Protein AF-0000000068096348 (afdb_homodimer)

Secondary structure (DSSP, 8-state):
---EEEESS---HHHHHHHHTTTPEEEE-S-SSHHHHHHH-TT-SEEEESS--B-HHHHHH-TT--EEEESSS--TTB-HHHHHHTT-EEE--TTTTHHHHHHHHHHHHHHHHTTHHHHHHHTTT-HHHHHHTS----STTPEEEEE--SHHHHHHHHHHHHHH--EEEEE-TT--GGGS-TTEEE-S-HHHHHHH-SEEEE-----TTTTT-BSHHHHHHS-TT-EEEE-S-GGGB-HHHHHHHHHTTSSSEEEES--SSSS--TT-GGGG-SSEEE-SS-TT-SHHHHHHHHHHHHHHHHHHHTTPPPSSBPTT-/---EEEESS---HHHHHHHHTTTPEEEE-S-SSHHHHHHH-TT-SEEEESS--B-HHHHHH-TT--EEEESSS--TTB-HHHHHHTT-EEE--TTTTHHHHHHHHHHHHHHHHTTHHHHHHHTTT-HHHHHHTS----STTPEEEEE--SHHHHHHHHHHHHHH--EEEEE-TT--GGGS-TT-EE-S-HHHHHHH-SEEEE-----TTTTT-BSHHHHHHS-TT-EEEE-S-GGGB-HHHHHHHHHTTSSSEEEES--SSSS--TT-GGGG-SSEEE-SS-TT-SHHHHHHHHHHHHHHHHHHHTTPPPSSBPTT-

Nearest PDB structures (foldseek):
  2gcg-assembly1_B  TM=8.534E-01  e=5.316E-27  Homo sapiens
  4e5k-assembly2_C-2  TM=8.573E-01  e=1.757E-26  Stutzerimonas stutzeri
  5mh6-assembly1_A  TM=8.475E-01  e=2.166E-23  Haloferax mediterranei ATCC 33500
  6jx1-assembly1_B  TM=7.717E-01  e=5.087E-23  Pseudomonas sp. 101
  4s1v-assembly1_B  TM=7.270E-01  e=2.505E-22  Vibrio cholerae O395

Solvent-accessible surface area (backbone atoms only — not comparable to full-atom values): 31480 Å² total; per-residue (Å²): 134,71,50,27,33,36,25,42,53,87,70,37,66,62,12,50,50,56,36,47,75,71,53,39,40,77,39,80,40,86,31,56,47,53,68,33,43,39,70,62,33,44,80,16,35,29,34,48,37,74,80,41,54,39,41,57,71,37,57,71,41,22,75,50,36,40,36,39,19,22,53,27,61,65,64,87,49,45,41,62,70,48,32,56,76,65,62,32,43,45,32,28,12,74,64,30,29,25,67,39,33,22,54,45,49,54,35,32,52,43,42,51,30,50,34,39,61,44,27,62,72,29,30,67,82,37,37,63,51,27,29,69,67,46,72,25,46,64,58,61,71,34,31,38,12,31,38,22,55,50,76,35,28,37,49,35,48,46,26,38,38,57,31,35,50,27,45,39,38,33,34,39,99,87,57,54,70,86,71,41,59,91,79,55,42,67,47,91,52,68,63,54,38,35,49,67,19,44,30,35,37,45,40,50,75,80,43,89,80,32,48,42,62,40,28,56,68,50,50,68,45,28,38,49,80,13,34,44,35,36,73,51,57,24,54,31,41,31,59,69,38,49,47,49,31,50,78,66,50,40,26,50,27,31,23,29,24,46,54,72,60,77,70,63,62,74,78,46,69,69,76,76,45,58,48,51,49,72,48,70,58,41,41,49,45,24,56,59,21,45,39,38,9,24,30,41,23,34,50,35,51,50,24,49,78,70,71,41,82,52,87,44,47,38,92,95,90,133,72,50,27,33,36,24,43,52,88,71,36,67,63,14,51,51,58,36,47,76,70,54,39,42,78,39,79,42,87,31,56,47,53,70,34,43,39,70,62,32,44,79,16,33,28,34,46,37,74,81,40,52,39,42,56,70,37,58,69,41,22,76,50,36,42,36,40,20,21,55,26,60,64,62,85,48,46,41,61,69,48,31,55,75,66,63,31,43,43,32,28,12,75,63,31,29,26,66,38,32,23,54,47,49,53,37,33,51,45,43,52,31,50,35,39,60,42,28,61,73,29,31,67,80,36,38,63,51,28,27,71,67,46,71,23,46,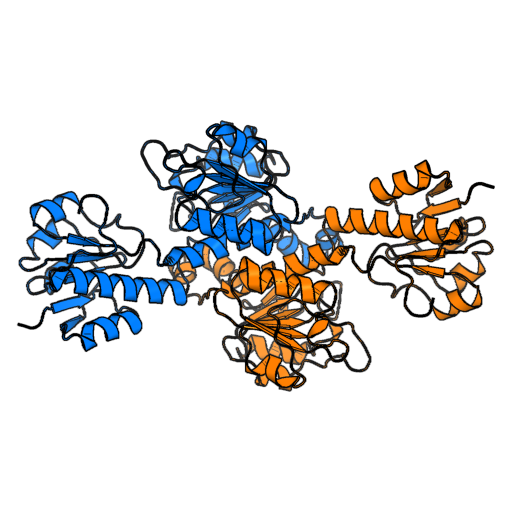61,59,60,72,34,32,39,14,31,37,22,56,49,76,34,28,35,50,35,49,45,27,38,37,55,32,37,51,28,44,40,37,34,33,39,98,87,58,54,71,86,71,41,60,89,80,54,42,66,47,92,52,68,64,54,38,35,48,69,20,43,30,34,38,44,39,51,76,79,44,89,79,33,48,41,63,42,27,57,70,50,49,67,45,28,38,49,80,14,34,42,36,35,71,51,57,24,54,31,40,31,59,67,38,50,46,49,31,49,79,67,50,40,26,52,29,33,22,28,26,47,52,71,59,78,70,62,60,74,79,46,70,70,76,74,46,56,49,53,50,71,46,68,58,42,43,49,45,22,56,61,22,45,38,37,9,25,31,42,23,35,50,34,52,49,24,48,78,70,72,42,81,52,87,45,50,38,92,95,90

Organism: Citrobacter rodentium (strain ICC168) (NCBI:txid637910)

Radius of gyration: 28.02 Å; Cα contacts (8 Å, |Δi|>4): 1470; chains: 2; bounding box: 56×93×60 Å

Sequence (634 aa):
MTYKILLPQEIMAEGREYLESRGYELITGSGMEEDDIIRDIADCDGIIVRLSKMSDRVFQAAKKLKVVARHGAGYDTVDLESAKRHGVVILNAPIANSMSVAELTIFYMLHCSRNFKLVEEKMLEDYYWAKLRTPKVELDGKTLGLIGVGNIGSRVALKAMNGFNMQVIAYDPYKTQQQVPQGVQMTDDFERIFKESDFVSLHCPTTAETTDFVGEKQFSLMKPTAYFINTARGKLVDEKALYHALSHNVIAGAGLDVLKKEPFDANDPIFSLSNVVIGPHIGAATIEATDRASLHSAIGIDEVLSGKKPSWPVPGFMTYKILLPQEIMAEGREYLESRGYELITGSGMEEDDIIRDIADCDGIIVRLSKMSDRVFQAAKKLKVVARHGAGYDTVDLESAKRHGVVILNAPIANSMSVAELTIFYMLHCSRNFKLVEEKMLEDYYWAKLRTPKVELDGKTLGLIGVGNIGSRVALKAMNGFNMQVIAYDPYKTQQQVPQGVQMTDDFERIFKESDFVSLHCPTTAETTDFVGEKQFSLMKPTAYFINTARGKLVDEKALYHALSHNVIAGAGLDVLKKEPFDANDPIFSLSNVVIGPHIGAATIEATDRASLHSAIGIDEVLSGKKPSWPVPGF

Structure (mmCIF, N/CA/C/O backbone):
data_AF-0000000068096348-model_v1
#
loop_
_entity.id
_entity.type
_entity.pdbx_description
1 polymer 'Hydroxyacid dehydrogenase'
#
loop_
_atom_site.group_PDB
_atom_site.id
_atom_site.type_symbol
_atom_site.label_atom_id
_atom_site.label_alt_id
_atom_site.label_comp_id
_atom_site.label_asym_id
_atom_site.label_entity_id
_atom_site.label_seq_id
_atom_site.pdbx_PDB_ins_code
_atom_site.Cartn_x
_atom_site.Cartn_y
_atom_site.Cartn_z
_atom_site.occupancy
_atom_site.B_iso_or_equiv
_atom_site.auth_seq_id
_atom_site.auth_comp_id
_atom_site.auth_asym_id
_atom_site.auth_atom_id
_atom_site.pdbx_PDB_model_num
ATOM 1 N N . MET A 1 1 ? -13.312 -41 -27.188 1 64.81 1 MET A N 1
ATOM 2 C CA . MET A 1 1 ? -12.82 -41.375 -25.859 1 64.81 1 MET A CA 1
ATOM 3 C C . MET A 1 1 ? -12.602 -40.125 -24.984 1 64.81 1 MET A C 1
ATOM 5 O O . MET A 1 1 ? -12.148 -39.094 -25.469 1 64.81 1 MET A O 1
ATOM 9 N N . THR A 1 2 ? -13.188 -40.094 -23.766 1 90.56 2 THR A N 1
ATOM 10 C CA . THR A 1 2 ? -13.125 -38.938 -22.859 1 90.56 2 THR A CA 1
ATOM 11 C C . THR A 1 2 ? -11.734 -38.812 -22.234 1 90.56 2 THR A C 1
ATOM 13 O O . THR A 1 2 ? -11.195 -39.812 -21.719 1 90.56 2 THR A O 1
ATOM 16 N N . TYR A 1 3 ? -11.07 -37.719 -22.562 1 97.44 3 TYR A N 1
ATOM 17 C CA . TYR A 1 3 ? -9.75 -37.5 -21.984 1 97.44 3 TYR A CA 1
ATOM 18 C C . TYR A 1 3 ? -9.828 -37.406 -20.469 1 97.44 3 TYR A C 1
ATOM 20 O O . TYR A 1 3 ? -10.781 -36.812 -19.922 1 97.44 3 TYR A O 1
ATOM 28 N N . LYS A 1 4 ? -8.828 -38 -19.844 1 98.38 4 LYS A N 1
ATOM 29 C CA . LYS A 1 4 ? -8.734 -38 -18.375 1 98.38 4 LYS A CA 1
ATOM 30 C C . LYS A 1 4 ? -7.672 -37.031 -17.891 1 98.38 4 LYS A C 1
ATOM 32 O O . LYS A 1 4 ? -6.539 -37.062 -18.375 1 98.38 4 LYS A O 1
ATOM 37 N N . ILE A 1 5 ? -8.078 -36.188 -16.969 1 98.62 5 ILE A N 1
ATOM 38 C CA . ILE A 1 5 ? -7.168 -35.219 -16.391 1 98.62 5 ILE A CA 1
ATOM 39 C C . ILE A 1 5 ? -6.969 -35.531 -14.906 1 98.62 5 ILE A C 1
ATOM 41 O O . ILE A 1 5 ? -7.926 -35.5 -14.125 1 98.62 5 ILE A O 1
ATOM 45 N N . LEU A 1 6 ? -5.754 -35.75 -14.484 1 98.62 6 LEU A N 1
ATOM 46 C CA . LEU A 1 6 ? -5.438 -36.031 -13.094 1 98.62 6 LEU A CA 1
ATOM 47 C C . LEU A 1 6 ? -5.273 -34.75 -12.305 1 98.62 6 LEU A C 1
ATOM 49 O O . LEU A 1 6 ? -4.574 -33.812 -12.742 1 98.62 6 LEU A O 1
ATOM 53 N N . LEU A 1 7 ? -5.953 -34.656 -11.172 1 97.94 7 LEU A N 1
ATOM 54 C CA . LEU A 1 7 ? -5.824 -33.562 -10.219 1 97.94 7 LEU A CA 1
ATOM 55 C C . LEU A 1 7 ? -5.309 -34.062 -8.875 1 97.94 7 LEU A C 1
ATOM 57 O O . LEU A 1 7 ? -6.098 -34.438 -8 1 97.94 7 LEU A O 1
ATOM 61 N N . PRO A 1 8 ? -3.947 -34.062 -8.766 1 96.44 8 PRO A N 1
ATOM 62 C CA . PRO A 1 8 ? -3.434 -34.469 -7.453 1 96.44 8 PRO A CA 1
ATOM 63 C C . PRO A 1 8 ? -4 -33.625 -6.312 1 96.44 8 PRO A C 1
ATOM 65 O O . PRO A 1 8 ? -4.152 -34.125 -5.191 1 96.44 8 PRO A O 1
ATOM 68 N N . GLN A 1 9 ? -4.234 -32.344 -6.602 1 93.44 9 GLN A N 1
ATOM 69 C CA . GLN A 1 9 ? -4.938 -31.406 -5.727 1 93.44 9 GLN A CA 1
ATOM 70 C C . GLN A 1 9 ? -6.105 -30.75 -6.457 1 93.44 9 GLN A C 1
ATOM 72 O O . GLN A 1 9 ? -6.031 -30.484 -7.66 1 93.44 9 GLN A O 1
ATOM 77 N N . GLU A 1 10 ? -7.086 -30.547 -5.617 1 92.06 10 GLU A N 1
ATOM 78 C CA . GLU A 1 10 ? -8.242 -29.891 -6.219 1 92.06 10 GLU A CA 1
ATOM 79 C C . GLU A 1 10 ? -7.871 -28.5 -6.75 1 92.06 10 GLU A C 1
ATOM 81 O O . GLU A 1 10 ? -6.984 -27.844 -6.207 1 92.06 10 GLU A O 1
ATOM 86 N N . ILE A 1 11 ? -8.469 -28.125 -7.887 1 94.94 11 ILE A N 1
ATOM 87 C CA . ILE A 1 11 ? -8.297 -26.781 -8.453 1 94.94 11 ILE A CA 1
ATOM 88 C C . ILE A 1 11 ? -9.562 -25.953 -8.211 1 94.94 11 ILE A C 1
ATOM 90 O O . ILE A 1 11 ? -10.531 -26.453 -7.633 1 94.94 11 ILE A O 1
ATOM 94 N N . MET A 1 12 ? -9.523 -24.75 -8.602 1 95.25 12 MET A N 1
ATOM 95 C CA . MET A 1 12 ? -10.656 -23.859 -8.352 1 95.25 12 MET A CA 1
ATOM 96 C C . MET A 1 12 ? -11.797 -24.141 -9.32 1 95.25 12 MET A C 1
ATOM 98 O O . MET A 1 12 ? -11.594 -24.766 -10.359 1 95.25 12 MET A O 1
ATOM 102 N N . ALA A 1 13 ? -12.977 -23.719 -8.953 1 95.88 13 ALA A N 1
ATOM 103 C CA . ALA A 1 13 ? -14.211 -24.031 -9.672 1 95.88 13 ALA A CA 1
ATOM 104 C C . ALA A 1 13 ? -14.125 -23.578 -11.133 1 95.88 13 ALA A C 1
ATOM 106 O O . ALA A 1 13 ? -14.625 -24.281 -12.023 1 95.88 13 ALA A O 1
ATOM 107 N N . GLU A 1 14 ? -13.477 -22.5 -11.328 1 94.69 14 GLU A N 1
ATOM 108 C CA . GLU A 1 14 ? -13.406 -21.969 -12.688 1 94.69 14 GLU A CA 1
ATOM 109 C C . GLU A 1 14 ? -12.672 -22.922 -13.625 1 94.69 14 GLU A C 1
ATOM 111 O O . GLU A 1 14 ? -13.094 -23.125 -14.758 1 94.69 14 GLU A O 1
ATOM 116 N N . GLY A 1 15 ? -11.641 -23.5 -13.117 1 97.5 15 GLY A N 1
ATOM 117 C CA . GLY A 1 15 ? -10.883 -24.453 -13.914 1 97.5 15 GLY A CA 1
ATOM 118 C C . GLY A 1 15 ? -11.586 -25.781 -14.062 1 97.5 15 GLY A C 1
ATOM 119 O O . GLY A 1 15 ? -11.625 -26.359 -15.148 1 97.5 15 GLY A O 1
ATOM 120 N N . ARG A 1 16 ? -12.133 -26.234 -12.969 1 97.44 16 ARG A N 1
ATOM 121 C CA . ARG A 1 16 ? -12.852 -27.516 -12.984 1 97.44 16 ARG A CA 1
ATOM 122 C C . ARG A 1 16 ? -14.031 -27.469 -13.945 1 97.44 16 ARG A C 1
ATOM 124 O O . ARG A 1 16 ? -14.195 -28.359 -14.781 1 97.44 16 ARG A O 1
ATOM 131 N N . GLU A 1 17 ? -14.812 -26.422 -13.82 1 97.81 17 GLU A N 1
ATOM 132 C CA . GLU A 1 17 ? -16 -26.266 -14.656 1 97.81 17 GLU A CA 1
ATOM 133 C C . GLU A 1 17 ? -15.625 -26.141 -16.141 1 97.81 17 GLU A C 1
ATOM 135 O O . GLU A 1 17 ? -16.328 -26.672 -17 1 97.81 17 GLU A O 1
ATOM 140 N N . TYR A 1 18 ? -14.539 -25.469 -16.375 1 98 18 TYR A N 1
ATOM 141 C CA . TYR A 1 18 ? -14.062 -25.312 -17.75 1 98 18 TYR A CA 1
ATOM 142 C C . TYR A 1 18 ? -13.789 -26.656 -18.391 1 98 18 TYR A C 1
ATOM 144 O O . TYR A 1 18 ? -14.203 -26.922 -19.516 1 98 18 TYR A O 1
ATOM 152 N N . LEU A 1 19 ? -13.188 -27.578 -17.672 1 98.12 19 LEU A N 1
ATOM 153 C CA . LEU A 1 19 ? -12.812 -28.891 -18.188 1 98.12 19 LEU A CA 1
ATOM 154 C C . LEU A 1 19 ? -14.016 -29.812 -18.25 1 98.12 19 LEU A C 1
ATOM 156 O O . LEU A 1 19 ? -14.242 -30.484 -19.266 1 98.12 19 LEU A O 1
ATOM 160 N N . GLU A 1 20 ? -14.797 -29.781 -17.234 1 97.75 20 GLU A N 1
ATOM 161 C CA . GLU A 1 20 ? -15.953 -30.672 -17.156 1 97.75 20 GLU A CA 1
ATOM 162 C C . GLU A 1 20 ? -16.984 -30.328 -18.234 1 97.75 20 GLU A C 1
ATOM 164 O O . GLU A 1 20 ? -17.547 -31.219 -18.859 1 97.75 20 GLU A O 1
ATOM 169 N N . SER A 1 21 ? -17.141 -29.094 -18.406 1 97.62 21 SER A N 1
ATOM 170 C CA . SER A 1 21 ? -18.125 -28.641 -19.375 1 97.62 21 SER A CA 1
ATOM 171 C C . SER A 1 21 ? -17.703 -29.016 -20.797 1 97.62 21 SER A C 1
ATOM 173 O O . SER A 1 21 ? -18.531 -29 -21.719 1 97.62 21 SER A O 1
ATOM 175 N N . ARG A 1 22 ? -16.516 -29.406 -20.984 1 97 22 ARG A N 1
ATOM 176 C CA . ARG A 1 22 ? -16 -29.734 -22.312 1 97 22 ARG A CA 1
ATOM 177 C C . ARG A 1 22 ? -15.789 -31.234 -22.469 1 97 22 ARG A C 1
ATOM 179 O O . ARG A 1 22 ? -15.227 -31.688 -23.469 1 97 22 ARG A O 1
ATOM 186 N N . GLY A 1 23 ? -16.172 -31.906 -21.391 1 96.88 23 GLY A N 1
ATOM 187 C CA . GLY A 1 23 ? -16.281 -33.344 -21.516 1 96.88 23 GLY A CA 1
ATOM 188 C C . GLY A 1 23 ? -15.078 -34.094 -20.969 1 96.88 23 GLY A C 1
ATOM 189 O O . GLY A 1 23 ? -14.953 -35.312 -21.141 1 96.88 23 GLY A O 1
ATOM 190 N N . TYR A 1 24 ? -14.195 -33.406 -20.297 1 98.12 24 TYR A N 1
ATOM 191 C CA . TYR A 1 24 ? -13.039 -34.062 -19.703 1 98.12 24 TYR A CA 1
ATOM 192 C C . TYR A 1 24 ? -13.43 -34.812 -18.422 1 98.12 24 TYR A C 1
ATOM 194 O O . TYR A 1 24 ? -14.312 -34.344 -17.688 1 98.12 24 TYR A O 1
ATOM 202 N N . GLU A 1 25 ? -12.875 -35.938 -18.219 1 98.19 25 GLU A N 1
ATOM 203 C CA . GLU A 1 25 ? -13.023 -36.625 -16.953 1 98.19 25 GLU A CA 1
ATOM 204 C C . GLU A 1 25 ? -11.922 -36.219 -15.969 1 98.19 25 GLU A C 1
ATOM 206 O O . GLU A 1 25 ? -10.734 -36.375 -16.266 1 98.19 25 GLU A O 1
ATOM 211 N N . LEU A 1 26 ? -12.344 -35.688 -14.852 1 98.12 26 LEU A N 1
ATOM 212 C CA . LEU A 1 26 ? -11.383 -35.281 -13.828 1 98.12 26 LEU A CA 1
ATOM 213 C C . LEU A 1 26 ? -11.18 -36.406 -12.797 1 98.12 26 LEU A C 1
ATOM 215 O O . LEU A 1 26 ? -12.148 -36.906 -12.227 1 98.12 26 LEU A O 1
ATOM 219 N N . ILE A 1 27 ? -9.922 -36.75 -12.641 1 97.62 27 ILE A N 1
ATOM 220 C CA . ILE A 1 27 ? -9.562 -37.812 -11.711 1 97.62 27 ILE A CA 1
ATOM 221 C C . ILE A 1 27 ? -8.93 -37.219 -10.461 1 97.62 27 ILE A C 1
ATOM 223 O O . ILE A 1 27 ? -7.91 -36.531 -10.539 1 97.62 27 ILE A O 1
ATOM 227 N N . THR A 1 28 ? -9.547 -37.5 -9.312 1 96.81 28 THR A N 1
ATOM 228 C CA . THR A 1 28 ? -8.977 -37.031 -8.047 1 96.81 28 THR A CA 1
ATOM 229 C C . THR A 1 28 ? -7.797 -37.906 -7.637 1 96.81 28 THR A C 1
ATOM 231 O O . THR A 1 28 ? -7.945 -39.125 -7.496 1 96.81 28 THR A O 1
ATOM 234 N N . GLY A 1 29 ? -6.684 -37.312 -7.43 1 96 29 GLY A N 1
ATOM 235 C CA . GLY A 1 29 ? -5.488 -38.062 -7.051 1 96 29 GLY A CA 1
ATOM 236 C C . GLY A 1 29 ? -5.512 -38.531 -5.613 1 96 29 GLY A C 1
ATOM 237 O O . GLY A 1 29 ? -6.293 -38.031 -4.797 1 96 29 GLY A O 1
ATOM 238 N N . SER A 1 30 ? -4.66 -39.5 -5.316 1 95.75 30 SER A N 1
ATOM 239 C CA . SER A 1 30 ? -4.566 -40.094 -3.986 1 95.75 30 SER A CA 1
ATOM 240 C C . SER A 1 30 ? -3.611 -39.281 -3.098 1 95.75 30 SER A C 1
ATOM 242 O O . SER A 1 30 ? -3.553 -39.531 -1.888 1 95.75 30 SER A O 1
ATOM 244 N N . GLY A 1 31 ? -2.896 -38.344 -3.678 1 93.19 31 GLY A N 1
ATOM 245 C CA . GLY A 1 31 ? -1.926 -37.531 -2.963 1 93.19 31 GLY A CA 1
ATOM 246 C C . GLY A 1 31 ? -1.046 -36.719 -3.885 1 93.19 31 GLY A C 1
ATOM 247 O O . GLY A 1 31 ? -1.231 -36.719 -5.102 1 93.19 31 GLY A O 1
ATOM 248 N N . MET A 1 32 ? -0.131 -36.031 -3.242 1 92.56 32 MET A N 1
ATOM 249 C CA . MET A 1 32 ? 0.667 -35.094 -4.008 1 92.56 32 MET A CA 1
ATOM 250 C C . MET A 1 32 ? 2.105 -35.594 -4.152 1 92.56 32 MET A C 1
ATOM 252 O O . MET A 1 32 ? 2.875 -35.031 -4.941 1 92.56 32 MET A O 1
ATOM 256 N N . GLU A 1 33 ? 2.383 -36.625 -3.465 1 94.06 33 GLU A N 1
ATOM 257 C CA . GLU A 1 33 ? 3.746 -37.125 -3.52 1 94.06 33 GLU A CA 1
ATOM 258 C C . GLU A 1 33 ? 4.004 -37.875 -4.828 1 94.06 33 GLU A C 1
ATOM 260 O O . GLU A 1 33 ? 3.064 -38.344 -5.477 1 94.06 33 GLU A O 1
ATOM 265 N N . GLU A 1 34 ? 5.242 -37.969 -5.117 1 95.94 34 GLU A N 1
ATOM 266 C CA . GLU A 1 34 ? 5.641 -38.594 -6.379 1 95.94 34 GLU A CA 1
ATOM 267 C C . GLU A 1 34 ? 5.012 -40 -6.539 1 95.94 34 GLU A C 1
ATOM 269 O O . GLU A 1 34 ? 4.477 -40.312 -7.598 1 95.94 34 GLU A O 1
ATOM 274 N N . ASP A 1 35 ? 5.039 -40.75 -5.488 1 96.75 35 ASP A N 1
ATOM 275 C CA . ASP A 1 35 ? 4.516 -42.125 -5.543 1 96.75 35 ASP A CA 1
ATOM 276 C C . ASP A 1 35 ? 3.004 -42.094 -5.758 1 96.75 35 ASP A C 1
ATOM 278 O O . ASP A 1 35 ? 2.461 -43 -6.41 1 96.75 35 ASP A O 1
ATOM 282 N N . ASP A 1 36 ? 2.316 -41.188 -5.211 1 97.62 36 ASP A N 1
ATOM 283 C CA . ASP A 1 36 ? 0.881 -41.031 -5.434 1 97.62 36 ASP A CA 1
ATOM 284 C C . ASP A 1 36 ? 0.577 -40.781 -6.902 1 97.62 36 ASP A C 1
ATOM 286 O O . ASP A 1 36 ? -0.335 -41.375 -7.477 1 97.62 36 ASP A O 1
ATOM 290 N N . ILE A 1 37 ? 1.344 -39.875 -7.477 1 97.81 37 ILE A N 1
ATOM 291 C CA . ILE A 1 37 ? 1.141 -39.5 -8.867 1 97.81 37 ILE A CA 1
ATOM 292 C C . ILE A 1 37 ? 1.399 -40.688 -9.781 1 97.81 37 ILE A C 1
ATOM 294 O O . ILE A 1 37 ? 0.632 -40.938 -10.711 1 97.81 37 ILE A O 1
ATOM 298 N N . ILE A 1 38 ? 2.436 -41.438 -9.477 1 97.69 38 ILE A N 1
ATOM 299 C CA . ILE A 1 38 ? 2.803 -42.594 -10.281 1 97.69 38 ILE A CA 1
ATOM 300 C C . ILE A 1 38 ? 1.67 -43.625 -10.25 1 97.69 38 ILE A C 1
ATOM 302 O O . ILE A 1 38 ? 1.33 -44.219 -11.273 1 97.69 38 ILE A O 1
ATOM 306 N N . ARG A 1 39 ? 1.081 -43.75 -9.133 1 96.94 39 ARG A N 1
ATOM 307 C CA . ARG A 1 39 ? -0.012 -44.688 -8.953 1 96.94 39 ARG A CA 1
ATOM 308 C C . ARG A 1 39 ? -1.23 -44.281 -9.773 1 96.94 39 ARG A C 1
ATOM 310 O O . ARG A 1 39 ? -1.922 -45.156 -10.328 1 96.94 39 ARG A O 1
ATOM 317 N N . ASP A 1 40 ? -1.452 -43.031 -9.93 1 97.69 40 ASP A N 1
ATOM 318 C CA . ASP A 1 40 ? -2.734 -42.531 -10.438 1 97.69 40 ASP A CA 1
ATOM 319 C C . ASP A 1 40 ? -2.637 -42.156 -11.914 1 97.69 40 ASP A C 1
ATOM 321 O O . ASP A 1 40 ? -3.656 -42.062 -12.594 1 97.69 40 ASP A O 1
ATOM 325 N N . ILE A 1 41 ? -1.491 -42 -12.547 1 98 41 ILE A N 1
ATOM 326 C CA . ILE A 1 41 ? -1.301 -41.188 -13.742 1 98 41 ILE A CA 1
ATOM 327 C C . ILE A 1 41 ? -1.375 -42.094 -14.984 1 98 41 ILE A C 1
ATOM 329 O O . ILE A 1 41 ? -1.484 -41.594 -16.109 1 98 41 ILE A O 1
ATOM 333 N N . ALA A 1 42 ? -1.372 -43.438 -14.898 1 96.19 42 ALA A N 1
ATOM 334 C CA . ALA A 1 42 ? -1.133 -44.406 -15.984 1 96.19 42 ALA A CA 1
ATOM 335 C C . ALA A 1 42 ? -2.125 -44.188 -17.125 1 96.19 42 ALA A C 1
ATOM 337 O O . ALA A 1 42 ? -1.755 -44.25 -18.297 1 96.19 42 ALA A O 1
ATOM 338 N N . ASP A 1 43 ? -3.344 -43.875 -16.812 1 96.31 43 ASP A N 1
ATOM 339 C CA . ASP A 1 43 ? -4.387 -43.812 -17.828 1 96.31 43 ASP A CA 1
ATOM 340 C C . ASP A 1 43 ? -4.812 -42.375 -18.062 1 96.31 43 ASP A C 1
ATOM 342 O O . ASP A 1 43 ? -5.867 -42.094 -18.656 1 96.31 43 ASP A O 1
ATOM 346 N N . CYS A 1 44 ? -4.016 -41.438 -17.594 1 98.25 44 CYS A N 1
ATOM 347 C CA . CYS A 1 44 ? -4.387 -40.031 -17.688 1 98.25 44 CYS A CA 1
ATOM 348 C C . CYS A 1 44 ? -3.732 -39.375 -18.906 1 98.25 44 CYS A C 1
ATOM 350 O O . CYS A 1 44 ? -2.58 -39.656 -19.234 1 98.25 44 CYS A O 1
ATOM 352 N N . ASP A 1 45 ? -4.477 -38.469 -19.531 1 98.62 45 ASP A N 1
ATOM 353 C CA . ASP A 1 45 ? -4.008 -37.75 -20.719 1 98.62 45 ASP A CA 1
ATOM 354 C C . ASP A 1 45 ? -3.381 -36.406 -20.344 1 98.62 45 ASP A C 1
ATOM 356 O O . ASP A 1 45 ? -2.605 -35.844 -21.125 1 98.62 45 ASP A O 1
ATOM 360 N N . GLY A 1 46 ? -3.803 -35.844 -19.25 1 98.69 46 GLY A N 1
ATOM 361 C CA . GLY A 1 46 ? -3.279 -34.594 -18.719 1 98.69 46 GLY A CA 1
ATOM 362 C C . GLY A 1 46 ? -3.211 -34.594 -17.203 1 98.69 46 GLY A C 1
ATOM 363 O O . GLY A 1 46 ? -3.812 -35.438 -16.531 1 98.69 46 GLY A O 1
ATOM 364 N N . ILE A 1 47 ? -2.469 -33.656 -16.688 1 98.69 47 ILE A N 1
ATOM 365 C CA . ILE A 1 47 ? -2.371 -33.469 -15.25 1 98.69 47 ILE A CA 1
ATOM 366 C C . ILE A 1 47 ? -2.137 -32 -14.922 1 98.69 47 ILE A C 1
ATOM 368 O O . ILE A 1 47 ? -1.429 -31.297 -15.648 1 98.69 47 ILE A O 1
ATOM 372 N N . ILE A 1 48 ? -2.799 -31.484 -13.914 1 98.19 48 ILE A N 1
ATOM 373 C CA . ILE A 1 48 ? -2.531 -30.172 -13.352 1 98.19 48 ILE A CA 1
ATOM 374 C C . ILE A 1 48 ? -1.835 -30.312 -12 1 98.19 48 ILE A C 1
ATOM 376 O O . ILE A 1 48 ? -2.359 -30.969 -11.086 1 98.19 48 ILE A O 1
ATOM 380 N N . VAL A 1 49 ? -0.631 -29.734 -11.938 1 96.25 49 VAL A N 1
ATOM 381 C CA . VAL A 1 49 ? 0.137 -29.906 -10.711 1 96.25 49 VAL A CA 1
ATOM 382 C C . VAL A 1 49 ? 0.462 -28.531 -10.109 1 96.25 49 VAL A C 1
ATOM 384 O O . VAL A 1 49 ? 0.531 -27.531 -10.836 1 96.25 49 VAL A O 1
ATOM 387 N N . ARG A 1 50 ? 0.663 -28.438 -8.789 1 90.56 50 ARG A N 1
ATOM 388 C CA . ARG A 1 50 ? 1.144 -27.266 -8.062 1 90.56 50 ARG A CA 1
ATOM 389 C C . ARG A 1 50 ? 2.574 -27.469 -7.578 1 90.56 50 ARG A C 1
ATOM 391 O O . ARG A 1 50 ? 3.527 -27.047 -8.234 1 90.56 50 ARG A O 1
ATOM 398 N N . LEU A 1 51 ? 2.701 -28.297 -6.539 1 83.25 51 LEU A N 1
ATOM 399 C CA . LEU A 1 51 ? 4.023 -28.5 -5.961 1 83.25 51 LEU A CA 1
ATOM 400 C C . LEU A 1 51 ? 4.52 -29.922 -6.234 1 83.25 51 LEU A C 1
ATOM 402 O O . LEU A 1 51 ? 5.676 -30.234 -5.949 1 83.25 51 LEU A O 1
ATOM 406 N N . SER A 1 52 ? 3.736 -30.734 -6.816 1 90.88 52 SER A N 1
ATOM 407 C CA . SER A 1 52 ? 4.113 -32.125 -7.074 1 90.88 52 SER A CA 1
ATOM 408 C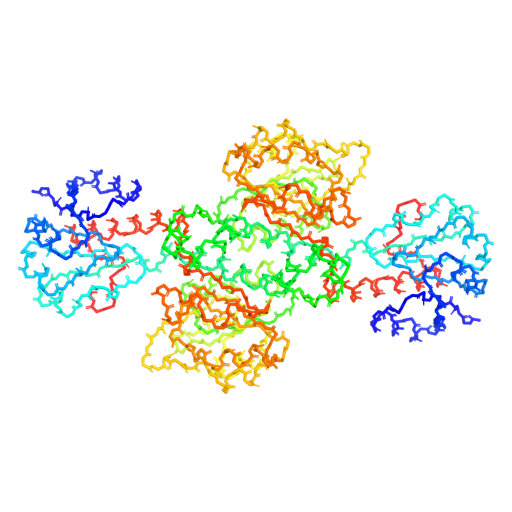 C . SER A 1 52 ? 5.301 -32.188 -8.031 1 90.88 52 SER A C 1
ATOM 410 O O . SER A 1 52 ? 5.363 -31.453 -9.016 1 90.88 52 SER A O 1
ATOM 412 N N . LYS A 1 53 ? 6.145 -33.094 -7.723 1 93.75 53 LYS A N 1
ATOM 413 C CA . LYS A 1 53 ? 7.32 -33.312 -8.562 1 93.75 53 LYS A CA 1
ATOM 414 C C . LYS A 1 53 ? 6.977 -34.156 -9.781 1 93.75 53 LYS A C 1
ATOM 416 O O . LYS A 1 53 ? 6.418 -35.25 -9.641 1 93.75 53 LYS A O 1
ATOM 421 N N . MET A 1 54 ? 7.293 -33.719 -10.906 1 97.56 54 MET A N 1
ATOM 422 C CA . MET A 1 54 ? 7.152 -34.438 -12.156 1 97.56 54 MET A CA 1
ATOM 423 C C . MET A 1 54 ? 8.508 -34.906 -12.672 1 97.56 54 MET A C 1
ATOM 425 O O . MET A 1 54 ? 9.078 -34.312 -13.586 1 97.56 54 MET A O 1
ATOM 429 N N . SER A 1 55 ? 8.953 -36 -12.047 1 97.69 55 SER A N 1
ATOM 430 C CA . SER A 1 55 ? 10.266 -36.562 -12.336 1 97.69 55 SER A CA 1
ATOM 431 C C . SER A 1 55 ? 10.203 -37.531 -13.516 1 97.69 55 SER A C 1
ATOM 433 O O . SER A 1 55 ? 9.125 -37.812 -14.031 1 97.69 55 SER A O 1
ATOM 435 N N . ASP A 1 56 ? 11.383 -37.969 -13.883 1 97.88 56 ASP A N 1
ATOM 436 C CA . ASP A 1 56 ? 11.453 -39 -14.93 1 97.88 56 ASP A CA 1
ATOM 437 C C . ASP A 1 56 ? 10.656 -40.219 -14.539 1 97.88 56 ASP A C 1
ATOM 439 O O . ASP A 1 56 ? 10.039 -40.875 -15.398 1 97.88 56 ASP A O 1
ATOM 443 N N . ARG A 1 57 ? 10.672 -40.531 -13.266 1 98.19 57 ARG A N 1
ATOM 444 C CA . ARG A 1 57 ? 9.906 -41.688 -12.781 1 98.19 57 ARG A CA 1
ATOM 445 C C . ARG A 1 57 ? 8.422 -41.5 -13.07 1 98.19 57 ARG A C 1
ATOM 447 O O . ARG A 1 57 ? 7.746 -42.469 -13.469 1 98.19 57 ARG A O 1
ATOM 454 N N . VAL A 1 58 ? 7.922 -40.312 -12.891 1 98.38 58 VAL A N 1
ATOM 455 C CA . VAL A 1 58 ? 6.512 -40.031 -13.133 1 98.38 58 VAL A CA 1
ATOM 456 C C . VAL A 1 58 ? 6.207 -40.156 -14.625 1 98.38 58 VAL A C 1
ATOM 458 O O . VAL A 1 58 ? 5.223 -40.781 -15.016 1 98.38 58 VAL A O 1
ATOM 461 N N . PHE A 1 59 ? 7.031 -39.594 -15.469 1 98.31 59 PHE A N 1
ATOM 462 C CA . PHE A 1 59 ? 6.801 -39.594 -16.906 1 98.31 59 PHE A CA 1
ATOM 463 C C . PHE A 1 59 ? 6.867 -41.031 -17.453 1 98.31 59 PHE A C 1
ATOM 465 O O . PHE A 1 59 ? 6.141 -41.375 -18.391 1 98.31 59 PHE A O 1
ATOM 472 N N . GLN A 1 60 ? 7.762 -41.844 -16.875 1 97.75 60 GLN A N 1
ATOM 473 C CA . GLN A 1 60 ? 7.871 -43.25 -17.266 1 97.75 60 GLN A CA 1
ATOM 474 C C . GLN A 1 60 ? 6.566 -44 -17 1 97.75 60 GLN A C 1
ATOM 476 O O . GLN A 1 60 ? 6.188 -44.906 -17.75 1 97.75 60 GLN A O 1
ATOM 481 N N . ALA A 1 61 ? 5.973 -43.625 -15.945 1 97.81 61 ALA A N 1
ATOM 482 C CA . ALA A 1 61 ? 4.734 -44.281 -15.547 1 97.81 61 ALA A CA 1
ATOM 483 C C . ALA A 1 61 ? 3.543 -43.719 -16.328 1 97.81 61 ALA A C 1
ATOM 485 O O . ALA A 1 61 ? 2.467 -44.312 -16.344 1 97.81 61 ALA A O 1
ATOM 486 N N . ALA A 1 62 ? 3.633 -42.562 -16.953 1 97.31 62 ALA A N 1
ATOM 487 C CA . ALA A 1 62 ? 2.543 -41.812 -17.578 1 97.31 62 ALA A CA 1
ATOM 488 C C . ALA A 1 62 ? 2.453 -42.125 -19.062 1 97.31 62 ALA A C 1
ATOM 490 O O . ALA A 1 62 ? 2.615 -41.25 -19.906 1 97.31 62 ALA A O 1
ATOM 491 N N . LYS A 1 63 ? 1.989 -43.25 -19.375 1 94.94 63 LYS A N 1
ATOM 492 C CA . LYS A 1 63 ? 2.088 -43.781 -20.734 1 94.94 63 LYS A CA 1
ATOM 493 C C . LYS A 1 63 ? 1.175 -43.031 -21.703 1 94.94 63 LYS A C 1
ATOM 495 O O . LYS A 1 63 ? 1.475 -42.906 -22.891 1 94.94 63 LYS A O 1
ATOM 500 N N . LYS A 1 64 ? 0.182 -42.469 -21.234 1 97.62 64 LYS A N 1
ATOM 501 C CA . LYS A 1 64 ? -0.789 -41.812 -22.094 1 97.62 64 LYS A CA 1
ATOM 502 C C . LYS A 1 64 ? -0.687 -40.281 -21.984 1 97.62 64 LYS A C 1
ATOM 504 O O . LYS A 1 64 ? -1.372 -39.562 -22.703 1 97.62 64 LYS A O 1
ATOM 509 N N . LEU A 1 65 ? 0.087 -39.812 -21.094 1 98.56 65 LEU A N 1
ATOM 510 C CA . LEU A 1 65 ? 0.124 -38.406 -20.75 1 98.56 65 LEU A CA 1
ATOM 511 C C . LEU A 1 65 ? 0.568 -37.562 -21.953 1 98.56 65 LEU A C 1
ATOM 513 O O . LEU A 1 65 ? 1.561 -37.875 -22.609 1 98.56 65 LEU A O 1
ATOM 517 N N . LYS A 1 66 ? -0.101 -36.5 -22.188 1 98.44 66 LYS A N 1
ATOM 518 C CA . LYS A 1 66 ? 0.202 -35.625 -23.312 1 98.44 66 LYS A CA 1
ATOM 519 C C . LYS A 1 66 ? 0.574 -34.219 -22.828 1 98.44 66 LYS A C 1
ATOM 521 O O . LYS A 1 66 ? 1.286 -33.5 -23.531 1 98.44 66 LYS A O 1
ATOM 526 N N . VAL A 1 67 ? 0.051 -33.875 -21.625 1 98.69 67 VAL A N 1
ATOM 527 C CA . VAL A 1 67 ? 0.233 -32.469 -21.219 1 98.69 67 VAL A CA 1
ATOM 528 C C . VAL A 1 67 ? 0.279 -32.375 -19.703 1 98.69 67 VAL A C 1
ATOM 530 O O . VAL A 1 67 ? -0.479 -33.062 -19 1 98.69 67 VAL A O 1
ATOM 533 N N . VAL A 1 68 ? 1.197 -31.625 -19.188 1 98.69 68 VAL A N 1
ATOM 534 C CA . VAL A 1 68 ? 1.29 -31.203 -17.797 1 98.69 68 VAL A CA 1
ATOM 535 C C . VAL A 1 68 ? 1.077 -29.688 -17.703 1 98.69 68 VAL A C 1
ATOM 537 O O . VAL A 1 68 ? 1.736 -28.922 -18.406 1 98.69 68 VAL A O 1
ATOM 540 N N . ALA A 1 69 ? 0.132 -29.25 -16.922 1 98.38 69 ALA A N 1
ATOM 541 C CA . ALA A 1 69 ? -0.046 -27.828 -16.641 1 98.38 69 ALA A CA 1
ATOM 542 C C . ALA A 1 69 ? 0.349 -27.5 -15.195 1 98.38 69 ALA A C 1
ATOM 544 O O . ALA A 1 69 ? -0.217 -28.062 -14.25 1 98.38 69 ALA A O 1
ATOM 545 N N . ARG A 1 70 ? 1.333 -26.703 -15.094 1 96.75 70 ARG A N 1
ATOM 546 C CA . ARG A 1 70 ? 1.676 -26.172 -13.781 1 96.75 70 ARG A CA 1
ATOM 547 C C . ARG A 1 70 ? 0.696 -25.078 -13.359 1 96.75 70 ARG A C 1
ATOM 549 O O . ARG A 1 70 ? 0.527 -24.078 -14.07 1 96.75 70 ARG A O 1
ATOM 556 N N . HIS A 1 71 ? 0.083 -25.328 -12.203 1 95.06 71 HIS A N 1
ATOM 557 C CA . HIS A 1 71 ? -0.824 -24.344 -11.602 1 95.06 71 HIS A CA 1
ATOM 558 C C . HIS A 1 71 ? -0.061 -23.141 -11.062 1 95.06 71 HIS A C 1
ATOM 560 O O . HIS A 1 71 ? 0.122 -23.016 -9.852 1 95.06 71 HIS A O 1
ATOM 566 N N . GLY A 1 72 ? 0.398 -22.203 -11.891 1 93.12 72 GLY A N 1
ATOM 567 C CA . GLY A 1 72 ? 1.186 -21.031 -11.539 1 93.12 72 GLY A CA 1
ATOM 568 C C . GLY A 1 72 ? 2.279 -20.734 -12.547 1 93.12 72 GLY A C 1
ATOM 569 O O . GLY A 1 72 ? 2.369 -21.391 -13.594 1 93.12 72 GLY A O 1
ATOM 570 N N . ALA A 1 73 ? 3.076 -19.781 -12.289 1 88.56 73 ALA A N 1
ATOM 571 C CA . ALA A 1 73 ? 4.074 -19.297 -13.25 1 88.56 73 ALA A CA 1
ATOM 572 C C . ALA A 1 73 ? 5.336 -20.172 -13.195 1 88.56 73 ALA A C 1
ATOM 574 O O . ALA A 1 73 ? 6.047 -20.297 -14.188 1 88.56 73 ALA A O 1
ATOM 575 N N . GLY A 1 74 ? 5.625 -20.719 -12.07 1 85.75 74 GLY A N 1
ATOM 576 C CA . GLY A 1 74 ? 6.832 -21.516 -11.906 1 85.75 74 GLY A CA 1
ATOM 577 C C . GLY A 1 74 ? 6.684 -22.938 -12.383 1 85.75 74 GLY A C 1
ATOM 578 O O . GLY A 1 74 ? 5.59 -23.516 -12.32 1 85.75 74 GLY A O 1
ATOM 579 N N . TYR A 1 75 ? 7.785 -23.547 -12.82 1 90.81 75 TYR A N 1
ATOM 580 C CA . TYR A 1 75 ? 7.754 -24.938 -13.273 1 90.81 75 TYR A CA 1
ATOM 581 C C . TYR A 1 75 ? 9.031 -25.672 -12.875 1 90.81 75 TYR A C 1
ATOM 583 O O . TYR A 1 75 ? 9.492 -26.562 -13.594 1 90.81 75 TYR A O 1
ATOM 591 N N . ASP A 1 76 ? 9.531 -25.266 -11.711 1 83.88 76 ASP A N 1
ATOM 592 C CA . ASP A 1 76 ? 10.805 -25.781 -11.219 1 83.88 76 ASP A CA 1
ATOM 593 C C . ASP A 1 76 ? 10.695 -27.266 -10.844 1 83.88 76 ASP A C 1
ATOM 595 O O . ASP A 1 76 ? 11.695 -27.984 -10.844 1 83.88 76 ASP A O 1
ATOM 599 N N . THR A 1 77 ? 9.555 -27.766 -10.594 1 90.88 77 THR A N 1
ATOM 600 C CA . THR A 1 77 ? 9.352 -29.125 -10.109 1 90.88 77 THR A CA 1
ATOM 601 C C . THR A 1 77 ? 9.195 -30.094 -11.281 1 90.88 77 THR A C 1
ATOM 603 O O . THR A 1 77 ? 9.055 -31.297 -11.07 1 90.88 77 THR A O 1
ATOM 606 N N . VAL A 1 78 ? 9.273 -29.641 -12.477 1 96.5 78 VAL A N 1
ATOM 607 C CA . VAL A 1 78 ? 9.047 -30.469 -13.656 1 96.5 78 VAL A CA 1
ATOM 608 C C . VAL A 1 78 ? 10.375 -30.766 -14.352 1 96.5 78 VAL A C 1
ATOM 610 O O . VAL A 1 78 ? 11.141 -29.844 -14.656 1 96.5 78 VAL A O 1
ATOM 613 N N . ASP A 1 79 ? 10.656 -32 -14.523 1 97.19 79 ASP A N 1
ATOM 614 C CA . ASP A 1 79 ? 11.812 -32.406 -15.32 1 97.19 79 ASP A CA 1
ATOM 615 C C . ASP A 1 79 ? 11.555 -32.188 -16.812 1 97.19 79 ASP A C 1
ATOM 617 O O . ASP A 1 79 ? 11.039 -33.062 -17.5 1 97.19 79 ASP A O 1
ATOM 621 N N . LEU A 1 80 ? 11.984 -31.109 -17.344 1 97.06 80 LEU A N 1
ATOM 622 C CA . LEU A 1 80 ? 11.664 -30.688 -18.703 1 97.06 80 LEU A CA 1
ATOM 623 C C . LEU A 1 80 ? 12.312 -31.609 -19.719 1 97.06 80 LEU A C 1
ATOM 625 O O . LEU A 1 80 ? 11.734 -31.891 -20.766 1 97.06 80 LEU A O 1
ATOM 629 N N . 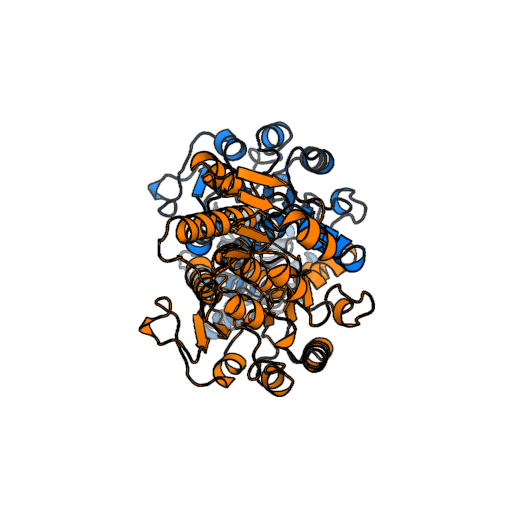GLU A 1 81 ? 13.516 -32.031 -19.438 1 97 81 GLU A N 1
ATOM 630 C CA . GLU A 1 81 ? 14.203 -32.938 -20.359 1 97 81 GLU A CA 1
ATOM 631 C C . GLU A 1 81 ? 13.453 -34.281 -20.484 1 97 81 GLU A C 1
ATOM 633 O O . GLU A 1 81 ? 13.289 -34.781 -21.594 1 97 81 GLU A O 1
ATOM 638 N N . SER A 1 82 ? 13.055 -34.781 -19.406 1 97.88 82 SER A N 1
ATOM 639 C CA . SER A 1 8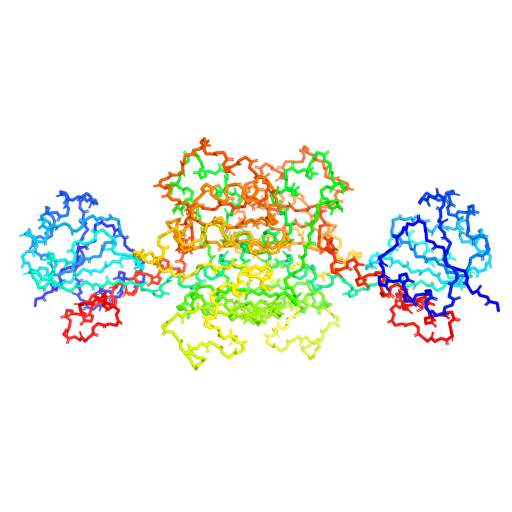2 ? 12.281 -36.031 -19.422 1 97.88 82 SER A CA 1
ATOM 640 C C . SER A 1 82 ? 10.953 -35.844 -20.141 1 97.88 82 SER A C 1
ATOM 642 O O . SER A 1 82 ? 10.531 -36.719 -20.906 1 97.88 82 SER A O 1
ATOM 644 N N . ALA A 1 83 ? 10.266 -34.75 -19.875 1 98.31 83 ALA A N 1
ATOM 645 C CA . ALA A 1 83 ? 9.008 -34.438 -20.547 1 98.31 83 ALA A CA 1
ATOM 646 C C . ALA A 1 83 ? 9.172 -34.469 -22.062 1 98.31 83 ALA A C 1
ATOM 648 O O . ALA A 1 83 ? 8.352 -35.062 -22.766 1 98.31 83 ALA A O 1
ATOM 649 N N . LYS A 1 84 ? 10.242 -33.875 -22.547 1 97.31 84 LYS A N 1
ATOM 650 C CA . LYS A 1 84 ? 10.531 -33.844 -23.969 1 97.31 84 LYS A CA 1
ATOM 651 C C . LYS A 1 84 ? 10.742 -35.281 -24.516 1 97.31 84 LYS A C 1
ATOM 653 O O . LYS A 1 84 ? 10.227 -35.625 -25.578 1 97.31 84 LYS A O 1
ATOM 658 N N . ARG A 1 85 ? 11.508 -36.062 -23.797 1 97.31 85 ARG A N 1
ATOM 659 C CA . ARG A 1 85 ? 11.812 -37.438 -24.219 1 97.31 85 ARG A CA 1
ATOM 660 C C . ARG A 1 85 ? 10.531 -38.25 -24.344 1 97.31 85 ARG A C 1
ATOM 662 O O . ARG A 1 85 ? 10.453 -39.156 -25.188 1 97.31 85 ARG A O 1
ATOM 669 N N . HIS A 1 86 ? 9.594 -37.938 -23.562 1 97.69 86 HIS A N 1
ATOM 670 C CA . HIS A 1 86 ? 8.367 -38.719 -23.562 1 97.69 86 HIS A CA 1
ATOM 671 C C . HIS A 1 86 ? 7.285 -38.062 -24.406 1 97.69 86 HIS A C 1
ATOM 673 O O . HIS A 1 86 ? 6.156 -38.562 -24.469 1 97.69 86 HIS A O 1
ATOM 679 N N . GLY A 1 87 ? 7.625 -36.906 -24.984 1 97.38 87 GLY A N 1
ATOM 680 C CA . GLY A 1 87 ? 6.711 -36.25 -25.891 1 97.38 87 GLY A CA 1
ATOM 681 C C . GLY A 1 87 ? 5.559 -35.562 -25.172 1 97.38 87 GLY A C 1
ATOM 682 O O . GLY A 1 87 ? 4.453 -35.469 -25.703 1 97.38 87 GLY A O 1
ATOM 683 N N . VAL A 1 88 ? 5.754 -35.125 -23.953 1 98.5 88 VAL A N 1
ATOM 684 C CA . VAL A 1 88 ? 4.719 -34.469 -23.156 1 98.5 88 VAL A CA 1
ATOM 685 C C . VAL A 1 88 ? 4.883 -32.969 -23.203 1 98.5 88 VAL A C 1
ATOM 687 O O . VAL A 1 88 ? 5.98 -32.438 -23 1 98.5 88 VAL A O 1
ATOM 690 N N . VAL A 1 89 ? 3.771 -32.25 -23.469 1 98.5 89 VAL A N 1
ATOM 691 C CA . VAL A 1 89 ? 3.781 -30.781 -23.516 1 98.5 89 VAL A CA 1
ATOM 692 C C . VAL A 1 89 ? 3.703 -30.219 -22.094 1 98.5 89 VAL A C 1
ATOM 694 O O . VAL A 1 89 ? 2.936 -30.719 -21.266 1 98.5 89 VAL A O 1
ATOM 697 N N . ILE A 1 90 ? 4.523 -29.25 -21.766 1 98.5 90 ILE A N 1
ATOM 698 C CA . ILE A 1 90 ? 4.516 -28.625 -20.453 1 98.5 90 ILE A CA 1
ATOM 699 C C . ILE A 1 90 ? 3.982 -27.188 -20.578 1 98.5 90 ILE A C 1
ATOM 701 O O . ILE A 1 90 ? 4.473 -26.406 -21.391 1 98.5 90 ILE A O 1
ATOM 705 N N . LEU A 1 91 ? 2.963 -26.906 -19.797 1 98.25 91 LEU A N 1
ATOM 706 C CA . LEU A 1 91 ? 2.326 -25.594 -19.75 1 98.25 91 LEU A CA 1
ATOM 707 C C . LEU A 1 91 ? 2.461 -24.984 -18.359 1 98.25 91 LEU A C 1
ATOM 709 O O . LEU A 1 91 ? 2.723 -25.688 -17.391 1 98.25 91 LEU A O 1
ATOM 713 N N . ASN A 1 92 ? 2.385 -23.703 -18.281 1 96.5 92 ASN A N 1
ATOM 714 C CA . ASN A 1 92 ? 2.234 -22.984 -17.016 1 96.5 92 ASN A CA 1
ATOM 715 C C . ASN A 1 92 ? 1.243 -21.828 -17.141 1 96.5 92 ASN A C 1
ATOM 717 O O . ASN A 1 92 ? 0.467 -21.781 -18.094 1 96.5 92 ASN A O 1
ATOM 721 N N . ALA A 1 93 ? 1.058 -21.078 -16.109 1 95.69 93 ALA A N 1
ATOM 722 C CA . ALA A 1 93 ? 0.165 -19.922 -16.094 1 95.69 93 ALA A CA 1
ATOM 723 C C . ALA A 1 93 ? 0.935 -18.641 -15.805 1 95.69 93 ALA A C 1
ATOM 725 O O . ALA A 1 93 ? 0.764 -18.031 -14.75 1 95.69 93 ALA A O 1
ATOM 726 N N . PRO A 1 94 ? 1.671 -18.141 -16.812 1 93.38 94 PRO A N 1
ATOM 727 C CA . PRO A 1 94 ? 2.666 -17.094 -16.547 1 93.38 94 PRO A CA 1
ATOM 728 C C . PRO A 1 94 ? 2.031 -15.742 -16.234 1 93.38 94 PRO A C 1
ATOM 730 O O . PRO A 1 94 ? 2.699 -14.859 -15.688 1 93.38 94 PRO A O 1
ATOM 733 N N . ILE A 1 95 ? 0.792 -15.508 -16.5 1 95.38 95 ILE A N 1
ATOM 734 C CA . ILE A 1 95 ? 0.217 -14.188 -16.297 1 95.38 95 ILE A CA 1
ATOM 735 C C . ILE A 1 95 ? -0.808 -14.242 -15.164 1 95.38 95 ILE A C 1
ATOM 737 O O . ILE A 1 95 ? -1.367 -13.219 -14.773 1 95.38 95 ILE A O 1
ATOM 741 N N . ALA A 1 96 ? -1.033 -15.406 -14.656 1 96.62 96 ALA A N 1
ATOM 742 C CA . ALA A 1 96 ? -2.127 -15.625 -13.711 1 96.62 96 ALA A CA 1
ATOM 743 C C . ALA A 1 96 ? -1.935 -14.789 -12.445 1 96.62 96 ALA A C 1
ATOM 745 O O . ALA A 1 96 ? -2.908 -14.336 -11.836 1 96.62 96 ALA A O 1
ATOM 746 N N . ASN A 1 97 ? -0.699 -14.555 -12.086 1 97.19 97 ASN A N 1
ATOM 747 C CA . ASN A 1 97 ? -0.443 -13.898 -10.812 1 97.19 97 ASN A CA 1
ATOM 748 C C . ASN A 1 97 ? 0.114 -12.492 -11.008 1 97.19 97 ASN A C 1
ATOM 750 O O . ASN A 1 97 ? 0.459 -11.82 -10.031 1 97.19 97 ASN A O 1
ATOM 754 N N . SER A 1 98 ? 0.176 -11.992 -12.25 1 97.88 98 SER A N 1
ATOM 755 C CA . SER A 1 98 ? 0.886 -10.758 -12.562 1 97.88 98 SER A CA 1
ATOM 756 C C . SER A 1 98 ? 0.261 -9.562 -11.844 1 97.88 98 SER A C 1
ATOM 758 O O . SER A 1 98 ? 0.971 -8.75 -11.25 1 97.88 98 SER A O 1
ATOM 760 N N . MET A 1 99 ? -1.069 -9.523 -11.867 1 98.38 99 MET A N 1
ATOM 761 C CA . MET A 1 99 ? -1.77 -8.43 -11.195 1 98.38 99 MET A CA 1
ATOM 762 C C . MET A 1 99 ? -1.552 -8.484 -9.688 1 98.38 99 MET A C 1
ATOM 764 O O . MET A 1 99 ? -1.238 -7.469 -9.07 1 98.38 99 MET A O 1
ATOM 768 N N . SER A 1 100 ? -1.677 -9.672 -9.172 1 98.62 100 SER A N 1
ATOM 769 C CA . SER A 1 100 ? -1.532 -9.891 -7.738 1 98.62 100 SER A CA 1
ATOM 770 C C . SER A 1 100 ? -0.149 -9.477 -7.25 1 98.62 100 SER A C 1
ATOM 772 O O . SER A 1 100 ? -0.026 -8.766 -6.246 1 98.62 100 SER A O 1
ATOM 774 N N . VAL A 1 101 ? 0.886 -9.852 -7.938 1 98.75 101 VAL A N 1
ATOM 775 C CA . VAL A 1 101 ? 2.256 -9.547 -7.535 1 98.75 101 VAL A CA 1
ATOM 776 C C . VAL A 1 101 ? 2.523 -8.047 -7.691 1 98.75 101 VAL A C 1
ATOM 778 O O . VAL A 1 101 ? 3.215 -7.449 -6.867 1 98.75 101 VAL A O 1
ATOM 781 N N . ALA A 1 102 ? 1.98 -7.43 -8.742 1 98.88 102 ALA A N 1
ATOM 782 C CA . ALA A 1 102 ? 2.176 -6 -8.969 1 98.88 102 ALA A CA 1
ATOM 783 C C . ALA A 1 102 ? 1.582 -5.18 -7.824 1 98.88 102 ALA A C 1
ATOM 785 O O . ALA A 1 102 ? 2.207 -4.23 -7.344 1 98.88 102 ALA A O 1
ATOM 786 N N . GLU A 1 103 ? 0.367 -5.566 -7.383 1 98.94 103 GLU A N 1
ATOM 787 C CA . GLU A 1 103 ? -0.258 -4.879 -6.258 1 98.94 103 GLU A CA 1
ATOM 788 C C . GLU A 1 103 ? 0.569 -5.035 -4.984 1 98.94 103 GLU A C 1
ATOM 790 O O . GLU A 1 103 ? 0.729 -4.082 -4.219 1 98.94 103 GLU A O 1
ATOM 795 N N . LEU A 1 104 ? 1.126 -6.199 -4.789 1 98.94 104 LEU A N 1
ATOM 796 C CA . LEU A 1 104 ? 1.943 -6.453 -3.609 1 98.94 104 LEU A CA 1
ATOM 797 C C . LEU A 1 104 ? 3.213 -5.605 -3.635 1 98.94 104 LEU A C 1
ATOM 799 O O . LEU A 1 104 ? 3.67 -5.133 -2.592 1 98.94 104 LEU A O 1
ATOM 803 N N . THR A 1 105 ? 3.762 -5.426 -4.816 1 98.94 105 THR A N 1
ATOM 804 C CA . THR A 1 105 ? 4.949 -4.594 -4.969 1 98.94 105 THR A CA 1
ATOM 805 C C . THR A 1 105 ? 4.676 -3.17 -4.496 1 98.94 105 THR A C 1
ATOM 807 O O . THR A 1 105 ? 5.457 -2.605 -3.727 1 98.94 105 THR A O 1
ATOM 810 N N . ILE A 1 106 ? 3.529 -2.584 -4.914 1 99 106 ILE A N 1
ATOM 811 C CA . ILE A 1 106 ? 3.154 -1.239 -4.488 1 99 106 ILE A CA 1
ATOM 812 C C . ILE A 1 106 ? 2.939 -1.219 -2.977 1 99 106 ILE A C 1
ATOM 814 O O . ILE A 1 106 ? 3.312 -0.255 -2.303 1 99 106 ILE A O 1
ATOM 818 N N . PHE A 1 107 ? 2.377 -2.33 -2.432 1 98.94 107 PHE A N 1
ATOM 819 C CA . PHE A 1 107 ? 2.199 -2.463 -0.991 1 98.94 107 PHE A CA 1
ATOM 820 C C . PHE A 1 107 ? 3.529 -2.309 -0.264 1 98.94 107 PHE A C 1
ATOM 822 O O . PHE A 1 107 ? 3.637 -1.533 0.688 1 98.94 107 PHE A O 1
ATOM 829 N N . TYR A 1 108 ? 4.559 -2.988 -0.73 1 98.94 108 TYR A N 1
ATOM 830 C CA . TYR A 1 108 ? 5.859 -2.93 -0.069 1 98.94 108 TYR A CA 1
ATOM 831 C C . TYR A 1 108 ? 6.469 -1.54 -0.188 1 98.94 108 TYR A C 1
ATOM 833 O O . TYR A 1 108 ? 7.098 -1.049 0.752 1 98.94 108 TYR A O 1
ATOM 841 N N . MET A 1 109 ? 6.305 -0.886 -1.33 1 98.94 109 MET A N 1
ATOM 842 C CA . MET A 1 109 ? 6.809 0.475 -1.494 1 98.94 109 MET A CA 1
ATOM 843 C C . MET A 1 109 ? 6.156 1.42 -0.489 1 98.94 109 MET A C 1
ATOM 845 O O . MET A 1 109 ? 6.844 2.211 0.161 1 98.94 109 MET A O 1
ATOM 849 N N . LEU A 1 110 ? 4.867 1.291 -0.339 1 98.94 110 LEU A N 1
ATOM 850 C CA . LEU A 1 110 ? 4.141 2.162 0.578 1 98.94 110 LEU A CA 1
ATOM 851 C C . LEU A 1 110 ? 4.496 1.846 2.027 1 98.94 110 LEU A C 1
ATOM 853 O O . LEU A 1 110 ? 4.629 2.754 2.852 1 98.94 110 LEU A O 1
ATOM 857 N N . HIS A 1 111 ? 4.609 0.537 2.34 1 98.94 111 HIS A N 1
ATOM 858 C CA . HIS A 1 111 ? 5.016 0.121 3.678 1 98.94 111 HIS A CA 1
ATOM 859 C C . HIS A 1 111 ? 6.359 0.732 4.066 1 98.94 111 HIS A C 1
ATOM 861 O O . HIS A 1 111 ? 6.5 1.294 5.152 1 98.94 111 HIS A O 1
ATOM 867 N N . CYS A 1 112 ? 7.297 0.711 3.131 1 98.88 112 CYS A N 1
ATOM 868 C CA . CYS A 1 112 ? 8.625 1.266 3.34 1 98.88 112 CYS A CA 1
ATOM 869 C C . CYS A 1 112 ? 8.578 2.785 3.438 1 98.88 112 CYS A C 1
ATOM 871 O O . CYS A 1 112 ? 9.188 3.375 4.336 1 98.88 112 CYS A O 1
ATOM 873 N N . SER A 1 113 ? 7.816 3.426 2.559 1 98.88 113 SER A N 1
ATOM 874 C CA . SER A 1 113 ? 7.73 4.883 2.518 1 98.88 113 SER A CA 1
ATOM 875 C C . SER A 1 113 ? 7.238 5.445 3.848 1 98.88 113 SER A C 1
ATOM 877 O O . SER A 1 113 ? 7.621 6.551 4.238 1 98.88 113 SER A O 1
ATOM 879 N N . ARG A 1 114 ? 6.461 4.625 4.543 1 98.88 114 ARG A N 1
ATOM 880 C CA . ARG A 1 114 ? 5.875 5.09 5.797 1 98.88 114 ARG A CA 1
ATOM 881 C C . ARG A 1 114 ? 6.645 4.551 6.996 1 98.88 114 ARG A C 1
ATOM 883 O O . ARG A 1 114 ? 6.266 4.789 8.148 1 98.88 114 ARG A O 1
ATOM 890 N N . ASN A 1 115 ? 7.789 3.826 6.699 1 98.75 115 ASN A N 1
ATOM 891 C CA . ASN A 1 115 ? 8.547 3.23 7.793 1 98.75 115 ASN A CA 1
ATOM 892 C C . ASN A 1 115 ? 7.629 2.561 8.812 1 98.75 115 ASN A C 1
ATOM 894 O O . ASN A 1 115 ? 7.785 2.754 10.016 1 98.75 115 ASN A O 1
ATOM 898 N N . PHE A 1 116 ? 6.73 1.795 8.297 1 98.88 116 PHE A N 1
ATOM 899 C CA . PHE A 1 116 ? 5.57 1.404 9.094 1 98.88 116 PHE A CA 1
ATOM 900 C C . PHE A 1 116 ? 5.953 0.363 10.141 1 98.88 116 PHE A C 1
ATOM 902 O O . PHE A 1 116 ? 5.383 0.334 11.234 1 98.88 116 PHE A O 1
ATOM 909 N N . LYS A 1 117 ? 6.902 -0.521 9.82 1 98.69 117 LYS A N 1
ATOM 910 C CA . LYS A 1 117 ? 7.34 -1.49 10.828 1 98.69 117 LYS A CA 1
ATOM 911 C C . LYS A 1 117 ? 7.832 -0.791 12.086 1 98.69 117 LYS A C 1
ATOM 913 O O . LYS A 1 117 ? 7.41 -1.131 13.195 1 98.69 117 LYS A O 1
ATOM 918 N N . LEU A 1 118 ? 8.711 0.176 11.914 1 98.69 118 LEU A N 1
ATOM 919 C CA . LEU A 1 118 ? 9.227 0.933 13.047 1 98.69 118 LEU A CA 1
ATOM 920 C C . LEU A 1 118 ? 8.102 1.673 13.766 1 98.69 118 LEU A C 1
ATOM 922 O O . LEU A 1 118 ? 8.07 1.719 15 1 98.69 118 LEU A O 1
ATOM 926 N N . VAL A 1 119 ? 7.184 2.262 13.008 1 98.81 119 VAL A N 1
ATOM 927 C CA . VAL A 1 119 ? 6.031 2.961 13.562 1 98.81 119 VAL A CA 1
ATOM 928 C C . VAL A 1 119 ? 5.238 2.014 14.461 1 98.81 119 VAL A C 1
ATOM 930 O O . VAL A 1 119 ? 4.941 2.342 15.617 1 98.81 119 VAL A O 1
ATOM 933 N N . GLU A 1 120 ? 4.922 0.869 13.922 1 98.19 120 GLU A N 1
ATOM 934 C CA . GLU A 1 120 ? 4.125 -0.112 14.656 1 98.19 120 GLU A CA 1
ATOM 935 C C . GLU A 1 120 ? 4.852 -0.587 15.906 1 98.19 120 GLU A C 1
ATOM 937 O O . GLU A 1 120 ? 4.227 -0.8 16.953 1 98.19 120 GLU A O 1
ATOM 942 N N . GLU A 1 121 ? 6.141 -0.738 15.82 1 97.75 121 GLU A N 1
ATOM 943 C CA . GLU A 1 121 ? 6.949 -1.204 16.938 1 97.75 121 GLU A CA 1
ATOM 944 C C . GLU A 1 121 ? 6.93 -0.202 18.094 1 97.75 121 GLU A C 1
ATOM 946 O O . GLU A 1 121 ? 7.039 -0.585 19.25 1 97.75 121 GLU A O 1
ATOM 951 N N . LYS A 1 122 ? 6.723 1.099 17.75 1 98.38 122 LYS A N 1
ATOM 952 C CA . LYS A 1 122 ? 7.004 2.127 18.75 1 98.38 122 LYS A CA 1
ATOM 953 C C . LYS A 1 122 ? 5.723 2.826 19.203 1 98.38 122 LYS A C 1
ATOM 955 O O . LYS A 1 122 ? 5.691 3.467 20.25 1 98.38 122 LYS A O 1
ATOM 960 N N . MET A 1 123 ? 4.621 2.711 18.469 1 98.25 123 MET A N 1
ATOM 961 C CA . MET A 1 123 ? 3.475 3.604 18.609 1 98.25 123 MET A CA 1
ATOM 962 C C . MET A 1 123 ? 2.791 3.408 19.969 1 98.25 123 MET A C 1
ATOM 964 O O . MET A 1 123 ? 2.193 4.344 20.5 1 98.25 123 MET A O 1
ATOM 968 N N . LEU A 1 124 ? 2.854 2.207 20.547 1 98.19 124 LEU A N 1
ATOM 969 C CA . LEU A 1 124 ? 2.207 1.979 21.844 1 98.19 124 LEU A CA 1
ATOM 970 C C . LEU A 1 124 ? 3.135 2.365 22.984 1 98.19 124 LEU A C 1
ATOM 972 O O . LEU A 1 124 ? 2.674 2.639 24.094 1 98.19 124 LEU A O 1
ATOM 976 N N . GLU A 1 125 ? 4.469 2.377 22.719 1 97.62 125 GLU A N 1
ATOM 977 C CA . GLU A 1 125 ? 5.465 2.787 23.703 1 97.62 125 GLU A CA 1
ATOM 978 C C . GLU A 1 125 ? 5.625 4.305 23.734 1 97.62 125 GLU A C 1
ATOM 980 O O . GLU A 1 125 ? 5.68 4.91 24.812 1 97.62 125 GLU A O 1
ATOM 985 N N . ASP A 1 126 ? 5.727 4.895 22.641 1 97.88 126 ASP A N 1
ATOM 986 C CA . ASP A 1 126 ? 5.914 6.332 22.453 1 97.88 126 ASP A CA 1
ATOM 987 C C . ASP A 1 126 ? 5.168 6.832 21.219 1 97.88 126 ASP A C 1
ATOM 989 O O . ASP A 1 126 ? 5.738 6.906 20.141 1 97.88 126 ASP A O 1
ATOM 993 N N . TYR A 1 127 ? 3.93 7.227 21.453 1 97.25 127 TYR A N 1
ATOM 994 C CA . TYR A 1 127 ? 2.994 7.617 20.406 1 97.25 127 TYR A CA 1
ATOM 995 C C . TYR A 1 127 ? 3.551 8.766 19.578 1 97.25 127 TYR A C 1
ATOM 997 O O . TYR A 1 127 ? 3.604 8.688 18.359 1 97.25 127 TYR A O 1
ATOM 1005 N N . TYR A 1 128 ? 4.074 9.758 20.156 1 95.12 128 TYR A N 1
ATOM 1006 C CA . TYR A 1 128 ? 4.504 10.969 19.469 1 95.12 128 TYR A CA 1
ATOM 1007 C C . TYR A 1 128 ? 5.816 10.734 18.734 1 95.12 128 TYR A C 1
ATOM 1009 O O . TYR A 1 128 ? 6.031 11.289 17.641 1 95.12 128 TYR A O 1
ATOM 1017 N N . TRP A 1 129 ? 6.699 9.969 19.328 1 96.44 129 TRP A N 1
ATOM 1018 C CA . TRP A 1 129 ? 7.934 9.641 18.625 1 96.44 129 TRP A CA 1
ATOM 1019 C C . TRP A 1 129 ? 7.637 8.883 17.344 1 96.44 129 TRP A C 1
ATOM 1021 O O . TRP A 1 129 ? 8.148 9.227 16.281 1 96.44 129 TRP A O 1
ATOM 1031 N N . ALA A 1 130 ? 6.77 7.84 17.469 1 98.06 130 ALA A N 1
ATOM 1032 C CA . ALA A 1 130 ? 6.395 7.047 16.297 1 98.06 130 ALA A CA 1
ATOM 1033 C C . ALA A 1 130 ? 5.762 7.922 15.219 1 98.06 130 ALA A C 1
ATOM 1035 O O . ALA A 1 130 ? 6.078 7.785 14.031 1 98.06 130 ALA A O 1
ATOM 1036 N N . LYS A 1 131 ? 4.996 8.805 15.594 1 96.56 131 LYS A N 1
ATOM 1037 C CA . LYS A 1 131 ? 4.238 9.664 14.688 1 96.56 131 LYS A CA 1
ATOM 1038 C C . LYS A 1 131 ? 5.141 10.703 14.039 1 96.56 131 LYS A C 1
ATOM 1040 O O . LYS A 1 131 ? 5.102 10.891 12.82 1 96.56 131 LYS A O 1
ATOM 1045 N N . LEU A 1 132 ? 5.98 11.312 14.844 1 92.81 132 LEU A N 1
ATOM 1046 C CA . LEU A 1 132 ? 6.594 12.555 14.398 1 92.81 132 LEU A CA 1
ATOM 1047 C C . LEU A 1 132 ? 8.078 12.359 14.102 1 92.81 132 LEU A C 1
ATOM 1049 O O . LEU A 1 132 ? 8.68 13.133 13.352 1 92.81 132 LEU A O 1
ATOM 1053 N N . ARG A 1 133 ? 8.695 11.367 14.719 1 95.12 133 ARG A N 1
ATOM 1054 C CA . ARG A 1 133 ? 10.148 11.289 14.648 1 95.12 133 ARG A CA 1
ATOM 1055 C C . ARG A 1 133 ? 10.602 10.172 13.719 1 95.12 133 ARG A C 1
ATOM 1057 O O . ARG A 1 133 ? 11.773 10.094 13.352 1 95.12 133 ARG A O 1
ATOM 1064 N N . THR A 1 134 ? 9.75 9.258 13.328 1 97.31 134 THR A N 1
ATOM 1065 C CA . THR A 1 134 ? 10.062 8.242 12.328 1 97.31 134 THR A CA 1
ATOM 1066 C C . THR A 1 134 ? 9.992 8.836 10.922 1 97.31 134 THR A C 1
ATOM 1068 O O . THR A 1 134 ? 8.984 9.43 10.531 1 97.31 134 THR A O 1
ATOM 1071 N N . PRO A 1 135 ? 11.055 8.766 10.148 1 97.06 135 PRO A N 1
ATOM 1072 C CA . PRO A 1 135 ? 11.047 9.367 8.812 1 97.06 135 PRO A CA 1
ATOM 1073 C C . PRO A 1 135 ? 10.039 8.695 7.875 1 97.06 135 PRO A C 1
ATOM 1075 O O . PRO A 1 135 ? 9.93 7.469 7.855 1 97.06 135 PRO A O 1
ATOM 1078 N N . LYS A 1 136 ? 9.289 9.477 7.203 1 98.62 136 LYS A N 1
ATOM 1079 C CA . LYS A 1 136 ? 8.32 9.016 6.211 1 98.62 136 LYS A CA 1
ATOM 1080 C C . LYS A 1 136 ? 8.352 9.898 4.969 1 98.62 136 LYS A C 1
ATOM 1082 O O . LYS A 1 136 ? 8.633 11.094 5.059 1 98.62 136 LYS A O 1
ATOM 1087 N N . VAL A 1 137 ? 8.016 9.312 3.799 1 98.75 137 VAL A N 1
ATOM 1088 C CA . VAL A 1 137 ? 8.031 10.062 2.551 1 98.75 137 VAL A CA 1
ATOM 1089 C C . VAL A 1 137 ? 6.832 9.68 1.692 1 98.75 137 VAL A C 1
ATOM 1091 O O . VAL A 1 137 ? 6.188 8.656 1.94 1 98.75 137 VAL A O 1
ATOM 1094 N N . GLU A 1 138 ? 6.477 10.5 0.753 1 98.88 138 GLU A N 1
ATOM 1095 C CA . GLU A 1 138 ? 5.488 10.188 -0.274 1 98.88 138 GLU A CA 1
ATOM 1096 C C . GLU A 1 138 ? 6.125 9.461 -1.452 1 98.88 138 GLU A C 1
ATOM 1098 O O . GLU A 1 138 ? 7.344 9.516 -1.639 1 98.88 138 GLU A O 1
ATOM 1103 N N . LEU A 1 139 ? 5.309 8.727 -2.26 1 98.94 139 LEU A N 1
ATOM 1104 C CA . LEU A 1 139 ? 5.738 8.18 -3.541 1 98.94 139 LEU A CA 1
ATOM 1105 C C . LEU A 1 139 ? 5.688 9.25 -4.629 1 98.94 139 LEU A C 1
ATOM 1107 O O . LEU A 1 139 ? 6.477 9.211 -5.578 1 98.94 139 LEU A O 1
ATOM 1111 N N . ASP A 1 140 ? 4.766 10.141 -4.441 1 98.75 140 ASP A N 1
ATOM 1112 C CA . ASP A 1 140 ? 4.527 11.188 -5.43 1 98.75 140 ASP A CA 1
ATOM 1113 C C . ASP A 1 140 ? 5.824 11.914 -5.785 1 98.75 140 ASP A C 1
ATOM 1115 O O . ASP A 1 140 ? 6.531 12.398 -4.902 1 98.75 140 ASP A O 1
ATOM 1119 N N . GLY A 1 141 ? 6.109 11.898 -7.055 1 98.5 141 GLY A N 1
ATOM 1120 C CA . GLY A 1 141 ? 7.262 12.633 -7.555 1 98.5 141 GLY A CA 1
ATOM 1121 C C . GLY A 1 141 ? 8.555 11.852 -7.453 1 98.5 141 GLY A C 1
ATOM 1122 O O . GLY A 1 141 ? 9.594 12.289 -7.965 1 98.5 141 GLY A O 1
ATOM 1123 N N . LYS A 1 142 ? 8.586 10.711 -6.824 1 98.88 142 LYS A N 1
ATOM 1124 C CA . LYS A 1 142 ? 9.797 9.914 -6.645 1 98.88 142 LYS A CA 1
ATOM 1125 C C . LYS A 1 142 ? 10.094 9.078 -7.887 1 98.88 142 LYS A C 1
ATOM 1127 O O . LYS A 1 142 ? 9.227 8.898 -8.742 1 98.88 142 LYS A O 1
ATOM 1132 N N . THR A 1 143 ? 11.273 8.586 -7.973 1 98.94 143 THR A N 1
ATOM 1133 C CA . THR A 1 143 ? 11.711 7.773 -9.102 1 98.94 143 THR A CA 1
ATOM 1134 C C . THR A 1 143 ? 11.719 6.293 -8.727 1 98.94 143 THR A C 1
ATOM 1136 O O . THR A 1 143 ? 12.312 5.906 -7.715 1 98.94 143 THR A O 1
ATOM 1139 N N . LEU A 1 144 ? 11.039 5.508 -9.531 1 98.94 144 LEU A N 1
ATOM 1140 C CA . LEU A 1 144 ? 11.078 4.051 -9.422 1 98.94 144 LEU A CA 1
ATOM 1141 C C . LEU A 1 144 ? 11.977 3.451 -10.5 1 98.94 144 LEU A C 1
ATOM 1143 O O . LEU A 1 144 ? 11.773 3.705 -11.688 1 98.94 144 LEU A O 1
ATOM 1147 N N . GLY A 1 145 ? 13 2.738 -10.055 1 98.94 145 GLY A N 1
ATOM 1148 C CA . GLY A 1 145 ? 13.812 1.95 -10.961 1 98.94 145 GLY A CA 1
ATOM 1149 C C . GLY A 1 145 ? 13.406 0.489 -11.008 1 98.94 145 GLY A C 1
ATOM 1150 O O . GLY A 1 145 ? 13.344 -0.178 -9.977 1 98.94 145 GLY A O 1
ATOM 1151 N N . LEU A 1 146 ? 13.156 -0.027 -12.203 1 98.94 146 LEU A N 1
ATOM 1152 C CA . LEU A 1 146 ? 12.742 -1.413 -12.398 1 98.94 146 LEU A CA 1
ATOM 1153 C C . LEU A 1 146 ? 13.836 -2.219 -13.086 1 98.94 146 LEU A C 1
ATOM 1155 O O . LEU A 1 146 ? 14.43 -1.759 -14.062 1 98.94 146 LEU A O 1
ATOM 1159 N N . ILE A 1 147 ? 14.133 -3.35 -12.539 1 98.81 147 ILE A N 1
ATOM 1160 C CA . ILE A 1 147 ? 14.898 -4.363 -13.266 1 98.81 147 IL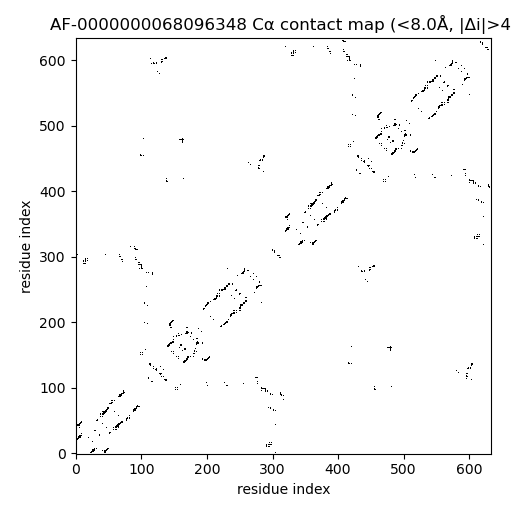E A CA 1
ATOM 1161 C C . ILE A 1 147 ? 13.953 -5.465 -13.75 1 98.81 147 ILE A C 1
ATOM 1163 O O . ILE A 1 147 ? 13.516 -6.309 -12.961 1 98.81 147 ILE A O 1
ATOM 1167 N N . GLY A 1 148 ? 13.727 -5.461 -15.023 1 98.19 148 GLY A N 1
ATOM 1168 C CA . GLY A 1 148 ? 12.711 -6.32 -15.609 1 98.19 148 GLY A CA 1
ATOM 1169 C C . GLY A 1 148 ? 11.383 -5.617 -15.805 1 98.19 148 GLY A C 1
ATOM 1170 O O . GLY A 1 148 ? 10.781 -5.125 -14.844 1 98.19 148 GLY A O 1
ATOM 1171 N N . VAL A 1 149 ? 10.938 -5.574 -17.094 1 98 149 VAL A N 1
ATOM 1172 C CA . VAL A 1 149 ? 9.656 -4.945 -17.406 1 98 149 VAL A CA 1
ATOM 1173 C C . VAL A 1 149 ? 8.805 -5.898 -18.234 1 98 149 VAL A C 1
ATOM 1175 O O . VAL A 1 149 ? 8.32 -5.527 -19.312 1 98 149 VAL A O 1
ATOM 1178 N N . GLY A 1 150 ? 8.766 -7.16 -17.734 1 96.38 150 GLY A N 1
ATOM 1179 C CA . GLY A 1 150 ? 7.844 -8.133 -18.297 1 96.38 150 GLY A CA 1
ATOM 1180 C C . GLY A 1 150 ? 6.414 -7.957 -17.812 1 96.38 150 GLY A C 1
ATOM 1181 O O . GLY A 1 150 ? 5.953 -6.828 -17.625 1 96.38 150 GLY A O 1
ATOM 1182 N N . ASN A 1 151 ? 5.668 -9.055 -17.625 1 95 151 ASN A N 1
ATOM 1183 C CA . ASN A 1 151 ? 4.258 -9.016 -17.25 1 95 151 ASN A CA 1
ATOM 1184 C C . ASN A 1 151 ? 4.051 -8.273 -15.93 1 95 151 ASN A C 1
ATOM 1186 O O . ASN A 1 151 ? 3.182 -7.406 -15.836 1 95 151 ASN A O 1
ATOM 1190 N N . ILE A 1 152 ? 4.875 -8.578 -14.961 1 97.81 152 ILE A N 1
ATOM 1191 C CA . ILE A 1 152 ? 4.703 -8 -13.633 1 97.81 152 ILE A CA 1
ATOM 1192 C C . ILE A 1 152 ? 5.309 -6.598 -13.602 1 97.81 152 ILE A C 1
ATOM 1194 O O . ILE A 1 152 ? 4.648 -5.641 -13.195 1 97.81 152 ILE A O 1
ATOM 1198 N N . GLY A 1 153 ? 6.555 -6.418 -14.102 1 98.56 153 GLY A N 1
ATOM 1199 C CA . GLY A 1 153 ? 7.227 -5.125 -14.102 1 98.56 153 GLY A CA 1
ATOM 1200 C C . GLY A 1 153 ? 6.441 -4.043 -14.812 1 98.56 153 GLY A C 1
ATOM 1201 O O . GLY A 1 153 ? 6.406 -2.896 -14.367 1 98.56 153 GLY A O 1
ATOM 1202 N N . SER A 1 154 ? 5.812 -4.406 -15.906 1 98.69 154 SER A N 1
ATOM 1203 C CA . SER A 1 154 ? 5.008 -3.451 -16.656 1 98.69 154 SER A CA 1
ATOM 1204 C C . SER A 1 154 ? 3.803 -2.98 -15.852 1 98.69 154 SER A C 1
ATOM 1206 O O . SER A 1 154 ? 3.455 -1.798 -15.875 1 98.69 154 SER A O 1
ATOM 1208 N N . ARG A 1 155 ? 3.166 -3.918 -15.188 1 98.75 155 ARG A N 1
ATOM 1209 C CA . ARG A 1 155 ? 2.012 -3.561 -14.367 1 98.75 155 ARG A CA 1
ATOM 1210 C C . ARG A 1 155 ? 2.428 -2.686 -13.188 1 98.75 155 ARG A C 1
ATOM 1212 O O . ARG A 1 155 ? 1.711 -1.755 -12.82 1 98.75 155 ARG A O 1
ATOM 1219 N N . VAL A 1 156 ? 3.615 -2.973 -12.594 1 98.94 156 VAL A N 1
ATOM 1220 C CA . VAL A 1 156 ? 4.141 -2.135 -11.516 1 98.94 156 VAL A CA 1
ATOM 1221 C C . VAL A 1 156 ? 4.395 -0.723 -12.039 1 98.94 156 VAL A C 1
ATOM 1223 O O . VAL A 1 156 ? 4.043 0.26 -11.383 1 98.94 156 VAL A O 1
ATOM 1226 N N . ALA A 1 157 ? 4.965 -0.632 -13.242 1 98.94 157 ALA A N 1
ATOM 1227 C CA . ALA A 1 157 ? 5.238 0.664 -13.852 1 98.94 157 ALA A CA 1
ATOM 1228 C C . ALA A 1 157 ? 3.955 1.474 -14.023 1 98.94 157 ALA A C 1
ATOM 1230 O O . ALA A 1 157 ? 3.904 2.65 -13.656 1 98.94 157 ALA A O 1
ATOM 1231 N N . LEU A 1 158 ? 2.959 0.852 -14.531 1 98.88 158 LEU A N 1
ATOM 1232 C CA . LEU A 1 158 ? 1.692 1.528 -14.789 1 98.88 158 LEU A CA 1
ATOM 1233 C C . LEU A 1 158 ? 1.055 2.008 -13.492 1 98.88 158 LEU A C 1
ATOM 1235 O O . LEU A 1 158 ? 0.576 3.141 -13.406 1 98.88 158 LEU A O 1
ATOM 1239 N N . LYS A 1 159 ? 1.073 1.149 -12.508 1 98.94 159 LYS A N 1
ATOM 1240 C CA . LYS A 1 159 ? 0.51 1.53 -11.211 1 98.94 159 LYS A CA 1
ATOM 1241 C C . LYS A 1 159 ? 1.28 2.695 -10.602 1 98.94 159 LYS A C 1
ATOM 1243 O O . LYS A 1 159 ? 0.684 3.6 -10.008 1 98.94 159 LYS A O 1
ATOM 1248 N N . ALA A 1 160 ? 2.613 2.664 -10.695 1 98.94 160 ALA A N 1
ATOM 1249 C CA . ALA A 1 160 ? 3.471 3.705 -10.133 1 98.94 160 ALA A CA 1
ATOM 1250 C C . ALA A 1 160 ? 3.234 5.043 -10.828 1 98.94 160 ALA A C 1
ATOM 1252 O O . ALA A 1 160 ? 3.115 6.078 -10.172 1 98.94 160 ALA A O 1
ATOM 1253 N N . MET A 1 161 ? 3.139 5.043 -12.133 1 98.88 161 MET A N 1
ATOM 1254 C CA . MET A 1 161 ? 2.988 6.27 -12.906 1 98.88 161 MET A CA 1
ATOM 1255 C C . MET A 1 161 ? 1.574 6.824 -12.781 1 98.88 161 MET A C 1
ATOM 1257 O O . MET A 1 161 ? 1.389 7.988 -12.43 1 98.88 161 MET A O 1
ATOM 1261 N N . ASN A 1 162 ? 0.572 5.945 -12.938 1 98.69 162 ASN A N 1
ATOM 1262 C CA . ASN A 1 162 ? -0.807 6.41 -13.047 1 98.69 162 ASN A CA 1
ATOM 1263 C C . ASN A 1 162 ? -1.451 6.586 -11.68 1 98.69 162 ASN A C 1
ATOM 1265 O O . ASN A 1 162 ? -2.33 7.434 -11.508 1 98.69 162 ASN A O 1
ATOM 1269 N N . GLY A 1 163 ? -1.054 5.844 -10.75 1 98.69 163 GLY A N 1
ATOM 1270 C CA . GLY A 1 163 ? -1.647 5.902 -9.422 1 98.69 163 GLY A CA 1
ATOM 1271 C C . GLY A 1 163 ? -0.901 6.82 -8.477 1 98.69 163 GLY A C 1
ATOM 1272 O O . GLY A 1 163 ? -1.504 7.422 -7.582 1 98.69 163 GLY A O 1
ATOM 1273 N N . PHE A 1 164 ? 0.439 6.949 -8.719 1 98.88 164 PHE A N 1
ATOM 1274 C CA . PHE A 1 164 ? 1.216 7.59 -7.66 1 98.88 164 PHE A CA 1
ATOM 1275 C C . PHE A 1 164 ? 2.113 8.68 -8.234 1 98.88 164 PHE A C 1
ATOM 1277 O O . PHE A 1 164 ? 2.922 9.266 -7.516 1 98.88 164 PHE A O 1
ATOM 1284 N N . ASN A 1 165 ? 1.999 8.953 -9.508 1 98.69 165 ASN A N 1
ATOM 1285 C CA . ASN A 1 165 ? 2.721 10.039 -10.18 1 98.69 165 ASN A CA 1
ATOM 1286 C C . ASN A 1 165 ? 4.23 9.867 -10.039 1 98.69 165 ASN A C 1
ATOM 1288 O O . ASN A 1 165 ? 4.949 10.844 -9.828 1 98.69 165 ASN A O 1
ATOM 1292 N N . MET A 1 166 ? 4.742 8.664 -10.07 1 98.88 166 MET A N 1
ATOM 1293 C CA . MET A 1 166 ? 6.176 8.398 -10.016 1 98.88 166 MET A CA 1
ATOM 1294 C C . MET A 1 166 ? 6.797 8.492 -11.406 1 98.88 166 MET A C 1
ATOM 1296 O O . MET A 1 166 ? 6.109 8.312 -12.406 1 98.88 166 MET A O 1
ATOM 1300 N N . GLN A 1 167 ? 8.047 8.836 -11.398 1 98.88 167 GLN A N 1
ATOM 1301 C CA . GLN A 1 167 ? 8.867 8.617 -12.586 1 98.88 167 GLN A CA 1
ATOM 1302 C C . GLN A 1 167 ? 9.414 7.195 -12.617 1 98.88 167 GLN A C 1
ATOM 1304 O O . GLN A 1 167 ? 9.797 6.652 -11.586 1 98.88 167 GLN A O 1
ATOM 1309 N N . VAL A 1 168 ? 9.445 6.59 -13.828 1 98.94 168 VAL A N 1
ATOM 1310 C CA . VAL A 1 168 ? 9.883 5.199 -13.891 1 98.94 168 VAL A CA 1
ATOM 1311 C C . VAL A 1 168 ? 11.023 5.062 -14.891 1 98.94 168 VAL A C 1
ATOM 1313 O O . VAL A 1 168 ? 10.891 5.453 -16.047 1 98.94 168 VAL A O 1
ATOM 1316 N N . ILE A 1 169 ? 12.141 4.586 -14.484 1 98.94 169 ILE A N 1
ATOM 1317 C CA . ILE A 1 169 ? 13.234 4.152 -15.336 1 98.94 169 ILE A CA 1
ATOM 1318 C C . ILE A 1 169 ? 13.398 2.637 -15.234 1 98.94 169 ILE A C 1
ATOM 1320 O O . ILE A 1 169 ? 13.141 2.047 -14.188 1 98.94 169 ILE A O 1
ATOM 1324 N N . ALA A 1 170 ? 13.789 2.012 -16.328 1 98.88 170 ALA A N 1
ATOM 1325 C CA . ALA A 1 170 ? 13.797 0.552 -16.312 1 98.88 170 ALA A CA 1
ATOM 1326 C C . ALA A 1 170 ? 14.953 -0.005 -17.141 1 98.88 170 ALA A C 1
ATOM 1328 O O . ALA A 1 170 ? 15.383 0.612 -18.109 1 98.88 170 ALA A O 1
ATOM 1329 N N . TYR A 1 171 ? 15.453 -1.094 -16.656 1 98.75 171 TYR A N 1
ATOM 1330 C CA . TYR A 1 171 ? 16.438 -1.902 -17.375 1 98.75 171 TYR A CA 1
ATOM 1331 C C . TYR A 1 171 ? 15.891 -3.291 -17.672 1 98.75 171 TYR A C 1
ATOM 1333 O O . TYR A 1 171 ? 15.484 -4.016 -16.766 1 98.75 171 TYR A O 1
ATOM 1341 N N . ASP A 1 172 ? 15.828 -3.691 -18.828 1 97.88 172 ASP A N 1
ATOM 1342 C CA . ASP A 1 172 ? 15.469 -5.008 -19.344 1 97.88 172 ASP A CA 1
ATOM 1343 C C . ASP A 1 172 ? 16.172 -5.277 -20.672 1 97.88 172 ASP A C 1
ATOM 1345 O O . ASP A 1 172 ? 15.812 -4.711 -21.703 1 97.88 172 ASP A O 1
ATOM 1349 N N . PRO A 1 173 ? 17.172 -6.117 -20.641 1 96.06 173 PRO A N 1
ATOM 1350 C CA . PRO A 1 173 ? 17.984 -6.312 -21.844 1 96.06 173 PRO A CA 1
ATOM 1351 C C . PRO A 1 173 ? 17.203 -6.953 -22.984 1 96.06 173 PRO A C 1
ATOM 1353 O O . PRO A 1 173 ? 17.672 -6.984 -24.125 1 96.06 173 PRO A O 1
ATOM 1356 N N . TYR A 1 174 ? 16.031 -7.367 -22.781 1 95.06 174 TYR A N 1
ATOM 1357 C CA . TYR A 1 174 ? 15.281 -8.094 -23.797 1 95.06 174 TYR A CA 1
ATOM 1358 C C . TYR A 1 174 ? 14.109 -7.262 -24.312 1 95.06 174 TYR A C 1
ATOM 1360 O O . TYR A 1 174 ? 13.289 -7.75 -25.094 1 95.06 174 TYR A O 1
ATOM 1368 N N . LYS A 1 175 ? 13.938 -6.098 -23.812 1 96.75 175 LYS A N 1
ATOM 1369 C CA . LYS A 1 175 ? 12.844 -5.223 -24.219 1 96.75 175 LYS A CA 1
ATOM 1370 C C . LYS A 1 175 ? 13.359 -3.945 -24.875 1 96.75 175 LYS A C 1
ATOM 1372 O O . LYS A 1 175 ? 14.406 -3.42 -24.469 1 96.75 175 LYS A O 1
ATOM 1377 N N . THR A 1 176 ? 12.609 -3.48 -25.844 1 97.12 176 THR A N 1
ATOM 1378 C CA . THR A 1 176 ? 12.836 -2.162 -26.422 1 97.12 176 THR A CA 1
ATOM 1379 C C . THR A 1 176 ? 11.883 -1.134 -25.812 1 97.12 176 THR A C 1
ATOM 1381 O O . THR A 1 176 ? 10.922 -1.496 -25.125 1 97.12 176 THR A O 1
ATOM 1384 N N . GLN A 1 177 ? 12.188 0.173 -26.062 1 97.69 177 GLN A N 1
ATOM 1385 C CA . GLN A 1 177 ? 11.367 1.264 -25.547 1 97.69 177 GLN A CA 1
ATOM 1386 C C . GLN A 1 177 ? 9.914 1.112 -26 1 97.69 177 GLN A C 1
ATOM 1388 O O . GLN A 1 177 ? 8.992 1.446 -25.25 1 97.69 177 GLN A O 1
ATOM 1393 N N . GLN A 1 178 ? 9.719 0.52 -27.188 1 97.38 178 GLN A N 1
ATOM 1394 C CA . GLN A 1 178 ? 8.383 0.4 -27.766 1 97.38 178 GLN A CA 1
ATOM 1395 C C . GLN A 1 178 ? 7.613 -0.752 -27.125 1 97.38 178 GLN A C 1
ATOM 1397 O O . GLN A 1 178 ? 6.391 -0.836 -27.266 1 97.38 178 GLN A O 1
ATOM 1402 N N . GLN A 1 179 ? 8.32 -1.605 -26.391 1 97.44 179 GLN A N 1
ATOM 1403 C CA . GLN A 1 179 ? 7.711 -2.818 -25.859 1 97.44 179 GLN A CA 1
ATOM 1404 C C . GLN A 1 179 ? 7.324 -2.643 -24.391 1 97.44 179 GLN A C 1
ATOM 1406 O O . GLN A 1 179 ? 6.848 -3.582 -23.75 1 97.44 179 GLN A O 1
ATOM 1411 N N . VAL A 1 180 ? 7.551 -1.416 -23.906 1 97.94 180 VAL A N 1
ATOM 1412 C CA . VAL A 1 180 ? 7.23 -1.161 -22.516 1 97.94 180 VAL A CA 1
ATOM 1413 C C . VAL A 1 180 ? 6.148 -0.09 -22.406 1 97.94 180 VAL A C 1
ATOM 1415 O O . VAL A 1 180 ? 5.883 0.623 -23.391 1 97.94 180 VAL A O 1
ATOM 1418 N N . PRO A 1 181 ? 5.434 -0.01 -21.297 1 98.25 181 PRO A N 1
ATOM 1419 C CA . PRO A 1 181 ? 4.375 0.992 -21.172 1 98.25 181 PRO A CA 1
ATOM 1420 C C . PRO A 1 181 ? 4.859 2.406 -21.484 1 98.25 181 PRO A C 1
ATOM 1422 O O . PRO A 1 181 ? 5.98 2.771 -21.109 1 98.25 181 PRO A O 1
ATOM 1425 N N . GLN A 1 182 ? 3.949 3.188 -22.078 1 98.25 182 GLN A N 1
ATOM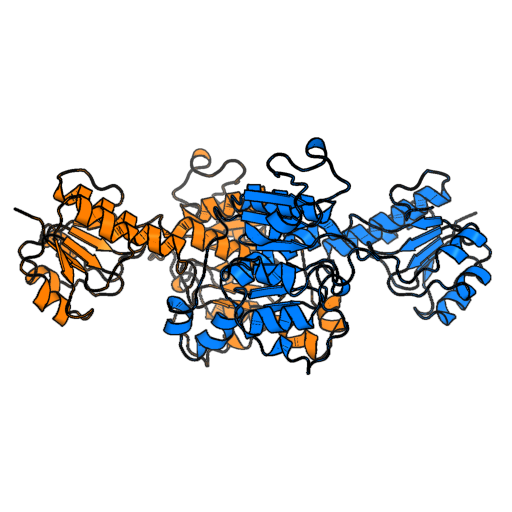 1426 C CA . GLN A 1 182 ? 4.262 4.586 -22.359 1 98.25 182 GLN A CA 1
ATOM 1427 C C . GLN A 1 182 ? 4.609 5.332 -21.062 1 98.25 182 GLN A C 1
ATOM 1429 O O . GLN A 1 182 ? 3.941 5.16 -20.047 1 98.25 182 GLN A O 1
ATOM 1434 N N . GLY A 1 183 ? 5.68 6.074 -21.062 1 98.5 183 GLY A N 1
ATOM 1435 C CA . GLY A 1 183 ? 6.094 6.852 -19.906 1 98.5 183 GLY A CA 1
ATOM 1436 C C . GLY A 1 183 ? 7.289 6.258 -19.188 1 98.5 183 GLY A C 1
ATOM 1437 O O . GLY A 1 183 ? 7.98 6.953 -18.438 1 98.5 183 GLY A O 1
ATOM 1438 N N . VAL A 1 184 ? 7.496 4.91 -19.391 1 98.81 184 VAL A N 1
ATOM 1439 C CA . VAL A 1 184 ? 8.68 4.273 -18.812 1 98.81 184 VAL A CA 1
ATOM 1440 C C . VAL A 1 184 ? 9.914 4.66 -19.625 1 98.81 184 VAL A C 1
ATOM 1442 O O . VAL A 1 184 ? 9.906 4.602 -20.844 1 98.81 184 VAL A O 1
ATOM 1445 N N . GLN A 1 185 ? 10.922 5.117 -18.969 1 98.81 185 GLN A N 1
ATOM 1446 C CA . GLN A 1 185 ? 12.18 5.438 -19.625 1 98.81 185 GLN A CA 1
ATOM 1447 C C . GLN A 1 185 ? 13.156 4.262 -19.547 1 98.81 185 GLN A C 1
ATOM 1449 O O . GLN A 1 185 ? 13.719 3.988 -18.484 1 98.81 185 GLN A O 1
ATOM 1454 N N . MET A 1 186 ? 13.422 3.635 -20.656 1 98.62 186 MET A N 1
ATOM 1455 C CA . MET A 1 186 ? 14.367 2.523 -20.688 1 98.62 186 MET A CA 1
ATOM 1456 C C . MET A 1 186 ? 15.805 3.033 -20.672 1 98.62 186 MET A C 1
ATOM 1458 O O . MET A 1 186 ? 16.094 4.125 -21.156 1 98.62 186 MET A O 1
ATOM 1462 N N . THR A 1 187 ? 16.656 2.311 -20.047 1 98.44 187 THR A N 1
ATOM 1463 C CA . THR A 1 187 ? 18.094 2.588 -20.062 1 98.44 187 THR A CA 1
ATOM 1464 C C . THR A 1 187 ? 18.891 1.306 -20.281 1 98.44 187 THR A C 1
ATOM 1466 O O . THR A 1 187 ? 18.469 0.226 -19.859 1 98.44 187 THR A O 1
ATOM 1469 N N . ASP A 1 188 ? 20.031 1.406 -20.906 1 97.5 188 ASP A N 1
ATOM 1470 C CA . ASP A 1 188 ? 20.953 0.289 -21.062 1 97.5 188 ASP A CA 1
ATOM 1471 C C . ASP A 1 188 ? 22.016 0.307 -19.969 1 97.5 188 ASP A C 1
ATOM 1473 O O . ASP A 1 188 ? 22.859 -0.601 -19.891 1 97.5 188 ASP A O 1
ATOM 1477 N N . ASP A 1 189 ? 21.938 1.312 -19.172 1 97.88 189 ASP A N 1
ATOM 1478 C CA . ASP A 1 189 ? 22.875 1.438 -18.062 1 97.88 189 ASP A CA 1
ATOM 1479 C C . ASP A 1 189 ? 22.297 0.816 -16.781 1 97.88 189 ASP A C 1
ATOM 1481 O O . ASP A 1 189 ? 21.531 1.465 -16.062 1 97.88 189 ASP A O 1
ATOM 1485 N N . PHE A 1 190 ? 22.734 -0.298 -16.5 1 97.56 190 PHE A N 1
ATOM 1486 C CA . PHE A 1 190 ? 22.266 -1.084 -15.375 1 97.56 190 PHE A CA 1
ATOM 1487 C C . PHE A 1 190 ? 22.469 -0.324 -14.07 1 97.56 190 PHE A C 1
ATOM 1489 O O . PHE A 1 190 ? 21.562 -0.288 -13.219 1 97.56 190 PHE A O 1
ATOM 1496 N N . GLU A 1 191 ? 23.516 0.324 -13.867 1 98.12 191 GLU A N 1
ATOM 1497 C CA . GLU A 1 191 ? 23.859 0.989 -12.617 1 98.12 191 GLU A CA 1
ATOM 1498 C C . GLU A 1 191 ? 23 2.234 -12.398 1 98.12 191 GLU A C 1
ATOM 1500 O O . GLU A 1 191 ? 22.781 2.65 -11.266 1 98.12 191 GLU A O 1
ATOM 1505 N N . ARG A 1 192 ? 22.531 2.844 -13.508 1 98.44 192 ARG A N 1
ATOM 1506 C CA . ARG A 1 192 ? 21.656 4.016 -13.43 1 98.44 192 ARG A CA 1
ATOM 1507 C C . ARG A 1 192 ? 20.422 3.732 -12.578 1 98.44 192 ARG A C 1
ATOM 1509 O O . ARG A 1 192 ? 19.953 4.605 -11.844 1 98.44 192 ARG A O 1
ATOM 1516 N N . ILE A 1 193 ? 19.969 2.523 -12.656 1 98.88 193 ILE A N 1
ATOM 1517 C CA . ILE A 1 193 ? 18.781 2.119 -11.922 1 98.88 193 ILE A CA 1
ATOM 1518 C C . ILE A 1 193 ? 19 2.301 -10.422 1 98.88 193 ILE A C 1
ATOM 1520 O O . ILE A 1 193 ? 18.156 2.842 -9.719 1 98.88 193 ILE A O 1
ATOM 1524 N N . PHE A 1 194 ? 20.141 1.905 -9.977 1 98.88 194 PHE A N 1
ATOM 1525 C CA . PHE A 1 194 ? 20.453 1.957 -8.555 1 98.88 194 PHE A CA 1
ATOM 1526 C C . PHE A 1 194 ? 20.828 3.373 -8.133 1 98.88 194 PHE A C 1
ATOM 1528 O O . PHE A 1 194 ? 20.438 3.834 -7.062 1 98.88 194 PHE A O 1
ATOM 1535 N N . LYS A 1 195 ? 21.484 4.156 -8.938 1 98.75 195 LYS A N 1
ATOM 1536 C CA . LYS A 1 195 ? 22.031 5.469 -8.617 1 98.75 195 LYS A CA 1
ATOM 1537 C C . LYS A 1 195 ? 20.938 6.52 -8.539 1 98.75 195 LYS A C 1
ATOM 1539 O O . LYS A 1 195 ? 20.969 7.402 -7.676 1 98.75 195 LYS A O 1
ATOM 1544 N N . GLU A 1 196 ? 19.969 6.406 -9.375 1 98.75 196 GLU A N 1
ATOM 1545 C CA . GLU A 1 196 ? 19.062 7.527 -9.562 1 98.75 196 GLU A CA 1
ATOM 1546 C C . GLU A 1 196 ? 17.719 7.273 -8.875 1 98.75 196 GLU A C 1
ATOM 1548 O O . GLU A 1 196 ? 16.938 8.203 -8.672 1 98.75 196 GLU A O 1
ATOM 1553 N N . SER A 1 197 ? 17.469 6.09 -8.516 1 98.94 197 SER A N 1
ATOM 1554 C CA . SER A 1 197 ? 16.125 5.723 -8.07 1 98.94 197 SER A CA 1
ATOM 1555 C C . SER A 1 197 ? 15.953 5.988 -6.578 1 98.94 197 SER A C 1
ATOM 1557 O O . SER A 1 197 ? 16.922 5.895 -5.809 1 98.94 197 SER A O 1
ATOM 1559 N N . ASP A 1 198 ? 14.727 6.359 -6.203 1 98.94 198 ASP A N 1
ATOM 1560 C CA . ASP A 1 198 ? 14.312 6.402 -4.805 1 98.94 198 ASP A CA 1
ATOM 1561 C C . ASP A 1 198 ? 13.812 5.039 -4.34 1 98.94 198 ASP A C 1
ATOM 1563 O O . ASP A 1 198 ? 13.875 4.719 -3.15 1 98.94 198 ASP A O 1
ATOM 1567 N N . PHE A 1 199 ? 13.273 4.25 -5.25 1 98.94 199 PHE A N 1
ATOM 1568 C CA . PHE A 1 199 ? 12.875 2.855 -5.09 1 98.94 199 PHE A CA 1
ATOM 1569 C C . PHE A 1 199 ? 13.453 1.997 -6.211 1 98.94 199 PHE A C 1
ATOM 1571 O O . PHE A 1 199 ? 13.391 2.373 -7.383 1 98.94 199 PHE A O 1
ATOM 1578 N N . VAL A 1 200 ? 14.047 0.898 -5.871 1 99 200 VAL A N 1
ATOM 1579 C CA . VAL A 1 200 ? 14.492 -0.101 -6.84 1 99 200 VAL A CA 1
ATOM 1580 C C . VAL A 1 200 ? 13.695 -1.393 -6.648 1 99 200 VAL A C 1
ATOM 1582 O O . VAL A 1 200 ? 13.57 -1.893 -5.527 1 99 200 VAL A O 1
ATOM 1585 N N . SER A 1 201 ? 13.156 -1.93 -7.715 1 98.94 201 SER A N 1
ATOM 1586 C CA . SER A 1 201 ? 12.336 -3.135 -7.613 1 98.94 201 SER A CA 1
ATOM 1587 C C . SER A 1 201 ? 12.75 -4.172 -8.656 1 98.94 201 SER A C 1
ATOM 1589 O O . SER A 1 201 ? 12.992 -3.834 -9.812 1 98.94 201 SER A O 1
ATOM 1591 N N . LEU A 1 202 ? 12.859 -5.414 -8.25 1 98.88 202 LEU A N 1
ATOM 1592 C CA . LEU A 1 202 ? 13.297 -6.504 -9.109 1 98.88 202 LEU A CA 1
ATOM 1593 C C . LEU A 1 202 ? 12.102 -7.289 -9.641 1 98.88 202 LEU A C 1
ATOM 1595 O O . LEU A 1 202 ? 11.211 -7.664 -8.883 1 98.88 202 LEU A O 1
ATOM 1599 N N . HIS A 1 203 ? 12.102 -7.594 -10.938 1 98.12 203 HIS A N 1
ATOM 1600 C CA . HIS A 1 203 ? 11.047 -8.344 -11.609 1 98.12 203 HIS A CA 1
ATOM 1601 C C . HIS A 1 203 ? 11.609 -9.227 -12.711 1 98.12 203 HIS A C 1
ATOM 1603 O O . HIS A 1 203 ? 11 -9.375 -13.773 1 98.12 203 HIS A O 1
ATOM 1609 N N . CYS A 1 204 ? 12.781 -9.781 -12.508 1 95.81 204 CYS A N 1
ATOM 1610 C CA . CYS A 1 204 ? 13.422 -10.648 -13.492 1 95.81 204 CYS A CA 1
ATOM 1611 C C . CYS A 1 204 ? 13.609 -12.055 -12.938 1 95.81 204 CYS A C 1
ATOM 1613 O O . CYS A 1 204 ? 13.562 -12.266 -11.727 1 95.81 204 CYS A O 1
ATOM 1615 N N . PRO A 1 205 ? 13.781 -13.078 -13.773 1 91.62 205 PRO A N 1
ATOM 1616 C CA . PRO A 1 205 ? 13.969 -14.461 -13.32 1 91.62 205 PRO A CA 1
ATOM 1617 C C . PRO A 1 205 ? 15.391 -14.727 -12.836 1 91.62 205 PRO A C 1
ATOM 1619 O O . PRO A 1 205 ? 16.297 -13.922 -13.07 1 91.62 205 PRO A O 1
ATOM 1622 N N . THR A 1 206 ? 15.516 -15.805 -12.117 1 92.06 206 THR A N 1
ATOM 1623 C CA . THR A 1 206 ? 16.844 -16.297 -11.766 1 92.06 206 THR A CA 1
ATOM 1624 C C . THR A 1 206 ? 17.484 -17.016 -12.945 1 92.06 206 THR A C 1
ATOM 1626 O O . THR A 1 206 ? 16.875 -17.891 -13.547 1 92.06 206 THR A O 1
ATOM 1629 N N . THR A 1 207 ? 18.594 -16.625 -13.344 1 91 207 THR A N 1
ATOM 1630 C CA . THR A 1 207 ? 19.453 -17.25 -14.336 1 91 207 THR A CA 1
ATOM 1631 C C . THR A 1 207 ? 20.906 -17.297 -13.844 1 91 207 THR A C 1
ATOM 1633 O O . THR A 1 207 ? 21.203 -16.859 -12.734 1 91 207 THR A O 1
ATOM 1636 N N . ALA A 1 208 ? 21.734 -17.844 -14.633 1 93.31 208 ALA A N 1
ATOM 1637 C CA . ALA A 1 208 ? 23.141 -17.844 -14.281 1 93.31 208 ALA A CA 1
ATOM 1638 C C . ALA A 1 208 ? 23.672 -16.422 -14.156 1 93.31 208 ALA A C 1
ATOM 1640 O O . ALA A 1 208 ? 24.531 -16.141 -13.305 1 93.31 208 ALA A O 1
ATOM 1641 N N . GLU A 1 209 ? 23.078 -15.578 -14.906 1 94 209 GLU A N 1
ATOM 1642 C CA . GLU A 1 209 ? 23.547 -14.195 -14.953 1 94 209 GLU A CA 1
ATOM 1643 C C . GLU A 1 209 ? 22.922 -13.367 -13.836 1 94 209 GLU A C 1
ATOM 1645 O O . GLU A 1 209 ? 23.484 -12.344 -13.43 1 94 209 GLU A O 1
ATOM 1650 N N . THR A 1 210 ? 21.781 -13.781 -13.305 1 96.38 210 THR A N 1
ATOM 1651 C CA . THR A 1 210 ? 21.062 -12.914 -12.383 1 96.38 210 THR A CA 1
ATOM 1652 C C . THR A 1 210 ? 21.188 -13.43 -10.945 1 96.38 210 THR A C 1
ATOM 1654 O O . THR A 1 210 ? 20.688 -12.805 -10.016 1 96.38 210 THR A O 1
ATOM 1657 N N . THR A 1 211 ? 21.828 -14.562 -10.773 1 97.56 211 THR A N 1
ATOM 1658 C CA . THR A 1 211 ? 22.047 -15.055 -9.422 1 97.56 211 THR A CA 1
ATOM 1659 C C . THR A 1 211 ? 23 -14.141 -8.656 1 97.56 211 THR A C 1
ATOM 1661 O O . THR A 1 211 ? 24.125 -13.914 -9.086 1 97.56 211 THR A O 1
ATOM 1664 N N . ASP A 1 212 ? 22.547 -13.555 -7.582 1 98.19 212 ASP A N 1
ATOM 1665 C CA . ASP A 1 212 ? 23.312 -12.703 -6.676 1 98.19 212 ASP A CA 1
ATOM 1666 C C . ASP A 1 212 ? 23.844 -11.461 -7.398 1 98.19 212 ASP A C 1
ATOM 1668 O O . ASP A 1 212 ? 24.891 -10.93 -7.035 1 98.19 212 ASP A O 1
ATOM 1672 N N . PHE A 1 213 ? 23.125 -11.023 -8.469 1 98 213 PHE A N 1
ATOM 1673 C CA . PHE A 1 213 ? 23.625 -9.891 -9.242 1 98 213 PHE A CA 1
ATOM 1674 C C . PHE A 1 213 ? 23.422 -8.586 -8.484 1 98 213 PHE A C 1
ATOM 1676 O O . PHE A 1 213 ? 24.016 -7.562 -8.82 1 98 213 PHE A O 1
ATOM 1683 N N . VAL A 1 214 ? 22.562 -8.531 -7.5 1 98.75 214 VAL A N 1
ATOM 1684 C CA . VAL A 1 214 ? 22.438 -7.387 -6.605 1 98.75 214 VAL A CA 1
ATOM 1685 C C . VAL A 1 214 ? 23.188 -7.66 -5.309 1 98.75 214 VAL A C 1
ATOM 1687 O O . VAL A 1 214 ? 22.781 -8.5 -4.508 1 98.75 214 VAL A O 1
ATOM 1690 N N . GLY A 1 215 ? 24.234 -7.035 -5.121 1 98.62 215 GLY A N 1
ATOM 1691 C CA . GLY A 1 215 ? 25.094 -7.219 -3.967 1 98.62 215 GLY A CA 1
ATOM 1692 C C . GLY A 1 215 ? 25.656 -5.918 -3.424 1 98.62 215 GLY A C 1
ATOM 1693 O O . GLY A 1 215 ? 24.969 -4.891 -3.447 1 98.62 215 GLY A O 1
ATOM 1694 N N . GLU A 1 216 ? 26.781 -5.977 -2.871 1 98.56 216 GLU A N 1
ATOM 1695 C CA . GLU A 1 216 ? 27.406 -4.848 -2.191 1 98.56 216 GLU A CA 1
ATOM 1696 C C . GLU A 1 216 ? 27.547 -3.65 -3.125 1 98.56 216 GLU A C 1
ATOM 1698 O O . GLU A 1 216 ? 27.25 -2.518 -2.738 1 98.56 216 GLU A O 1
ATOM 1703 N N . LYS A 1 217 ? 28 -3.924 -4.289 1 98.69 217 LYS A N 1
ATOM 1704 C CA . LYS A 1 217 ? 28.203 -2.842 -5.246 1 98.69 217 LYS A CA 1
ATOM 1705 C C . LYS A 1 217 ? 26.906 -2.094 -5.523 1 98.69 217 LYS A C 1
ATOM 1707 O O . LYS A 1 217 ? 26.859 -0.864 -5.441 1 98.69 217 LYS A O 1
ATOM 1712 N N . GLN A 1 218 ? 25.875 -2.795 -5.891 1 98.88 218 GLN A N 1
ATOM 1713 C CA . GLN A 1 218 ? 24.594 -2.186 -6.223 1 98.88 218 GLN A CA 1
ATOM 1714 C C . GLN A 1 218 ? 24.031 -1.406 -5.039 1 98.88 218 GLN A C 1
ATOM 1716 O O . GLN A 1 218 ? 23.562 -0.276 -5.195 1 98.88 218 GLN A O 1
ATOM 1721 N N . PHE A 1 219 ? 24.109 -1.967 -3.838 1 98.88 219 PHE A N 1
ATOM 1722 C CA . PHE A 1 219 ? 23.594 -1.296 -2.65 1 98.88 219 PHE A CA 1
ATOM 1723 C C . PHE A 1 219 ? 24.391 -0.028 -2.357 1 98.88 219 PHE A C 1
ATOM 1725 O O . PHE A 1 219 ? 23.828 0.972 -1.906 1 98.88 219 PHE A O 1
ATOM 1732 N N . SER A 1 220 ? 25.688 -0.056 -2.641 1 98.69 220 SER A N 1
ATOM 1733 C CA . SER A 1 220 ? 26.516 1.112 -2.387 1 98.69 220 SER A CA 1
ATOM 1734 C C . SER A 1 220 ? 26.188 2.244 -3.357 1 98.69 220 SER A C 1
ATOM 1736 O O . SER A 1 220 ? 26.484 3.41 -3.076 1 98.69 220 SER A O 1
ATOM 1738 N N . LEU A 1 221 ? 25.641 1.912 -4.504 1 98.81 221 LEU A N 1
ATOM 1739 C CA . LEU A 1 221 ? 25.281 2.908 -5.508 1 98.81 221 LEU A CA 1
ATOM 1740 C C . LEU A 1 221 ? 23.969 3.594 -5.156 1 98.81 221 LEU A C 1
ATOM 1742 O O . LEU A 1 221 ? 23.688 4.695 -5.633 1 98.81 221 LEU A O 1
ATOM 1746 N N . MET A 1 222 ? 23.141 2.99 -4.363 1 98.88 222 MET A N 1
ATOM 1747 C CA . MET A 1 222 ? 21.828 3.533 -4.027 1 98.88 222 MET A CA 1
ATOM 1748 C C . MET A 1 222 ? 21.953 4.73 -3.094 1 98.88 222 MET A C 1
ATOM 1750 O O . MET A 1 222 ? 22.906 4.816 -2.311 1 98.88 222 MET A O 1
ATOM 1754 N N . LYS A 1 223 ? 20.969 5.676 -3.158 1 98.5 223 LYS A N 1
ATOM 1755 C CA . LYS A 1 223 ? 20.859 6.754 -2.182 1 98.5 223 LYS A CA 1
ATOM 1756 C C . LYS A 1 223 ? 20.641 6.203 -0.776 1 98.5 223 LYS A C 1
ATOM 1758 O O . LYS A 1 223 ? 19.891 5.234 -0.596 1 98.5 223 LYS A O 1
ATOM 1763 N N . PRO A 1 224 ? 21.234 6.777 0.202 1 98.56 224 PRO A N 1
ATOM 1764 C CA . PRO A 1 224 ? 20.953 6.348 1.573 1 98.56 224 PRO A CA 1
ATOM 1765 C C . PRO A 1 224 ? 19.469 6.457 1.931 1 98.56 224 PRO A C 1
ATOM 1767 O O . PRO A 1 224 ? 19.016 5.812 2.879 1 98.56 224 PRO A O 1
ATOM 1770 N N . THR A 1 225 ? 18.703 7.242 1.18 1 98.69 225 THR A N 1
ATOM 1771 C CA . THR A 1 225 ? 17.281 7.445 1.418 1 98.69 225 THR A CA 1
ATOM 1772 C C . THR A 1 225 ? 16.438 6.465 0.597 1 98.69 225 THR A C 1
ATOM 1774 O O . THR A 1 225 ? 15.211 6.457 0.687 1 98.69 225 THR A O 1
ATOM 1777 N N . ALA A 1 226 ? 17.062 5.613 -0.214 1 98.88 226 ALA A N 1
ATOM 1778 C CA . ALA A 1 226 ? 16.344 4.777 -1.173 1 98.88 226 ALA A CA 1
ATOM 1779 C C . ALA A 1 226 ? 15.898 3.465 -0.533 1 98.88 226 ALA A C 1
ATOM 1781 O O . ALA A 1 226 ? 16.453 3.051 0.49 1 98.88 226 ALA A O 1
ATOM 1782 N N . TYR A 1 227 ? 14.922 2.834 -1.155 1 98.94 227 TYR A N 1
ATOM 1783 C CA . TYR A 1 227 ? 14.367 1.561 -0.708 1 98.94 227 TYR A CA 1
ATOM 1784 C C . TYR A 1 227 ? 14.539 0.487 -1.776 1 98.94 227 TYR A C 1
ATOM 1786 O O . TYR A 1 227 ? 14.5 0.781 -2.975 1 98.94 227 TYR A O 1
ATOM 1794 N N . PHE A 1 228 ? 14.758 -0.739 -1.329 1 98.94 228 PHE A N 1
ATOM 1795 C CA . PHE A 1 228 ? 14.938 -1.892 -2.205 1 98.94 228 PHE A CA 1
ATOM 1796 C C . PHE A 1 228 ? 13.758 -2.854 -2.078 1 98.94 228 PHE A C 1
ATOM 1798 O O . PHE A 1 228 ? 13.406 -3.27 -0.973 1 98.94 228 PHE A O 1
ATOM 1805 N N . ILE A 1 229 ? 13.125 -3.193 -3.232 1 99 229 ILE A N 1
ATOM 1806 C CA . ILE A 1 229 ? 11.961 -4.066 -3.262 1 99 229 ILE A CA 1
ATOM 1807 C C . ILE A 1 229 ? 12.273 -5.32 -4.07 1 99 229 ILE A C 1
ATOM 1809 O O . ILE A 1 229 ? 12.828 -5.238 -5.172 1 99 229 ILE A O 1
ATOM 1813 N N . ASN A 1 230 ? 11.938 -6.492 -3.512 1 98.88 230 ASN A N 1
ATOM 1814 C CA . ASN A 1 230 ? 12.109 -7.746 -4.242 1 98.88 230 ASN A CA 1
ATOM 1815 C C . ASN A 1 230 ? 10.891 -8.648 -4.09 1 98.88 230 ASN A C 1
ATOM 1817 O O . ASN A 1 230 ? 10.664 -9.227 -3.021 1 98.88 230 ASN A O 1
ATOM 1821 N N . THR A 1 231 ? 10.102 -8.766 -5.125 1 98.5 231 THR A N 1
ATOM 1822 C CA . THR A 1 231 ? 8.969 -9.68 -5.188 1 98.5 231 THR A CA 1
ATOM 1823 C C . THR A 1 231 ? 9.203 -10.758 -6.242 1 98.5 231 THR A C 1
ATOM 1825 O O . THR A 1 231 ? 8.25 -11.375 -6.727 1 98.5 231 THR A O 1
ATOM 1828 N N . ALA A 1 232 ? 10.422 -10.883 -6.668 1 96.75 232 ALA A N 1
ATOM 1829 C CA . ALA A 1 232 ? 10.789 -11.852 -7.695 1 96.75 232 ALA A CA 1
ATOM 1830 C C . ALA A 1 232 ? 11.352 -13.125 -7.066 1 96.75 232 ALA A C 1
ATOM 1832 O O . ALA A 1 232 ? 10.602 -13.953 -6.539 1 96.75 232 ALA A O 1
ATOM 1833 N N . ARG A 1 233 ? 12.727 -13.211 -6.949 1 95.56 233 ARG A N 1
ATOM 1834 C CA . ARG A 1 233 ? 13.383 -14.391 -6.387 1 95.56 233 ARG A CA 1
ATOM 1835 C C . ARG A 1 233 ? 14.453 -13.992 -5.379 1 95.56 233 ARG A C 1
ATOM 1837 O O . ARG A 1 233 ? 15.195 -13.031 -5.598 1 95.56 233 ARG A O 1
ATOM 1844 N N . GLY A 1 234 ? 14.508 -14.773 -4.258 1 97.56 234 GLY A N 1
ATOM 1845 C CA . GLY A 1 234 ? 15.531 -14.508 -3.254 1 97.56 234 GLY A CA 1
ATOM 1846 C C . GLY A 1 234 ? 16.938 -14.672 -3.779 1 97.56 234 GLY A C 1
ATOM 1847 O O . GLY A 1 234 ? 17.859 -13.984 -3.336 1 97.56 234 GLY A O 1
ATOM 1848 N N . LYS A 1 235 ? 17.125 -15.484 -4.816 1 96.88 235 LYS A N 1
ATOM 1849 C CA . LYS A 1 235 ? 18.438 -15.852 -5.344 1 96.88 235 LYS A CA 1
ATOM 1850 C C . LYS A 1 235 ? 19.047 -14.703 -6.145 1 96.88 235 LYS A C 1
ATOM 1852 O O . LYS A 1 235 ? 20.25 -14.727 -6.457 1 96.88 235 LYS A O 1
ATOM 1857 N N . LEU A 1 236 ? 18.312 -13.703 -6.422 1 98.31 236 LEU A N 1
ATOM 1858 C CA . LEU A 1 236 ? 18.797 -12.57 -7.195 1 98.31 236 LEU A CA 1
ATOM 1859 C C . LEU A 1 236 ? 19.719 -11.688 -6.348 1 98.31 236 LEU A C 1
ATOM 1861 O O . LEU A 1 236 ? 20.469 -10.875 -6.887 1 98.31 236 LEU A O 1
ATOM 1865 N N . VAL A 1 237 ? 19.609 -11.852 -5.008 1 98.75 237 VAL A N 1
ATOM 1866 C CA . VAL A 1 237 ? 20.203 -10.891 -4.09 1 98.75 237 VAL A CA 1
ATOM 1867 C C . VAL A 1 237 ? 21.234 -11.594 -3.207 1 98.75 237 VAL A C 1
ATOM 1869 O O . VAL A 1 237 ? 20.984 -12.68 -2.686 1 98.75 237 VAL A O 1
ATOM 1872 N N . ASP A 1 238 ? 22.422 -11.047 -3.123 1 98.75 238 ASP A N 1
ATOM 1873 C CA . ASP A 1 238 ? 23.328 -11.43 -2.045 1 98.75 238 ASP A CA 1
ATOM 1874 C C . ASP A 1 238 ? 22.781 -11 -0.687 1 98.75 238 ASP A C 1
ATOM 1876 O O . ASP A 1 238 ? 22.922 -9.844 -0.293 1 98.75 238 ASP A O 1
ATOM 1880 N N . GLU A 1 239 ? 22.25 -11.922 0.017 1 98.31 239 GLU A N 1
ATOM 1881 C CA . GLU A 1 239 ? 21.5 -11.617 1.23 1 98.31 239 GLU A CA 1
ATOM 1882 C C . GLU A 1 239 ? 22.406 -11.062 2.318 1 98.31 239 GLU A C 1
ATOM 1884 O O . GLU A 1 239 ? 21.969 -10.281 3.164 1 98.31 239 GLU A O 1
ATOM 1889 N N . LYS A 1 240 ? 23.641 -11.539 2.336 1 98.38 240 LYS A N 1
ATOM 1890 C CA . LYS A 1 240 ? 24.594 -10.969 3.291 1 98.38 240 LYS A CA 1
ATOM 1891 C C . LYS A 1 240 ? 24.812 -9.484 3.021 1 98.38 240 LYS A C 1
ATOM 1893 O O . LYS A 1 240 ? 24.859 -8.68 3.955 1 98.38 240 LYS A O 1
ATOM 1898 N N . ALA A 1 241 ? 25.016 -9.148 1.788 1 98.81 241 ALA A N 1
ATOM 1899 C CA . ALA A 1 241 ? 25.172 -7.754 1.396 1 98.81 241 ALA A CA 1
ATOM 1900 C C . ALA A 1 241 ? 23.922 -6.941 1.736 1 98.81 241 ALA A C 1
ATOM 1902 O O . ALA A 1 241 ? 24.016 -5.797 2.188 1 98.81 241 ALA A O 1
ATOM 1903 N N . LEU A 1 242 ? 22.812 -7.512 1.494 1 98.88 242 LEU A N 1
ATOM 1904 C CA . LEU A 1 242 ? 21.547 -6.844 1.822 1 98.88 242 LEU A CA 1
ATOM 1905 C C . LEU A 1 242 ? 21.453 -6.57 3.318 1 98.88 242 LEU A C 1
ATOM 1907 O O . LEU A 1 242 ? 21.109 -5.457 3.729 1 98.88 242 LEU A O 1
ATOM 1911 N N . TYR A 1 243 ? 21.719 -7.629 4.129 1 98.81 243 TYR A N 1
ATOM 1912 C CA . TYR A 1 243 ? 21.688 -7.457 5.578 1 98.81 243 TYR A CA 1
ATOM 1913 C C . TYR A 1 243 ? 22.625 -6.34 6.016 1 98.81 243 TYR A C 1
ATOM 1915 O O . TYR A 1 243 ? 22.266 -5.508 6.852 1 98.81 243 TYR A O 1
ATOM 1923 N N . HIS A 1 244 ? 23.797 -6.359 5.445 1 98.81 244 HIS A N 1
ATOM 1924 C CA . HIS A 1 244 ? 24.781 -5.32 5.773 1 98.81 244 HIS A CA 1
ATOM 1925 C C . HIS A 1 244 ? 24.25 -3.938 5.402 1 98.81 244 HIS A C 1
ATOM 1927 O O . HIS A 1 244 ? 24.359 -2.998 6.195 1 98.81 244 HIS A O 1
ATOM 1933 N N . ALA A 1 245 ? 23.719 -3.793 4.215 1 98.88 245 ALA A N 1
ATOM 1934 C CA . ALA A 1 245 ? 23.203 -2.516 3.732 1 98.88 245 ALA A CA 1
ATOM 1935 C C . ALA A 1 245 ? 22.094 -1.991 4.652 1 98.88 245 ALA A C 1
ATOM 1937 O O . ALA A 1 245 ? 22.047 -0.794 4.945 1 98.88 245 ALA A O 1
ATOM 1938 N N . LEU A 1 246 ? 21.281 -2.859 5.152 1 98.88 246 LEU A N 1
ATOM 1939 C CA . LEU A 1 246 ? 20.156 -2.475 6.004 1 98.88 246 LEU A CA 1
ATOM 1940 C C . LEU A 1 246 ? 20.625 -2.17 7.422 1 98.88 246 LEU A C 1
ATOM 1942 O O . LEU A 1 246 ? 20.266 -1.143 7.996 1 98.88 246 LEU A O 1
ATOM 1946 N N . SER A 1 247 ? 21.453 -3.059 7.969 1 98.69 247 SER A N 1
ATOM 1947 C CA . SER A 1 247 ? 21.859 -2.932 9.367 1 98.69 247 SER A CA 1
ATOM 1948 C C . SER A 1 247 ? 22.766 -1.724 9.562 1 98.69 247 SER A C 1
ATOM 1950 O O . SER A 1 247 ? 22.859 -1.177 10.664 1 98.69 247 SER A O 1
ATOM 1952 N N . HIS A 1 248 ? 23.438 -1.258 8.445 1 98.44 248 HIS A N 1
ATOM 1953 C CA . HIS A 1 248 ? 24.328 -0.108 8.539 1 98.44 248 HIS A CA 1
ATOM 1954 C C . HIS A 1 248 ? 23.719 1.118 7.867 1 98.44 248 HIS A C 1
ATOM 1956 O O . HIS A 1 248 ? 24.406 2.123 7.66 1 98.44 248 HIS A O 1
ATOM 1962 N N . ASN A 1 249 ? 22.5 1.024 7.473 1 98.44 249 ASN A N 1
ATOM 1963 C CA . ASN A 1 249 ? 21.75 2.129 6.895 1 98.44 249 ASN A CA 1
ATOM 1964 C C . ASN A 1 249 ? 22.422 2.684 5.645 1 98.44 249 ASN A C 1
ATOM 1966 O O . ASN A 1 249 ? 22.484 3.9 5.457 1 98.44 249 ASN A O 1
ATOM 1970 N N . VAL A 1 250 ? 23.031 1.711 4.93 1 98.69 250 VAL A N 1
ATOM 1971 C CA . VAL A 1 250 ? 23.531 2.094 3.607 1 98.69 250 VAL A CA 1
ATOM 1972 C C . VAL A 1 250 ? 22.344 2.504 2.721 1 98.69 250 VAL A C 1
ATOM 1974 O O . VAL A 1 250 ? 22.484 3.404 1.889 1 98.69 250 VAL A O 1
ATOM 1977 N N . ILE A 1 251 ? 21.25 1.895 2.844 1 98.88 251 ILE A N 1
ATOM 1978 C CA . ILE A 1 251 ? 19.969 2.254 2.25 1 98.88 251 ILE A CA 1
ATOM 1979 C C . ILE A 1 251 ? 18.922 2.438 3.35 1 98.88 251 ILE A C 1
ATOM 1981 O O . ILE A 1 251 ? 19.156 2.059 4.5 1 98.88 251 ILE A O 1
ATOM 1985 N N . ALA A 1 252 ? 17.781 3.008 3.01 1 98.81 252 ALA A N 1
ATOM 1986 C CA . ALA A 1 252 ? 16.797 3.385 4.008 1 98.81 252 ALA A CA 1
ATOM 1987 C C . ALA A 1 252 ? 16.016 2.164 4.492 1 98.81 252 ALA A C 1
ATOM 1989 O O . ALA A 1 252 ? 15.586 2.107 5.648 1 98.81 252 ALA A O 1
ATOM 1990 N N . GLY A 1 253 ? 15.789 1.215 3.605 1 98.88 253 GLY A N 1
ATOM 1991 C CA . GLY A 1 253 ? 15.008 0.042 3.963 1 98.88 253 GLY A CA 1
ATOM 1992 C C . GLY A 1 253 ? 14.727 -0.869 2.783 1 98.88 253 GLY A C 1
ATOM 1993 O O . GLY A 1 253 ? 15.219 -0.635 1.679 1 98.88 253 GLY A O 1
ATOM 1994 N N . ALA A 1 254 ? 13.938 -1.928 3.029 1 98.94 254 ALA A N 1
ATOM 1995 C CA . ALA A 1 254 ? 13.625 -2.881 1.968 1 98.94 254 ALA A CA 1
ATOM 1996 C C . ALA A 1 254 ? 12.273 -3.545 2.205 1 98.94 254 ALA A C 1
ATOM 1998 O O . ALA A 1 254 ? 11.82 -3.656 3.348 1 98.94 254 ALA A O 1
ATOM 1999 N N . GLY A 1 255 ? 11.562 -3.865 1.169 1 98.94 255 GLY A N 1
ATOM 2000 C CA . GLY A 1 255 ? 10.398 -4.734 1.138 1 98.94 255 GLY A CA 1
ATOM 2001 C C . GLY A 1 255 ? 10.625 -6.004 0.342 1 98.94 255 GLY A C 1
ATOM 2002 O O . GLY A 1 255 ? 10.938 -5.949 -0.849 1 98.94 255 GLY A O 1
ATOM 2003 N N . LEU A 1 256 ? 10.477 -7.164 0.979 1 98.88 256 LEU A N 1
ATOM 2004 C CA . LEU A 1 256 ? 10.852 -8.445 0.393 1 98.88 256 LEU A CA 1
ATOM 2005 C C . LEU A 1 256 ? 9.703 -9.445 0.502 1 98.88 256 LEU A C 1
ATOM 2007 O O . LEU A 1 256 ? 9.172 -9.672 1.594 1 98.88 256 LEU A O 1
ATOM 2011 N N . ASP A 1 257 ? 9.375 -10.055 -0.6 1 98.75 257 ASP A N 1
ATOM 2012 C CA . ASP A 1 257 ? 8.398 -11.133 -0.556 1 98.75 257 ASP A CA 1
ATOM 2013 C C . ASP A 1 257 ? 9.086 -12.5 -0.6 1 98.75 257 ASP A C 1
ATOM 2015 O O . ASP A 1 257 ? 8.414 -13.539 -0.627 1 98.75 257 ASP A O 1
ATOM 2019 N N . VAL A 1 258 ? 10.445 -12.492 -0.736 1 98.06 258 VAL A N 1
ATOM 2020 C CA . VAL A 1 258 ? 11.211 -13.727 -0.92 1 98.06 258 VAL A CA 1
ATOM 2021 C C . VAL A 1 258 ? 12.547 -13.617 -0.188 1 98.06 258 VAL A C 1
ATOM 2023 O O . VAL A 1 258 ? 13.102 -12.523 -0.052 1 98.06 258 VAL A O 1
ATOM 2026 N N . LEU A 1 259 ? 13 -14.641 0.321 1 98.12 259 LEU A N 1
ATOM 2027 C CA . LEU A 1 259 ? 14.375 -14.859 0.756 1 98.12 259 LEU A CA 1
ATOM 2028 C C . LEU A 1 259 ? 14.977 -16.078 0.067 1 98.12 259 LEU A C 1
ATOM 2030 O O . LEU A 1 259 ? 14.266 -16.828 -0.602 1 98.12 259 LEU A O 1
ATOM 2034 N N . LYS A 1 260 ? 16.234 -16.234 0.183 1 97.12 260 LYS A N 1
ATOM 2035 C CA . LYS A 1 260 ? 16.891 -17.359 -0.465 1 97.12 260 LYS A CA 1
ATOM 2036 C C . LYS A 1 260 ? 16.375 -18.688 0.093 1 97.12 260 LYS A C 1
ATOM 2038 O O . LYS A 1 260 ? 16.141 -19.641 -0.66 1 97.12 260 LYS A O 1
ATOM 2043 N N . LYS A 1 261 ? 16.297 -18.688 1.358 1 96.12 261 LYS A N 1
ATOM 2044 C CA . LYS A 1 261 ? 15.82 -19.891 2.025 1 96.12 261 LYS A CA 1
ATOM 2045 C C . LYS A 1 261 ? 14.352 -19.766 2.414 1 96.12 261 LYS A C 1
ATOM 2047 O O . LYS A 1 261 ? 13.984 -18.906 3.203 1 96.12 261 LYS A O 1
ATOM 2052 N N . GLU A 1 262 ? 13.516 -20.672 1.911 1 95 262 GLU A N 1
ATOM 2053 C CA . GLU A 1 262 ? 12.094 -20.781 2.229 1 95 262 GLU A CA 1
ATOM 2054 C C . GLU A 1 262 ? 11.695 -22.25 2.436 1 95 262 GLU A C 1
ATOM 2056 O O . GLU A 1 262 ? 12.055 -23.109 1.635 1 95 262 GLU A O 1
ATOM 2061 N N . PRO A 1 263 ? 11.133 -22.594 3.535 1 96.06 263 PRO A N 1
ATOM 2062 C CA . PRO A 1 263 ? 10.594 -21.734 4.59 1 96.06 263 PRO A CA 1
ATOM 2063 C C . PRO A 1 263 ? 11.672 -20.969 5.344 1 96.06 263 PRO A C 1
ATOM 2065 O O . PRO A 1 263 ? 12.828 -21.406 5.383 1 96.06 263 PRO A O 1
ATOM 2068 N N . PHE A 1 264 ? 11.211 -19.891 6.023 1 97.75 264 PHE A N 1
ATOM 2069 C CA . PHE A 1 264 ? 12.133 -18.969 6.676 1 97.75 264 PHE A CA 1
ATOM 2070 C C . PHE A 1 264 ? 12.789 -19.625 7.887 1 97.75 264 PHE A C 1
ATOM 2072 O O . PHE A 1 264 ? 12.195 -20.484 8.531 1 97.75 264 PHE A O 1
ATOM 2079 N N . ASP A 1 265 ? 14.047 -19.297 8.086 1 97.19 265 ASP A N 1
ATOM 2080 C CA . ASP A 1 265 ? 14.695 -19.547 9.367 1 97.19 265 ASP A CA 1
ATOM 2081 C C . ASP A 1 265 ? 14.367 -18.438 10.375 1 97.19 265 ASP A C 1
ATOM 2083 O O . ASP A 1 265 ? 14.828 -17.312 10.234 1 97.19 265 ASP A O 1
ATOM 2087 N N . ALA A 1 266 ? 13.586 -18.797 11.359 1 96.62 266 ALA A N 1
ATOM 2088 C CA . ALA A 1 266 ? 13.125 -17.812 12.328 1 96.62 266 ALA A CA 1
ATOM 2089 C C . ALA A 1 266 ? 14.297 -17.109 13.016 1 96.62 266 ALA A C 1
ATOM 2091 O O . ALA A 1 266 ? 14.148 -16.016 13.555 1 96.62 266 ALA A O 1
ATOM 2092 N N . ASN A 1 267 ? 15.469 -17.719 12.977 1 97.12 267 ASN A N 1
ATOM 2093 C CA . ASN A 1 267 ? 16.641 -17.172 13.656 1 97.12 267 ASN A CA 1
ATOM 2094 C C . ASN A 1 267 ? 17.453 -16.266 12.727 1 97.12 267 ASN A C 1
ATOM 2096 O O . ASN A 1 267 ? 18.469 -15.711 13.133 1 97.12 267 ASN A O 1
ATOM 2100 N N . ASP A 1 268 ? 17.047 -16.188 11.555 1 97.81 268 ASP A N 1
ATOM 2101 C CA . ASP A 1 268 ? 17.719 -15.266 10.648 1 97.81 268 ASP A CA 1
ATOM 2102 C C . ASP A 1 268 ? 17.734 -13.844 11.203 1 97.81 268 ASP A C 1
ATOM 2104 O O . ASP A 1 268 ? 16.672 -13.289 11.5 1 97.81 268 ASP A O 1
ATOM 2108 N N . PRO A 1 269 ? 18.875 -13.219 11.344 1 98.12 269 PRO A N 1
ATOM 2109 C CA . PRO A 1 269 ? 18.969 -11.898 11.977 1 98.12 269 PRO A CA 1
ATOM 2110 C C . PRO A 1 269 ? 18.234 -10.812 11.188 1 98.12 269 PRO A C 1
ATOM 2112 O O . PRO A 1 269 ? 17.984 -9.734 11.719 1 98.12 269 PRO A O 1
ATOM 2115 N N . ILE A 1 270 ? 17.891 -11.094 9.984 1 98.5 270 ILE A N 1
ATOM 2116 C CA . ILE A 1 270 ? 17.234 -10.094 9.156 1 98.5 270 ILE A CA 1
ATOM 2117 C C . ILE A 1 270 ? 15.883 -9.719 9.766 1 98.5 270 ILE A C 1
ATOM 2119 O O . ILE A 1 270 ? 15.406 -8.594 9.602 1 98.5 270 ILE A O 1
ATOM 2123 N N . PHE A 1 271 ? 15.273 -10.633 10.516 1 98.31 271 PHE A N 1
ATOM 2124 C CA . PHE A 1 271 ? 13.938 -10.422 11.078 1 98.31 271 PHE A CA 1
ATOM 2125 C C . PHE A 1 271 ? 13.992 -9.484 12.273 1 98.31 271 PHE A C 1
ATOM 2127 O O . PHE A 1 271 ? 12.961 -8.992 12.734 1 98.31 271 PHE A O 1
ATOM 2134 N N . SER A 1 272 ? 15.164 -9.156 12.773 1 97.56 272 SER A N 1
ATOM 2135 C CA . SER A 1 272 ? 15.312 -8.258 13.914 1 97.56 272 SER A CA 1
ATOM 2136 C C . SER A 1 272 ? 15.414 -6.805 13.461 1 97.56 272 SER A C 1
ATOM 2138 O O . SER A 1 272 ? 15.305 -5.883 14.273 1 97.56 272 SER A O 1
ATOM 2140 N N . LEU A 1 273 ? 15.641 -6.582 12.172 1 98.5 273 LEU A N 1
ATOM 2141 C CA . LEU A 1 273 ? 15.781 -5.227 11.656 1 98.5 273 LEU A CA 1
ATOM 2142 C C . LEU A 1 273 ? 14.43 -4.531 11.555 1 98.5 273 LEU A C 1
ATOM 2144 O O . LEU A 1 273 ? 13.43 -5.156 11.188 1 98.5 273 LEU A O 1
ATOM 2148 N N . SER A 1 274 ? 14.336 -3.23 11.812 1 98.38 274 SER A N 1
ATOM 2149 C CA . SER A 1 274 ? 13.086 -2.48 11.836 1 98.38 274 SER A CA 1
ATOM 2150 C C . SER A 1 274 ? 12.836 -1.786 10.5 1 98.38 274 SER A C 1
ATOM 2152 O O . SER A 1 274 ? 11.75 -1.253 10.266 1 98.38 274 SER A O 1
ATOM 2154 N N . ASN A 1 275 ? 13.859 -1.812 9.609 1 98.69 275 ASN A N 1
ATOM 2155 C CA . ASN A 1 275 ? 13.734 -1.09 8.344 1 98.69 275 ASN A CA 1
ATOM 2156 C C . ASN A 1 275 ? 13.555 -2.047 7.168 1 98.69 275 ASN A C 1
ATOM 2158 O O . ASN A 1 275 ? 13.891 -1.705 6.031 1 98.69 275 ASN A O 1
ATOM 2162 N N . VAL A 1 276 ? 13.07 -3.271 7.434 1 98.88 276 VAL A N 1
ATOM 2163 C CA . VAL A 1 276 ? 12.75 -4.227 6.375 1 98.88 276 VAL A CA 1
ATOM 2164 C C . VAL A 1 276 ? 11.398 -4.883 6.664 1 98.88 276 VAL A C 1
ATOM 2166 O O . VAL A 1 276 ? 11.109 -5.234 7.812 1 98.88 276 VAL A O 1
ATOM 2169 N N . VAL A 1 277 ? 10.516 -4.922 5.711 1 98.88 277 VAL A N 1
ATOM 2170 C CA . VAL A 1 277 ? 9.273 -5.684 5.777 1 98.88 277 VAL A CA 1
ATOM 2171 C C . VAL A 1 277 ? 9.383 -6.922 4.895 1 98.88 277 VAL A C 1
ATOM 2173 O O . VAL A 1 277 ? 9.867 -6.848 3.764 1 98.88 277 VAL A O 1
ATOM 2176 N N . ILE A 1 278 ? 9.039 -8.07 5.414 1 98.81 278 ILE A N 1
ATOM 2177 C CA . ILE A 1 278 ? 9.219 -9.344 4.727 1 98.81 278 ILE A CA 1
ATOM 2178 C C . ILE A 1 278 ? 7.895 -10.102 4.703 1 98.81 278 ILE A C 1
ATOM 2180 O O . ILE A 1 278 ? 7.199 -10.18 5.719 1 98.81 278 ILE A O 1
ATOM 2184 N N . GLY A 1 279 ? 7.453 -10.578 3.584 1 98.75 279 GLY A N 1
ATOM 2185 C CA . GLY A 1 279 ? 6.363 -11.523 3.447 1 98.75 279 GLY A CA 1
ATOM 2186 C C . GLY A 1 279 ? 6.812 -12.883 2.938 1 98.75 279 GLY A C 1
ATOM 2187 O O . GLY A 1 279 ? 7.871 -12.992 2.314 1 98.75 279 GLY A O 1
ATOM 2188 N N . PRO A 1 280 ? 6.039 -13.953 3.211 1 98.5 280 PRO A N 1
ATOM 2189 C CA . PRO A 1 280 ? 6.418 -15.328 2.861 1 98.5 280 PRO A CA 1
ATOM 2190 C C . PRO A 1 280 ? 5.941 -15.734 1.469 1 98.5 280 PRO A C 1
ATOM 2192 O O . PRO A 1 280 ? 5.23 -16.734 1.322 1 98.5 280 PRO A O 1
ATOM 2195 N N . HIS A 1 281 ? 6.461 -14.961 0.481 1 97.06 281 HIS A N 1
ATOM 2196 C CA . HIS A 1 281 ? 6.219 -15.297 -0.917 1 97.06 281 HIS A CA 1
ATOM 2197 C C . HIS A 1 281 ? 4.727 -15.367 -1.216 1 97.06 281 HIS A C 1
ATOM 2199 O O . HIS A 1 281 ? 4.238 -16.375 -1.743 1 97.06 281 HIS A O 1
ATOM 2205 N N . ILE A 1 282 ? 4.008 -14.312 -0.904 1 98.31 282 ILE A N 1
ATOM 2206 C CA . ILE A 1 282 ? 2.549 -14.32 -0.977 1 98.31 282 ILE A CA 1
ATOM 2207 C C . ILE A 1 282 ? 2.094 -13.578 -2.232 1 98.31 282 ILE A C 1
ATOM 2209 O O . ILE A 1 282 ? 0.9 -13.328 -2.412 1 98.31 282 ILE A O 1
ATOM 2213 N N . GLY A 1 283 ? 2.984 -13.172 -3.084 1 97.38 283 GLY A N 1
ATOM 2214 C CA . GLY A 1 283 ? 2.65 -12.391 -4.262 1 97.38 283 GLY A CA 1
ATOM 2215 C C . GLY A 1 283 ? 1.539 -13 -5.094 1 97.38 283 GLY A C 1
ATOM 2216 O O . GLY A 1 283 ? 0.64 -12.297 -5.555 1 97.38 283 GLY A O 1
ATOM 2217 N N . ALA A 1 284 ? 1.564 -14.297 -5.203 1 95.56 284 ALA A N 1
ATOM 2218 C CA . ALA A 1 284 ? 0.604 -14.992 -6.055 1 95.56 284 ALA A CA 1
ATOM 2219 C C . ALA A 1 284 ? -0.58 -15.508 -5.242 1 95.56 284 ALA A C 1
ATOM 2221 O O . ALA A 1 284 ? -1.52 -16.078 -5.797 1 95.56 284 ALA A O 1
ATOM 2222 N N . ALA A 1 285 ? -0.551 -15.359 -3.963 1 95.88 285 ALA A N 1
ATOM 2223 C CA . ALA A 1 285 ? -1.474 -16.062 -3.068 1 95.88 285 ALA A CA 1
ATOM 2224 C C . ALA A 1 285 ? -2.732 -15.227 -2.828 1 95.88 285 ALA A C 1
ATOM 2226 O O . ALA A 1 285 ? -3.062 -14.906 -1.684 1 95.88 285 ALA A O 1
ATOM 2227 N N . THR A 1 286 ? -3.469 -14.883 -3.883 1 97.81 286 THR A N 1
ATOM 2228 C CA . THR A 1 286 ? -4.793 -14.273 -3.791 1 97.81 286 THR A CA 1
ATOM 2229 C C . THR A 1 286 ? -5.848 -15.18 -4.418 1 97.81 286 THR A C 1
ATOM 2231 O O . THR A 1 286 ? -5.527 -16.031 -5.242 1 97.81 286 THR A O 1
ATOM 2234 N N . ILE A 1 287 ? -7.039 -14.961 -4.008 1 97.44 287 ILE A N 1
ATOM 2235 C CA . ILE A 1 287 ? -8.156 -15.719 -4.555 1 97.44 287 ILE A CA 1
ATOM 2236 C C . ILE A 1 287 ? -8.219 -15.539 -6.07 1 97.44 287 ILE A C 1
ATOM 2238 O O . ILE A 1 287 ? -8.328 -16.516 -6.812 1 97.44 287 ILE A O 1
ATOM 2242 N N . GLU A 1 288 ? -8.07 -14.336 -6.504 1 98.25 288 GLU A N 1
ATOM 2243 C CA . GLU A 1 288 ? -8.18 -14.016 -7.926 1 98.25 288 GLU A CA 1
ATOM 2244 C C . GLU A 1 288 ? -7.059 -14.664 -8.727 1 98.25 288 GLU A C 1
ATOM 2246 O O . GLU A 1 288 ? -7.297 -15.234 -9.797 1 98.25 288 GLU A O 1
ATOM 2251 N N . ALA A 1 289 ? -5.832 -14.57 -8.227 1 97.62 289 ALA A N 1
ATOM 2252 C CA . ALA A 1 289 ? -4.691 -15.164 -8.922 1 97.62 289 ALA A CA 1
ATOM 2253 C C . ALA A 1 289 ? -4.828 -16.688 -9.008 1 97.62 289 ALA A C 1
ATOM 2255 O O . ALA A 1 289 ? -4.516 -17.281 -10.039 1 97.62 289 ALA A O 1
ATOM 2256 N N . THR A 1 290 ? -5.262 -17.281 -7.934 1 96.5 290 THR A N 1
ATOM 2257 C CA . THR A 1 290 ? -5.441 -18.734 -7.898 1 96.5 290 THR A CA 1
ATOM 2258 C C . THR A 1 290 ? -6.531 -19.156 -8.883 1 96.5 290 THR A C 1
ATOM 2260 O O . THR A 1 290 ? -6.379 -20.156 -9.586 1 96.5 290 THR A O 1
ATOM 2263 N N . ASP A 1 291 ? -7.605 -18.406 -8.898 1 97 291 ASP A N 1
ATOM 2264 C CA . ASP A 1 291 ? -8.672 -18.672 -9.859 1 97 291 ASP A CA 1
ATOM 2265 C C . ASP A 1 291 ? -8.164 -18.594 -11.289 1 97 291 ASP A C 1
ATOM 2267 O O . ASP A 1 291 ? -8.453 -19.469 -12.109 1 97 291 ASP A O 1
ATOM 2271 N N . ARG A 1 292 ? -7.398 -17.594 -11.555 1 97.5 292 ARG A N 1
ATOM 2272 C CA . ARG A 1 292 ? -6.836 -17.438 -12.891 1 97.5 292 ARG A CA 1
ATOM 2273 C C . ARG A 1 292 ? -5.879 -18.578 -13.227 1 97.5 292 ARG A C 1
ATOM 2275 O O . ARG A 1 292 ? -5.875 -19.078 -14.352 1 97.5 292 ARG A O 1
ATOM 2282 N N . ALA A 1 293 ? -5.059 -18.938 -12.25 1 97.19 293 ALA A N 1
ATOM 2283 C CA . ALA A 1 293 ? -4.113 -20.031 -12.484 1 97.19 293 ALA A CA 1
ATOM 2284 C C . ALA A 1 293 ? -4.84 -21.328 -12.844 1 97.19 293 ALA A C 1
ATOM 2286 O O . ALA A 1 293 ? -4.438 -22.031 -13.758 1 97.19 293 ALA A O 1
ATOM 2287 N N . SER A 1 294 ? -5.922 -21.578 -12.141 1 97.5 294 SER A N 1
ATOM 2288 C CA . SER A 1 294 ? -6.738 -22.75 -12.406 1 97.5 294 SER A CA 1
ATOM 2289 C C . SER A 1 294 ? -7.336 -22.703 -13.812 1 97.5 294 SER A C 1
ATOM 2291 O O . SER A 1 294 ? -7.266 -23.688 -14.555 1 97.5 294 SER A O 1
ATOM 2293 N N . LEU A 1 295 ? -7.848 -21.609 -14.133 1 98.25 295 LEU A N 1
ATOM 2294 C CA . LEU A 1 295 ? -8.5 -21.453 -15.422 1 98.25 295 LEU A CA 1
ATOM 2295 C C . LEU A 1 295 ? -7.492 -21.516 -16.562 1 98.25 295 LEU A C 1
ATOM 2297 O O . LEU A 1 295 ? -7.738 -22.188 -17.578 1 98.25 295 LEU A O 1
ATOM 2301 N N . HIS A 1 296 ? -6.383 -20.844 -16.391 1 98.06 296 HIS A N 1
ATOM 2302 C CA . HIS A 1 296 ? -5.352 -20.859 -17.422 1 98.06 296 HIS A CA 1
ATOM 2303 C C . HIS A 1 296 ? -4.812 -22.266 -17.625 1 98.06 296 HIS A C 1
ATOM 2305 O O . HIS A 1 296 ? -4.559 -22.672 -18.766 1 98.06 296 HIS A O 1
ATOM 2311 N N . SER A 1 297 ? -4.621 -22.969 -16.531 1 98.06 297 SER A N 1
ATOM 2312 C CA . SER A 1 297 ? -4.184 -24.359 -16.641 1 98.06 297 SER A CA 1
ATOM 2313 C C . SER A 1 297 ? -5.191 -25.203 -17.406 1 98.06 297 SER A C 1
ATOM 2315 O O . SER A 1 297 ? -4.812 -25.969 -18.297 1 98.06 297 SER A O 1
ATOM 2317 N N . ALA A 1 298 ? -6.461 -25.016 -17.125 1 98.44 298 ALA A N 1
ATOM 2318 C CA . ALA A 1 298 ? -7.535 -25.75 -17.781 1 98.44 298 ALA A CA 1
ATOM 2319 C C . ALA A 1 298 ? -7.594 -25.422 -19.281 1 98.44 298 ALA A C 1
ATOM 2321 O O . ALA A 1 298 ? -7.691 -26.328 -20.109 1 98.44 298 ALA A O 1
ATOM 2322 N N . ILE A 1 299 ? -7.492 -24.172 -19.562 1 98.44 299 ILE A N 1
ATOM 2323 C CA . ILE A 1 299 ? -7.516 -23.719 -20.953 1 98.44 299 ILE A CA 1
ATOM 2324 C C . ILE A 1 299 ? -6.355 -24.344 -21.719 1 98.44 299 ILE A C 1
ATOM 2326 O O . ILE A 1 299 ? -6.539 -24.875 -22.812 1 98.44 299 ILE A O 1
ATOM 2330 N N . GLY A 1 300 ? -5.207 -24.297 -21.125 1 98.25 300 GLY A N 1
ATOM 2331 C CA . GLY A 1 300 ? -4.039 -24.891 -21.766 1 98.25 300 GLY A CA 1
ATOM 2332 C C . GLY A 1 300 ? -4.195 -26.375 -22.047 1 98.25 300 GLY A C 1
ATOM 2333 O O . GLY A 1 300 ? -3.871 -26.828 -23.141 1 98.25 300 GLY A O 1
ATOM 2334 N N . ILE A 1 301 ? -4.719 -27.125 -21.094 1 98.38 301 ILE A N 1
ATOM 2335 C CA . ILE A 1 301 ? -4.957 -28.562 -21.25 1 98.38 301 ILE A CA 1
ATOM 2336 C C . ILE A 1 301 ? -5.926 -28.797 -22.406 1 98.38 301 ILE A C 1
ATOM 2338 O O . ILE A 1 301 ? -5.672 -29.641 -23.266 1 98.38 301 ILE A O 1
ATOM 2342 N N . ASP A 1 302 ? -6.949 -28.062 -22.422 1 98.44 302 ASP A N 1
ATOM 2343 C CA . ASP A 1 302 ? -7.949 -28.172 -23.484 1 98.44 302 ASP A CA 1
ATOM 2344 C C . ASP A 1 302 ? -7.336 -27.891 -24.859 1 98.44 302 ASP A C 1
ATOM 2346 O O . ASP A 1 302 ? -7.629 -28.594 -25.828 1 98.44 302 ASP A O 1
ATOM 2350 N N . GLU A 1 303 ? -6.523 -26.844 -24.859 1 98.44 303 GLU A N 1
ATOM 2351 C CA . GLU A 1 303 ? -5.891 -26.484 -26.125 1 98.44 303 GLU A CA 1
ATOM 2352 C C . GLU A 1 303 ? -5.012 -27.625 -26.641 1 98.44 303 GLU A C 1
ATOM 2354 O O . GLU A 1 303 ? -5.137 -28.016 -27.797 1 98.44 303 GLU A O 1
ATOM 2359 N N . VAL A 1 304 ? -4.238 -28.219 -25.828 1 98.38 304 VAL A N 1
ATOM 2360 C CA . VAL A 1 304 ? -3.309 -29.266 -26.234 1 98.38 304 VAL A CA 1
ATOM 2361 C C . VAL A 1 304 ? -4.09 -30.516 -26.641 1 98.38 304 VAL A C 1
ATOM 2363 O O . VAL A 1 304 ? -3.85 -31.078 -27.719 1 98.38 304 VAL A O 1
ATOM 2366 N N . LEU A 1 305 ? -5.055 -30.922 -25.906 1 98.12 305 LEU A N 1
ATOM 2367 C CA . LEU A 1 305 ? -5.758 -32.188 -26.125 1 98.12 305 LEU A CA 1
ATOM 2368 C C . LEU A 1 305 ? -6.73 -32.062 -27.297 1 98.12 305 LEU A C 1
ATOM 2370 O O . LEU A 1 305 ? -7.148 -33.062 -27.875 1 98.12 305 LEU A O 1
ATOM 2374 N N . SER A 1 306 ? -7.023 -30.891 -27.625 1 97.19 306 SER A N 1
ATOM 2375 C CA . SER A 1 306 ? -7.898 -30.688 -28.781 1 97.19 306 SER A CA 1
ATOM 2376 C C . SER A 1 306 ? -7.094 -30.391 -30.047 1 97.19 306 SER A C 1
ATOM 2378 O O . SER A 1 306 ? -7.66 -30.031 -31.078 1 97.19 306 SER A O 1
ATOM 2380 N N . GLY A 1 307 ? -5.805 -30.422 -29.922 1 96.5 307 GLY A N 1
ATOM 2381 C CA . GLY A 1 307 ? -4.953 -30.266 -31.094 1 96.5 307 GLY A CA 1
ATOM 2382 C C . GLY A 1 307 ? -4.676 -28.828 -31.453 1 96.5 307 GLY A C 1
ATOM 2383 O O . GLY A 1 307 ? -4.234 -28.531 -32.562 1 96.5 307 GLY A O 1
ATOM 2384 N N . LYS A 1 308 ? -4.977 -27.906 -30.562 1 97.44 308 LYS A N 1
ATOM 2385 C CA . LYS A 1 308 ? -4.707 -26.5 -30.781 1 97.44 308 LYS A CA 1
ATOM 2386 C C . LYS A 1 308 ? -3.338 -26.109 -30.219 1 97.44 308 LYS A C 1
ATOM 2388 O O . LYS A 1 308 ? -2.75 -26.844 -29.438 1 97.44 308 LYS A O 1
ATOM 2393 N N . LYS A 1 309 ? -2.807 -25.047 -30.734 1 97.19 309 LYS A N 1
ATOM 2394 C CA . LYS A 1 309 ? -1.584 -24.484 -30.172 1 97.19 309 LYS A CA 1
ATOM 2395 C C . LYS A 1 309 ? -1.835 -23.906 -28.766 1 97.19 309 LYS A C 1
ATOM 2397 O O . LYS A 1 309 ? -2.746 -23.109 -28.578 1 97.19 309 LYS A O 1
ATOM 2402 N N . PRO A 1 310 ? -1.045 -24.359 -27.797 1 97.81 310 PRO A N 1
ATOM 2403 C CA . PRO A 1 310 ? -1.305 -23.844 -26.453 1 97.81 310 PRO A CA 1
ATOM 2404 C C . PRO A 1 310 ? -0.938 -22.375 -26.297 1 97.81 310 PRO A C 1
ATOM 2406 O O . PRO A 1 310 ? 0.04 -21.906 -26.891 1 97.81 310 PRO A O 1
ATOM 2409 N N . SER A 1 311 ? -1.663 -21.672 -25.5 1 97.5 311 SER A N 1
ATOM 2410 C CA . SER A 1 311 ? -1.479 -20.234 -25.25 1 97.5 311 SER A CA 1
ATOM 2411 C C . SER A 1 311 ? -0.211 -19.969 -24.438 1 97.5 311 SER A C 1
ATOM 2413 O O . SER A 1 311 ? 0.462 -18.969 -24.641 1 97.5 311 SER A O 1
ATOM 2415 N N . TRP A 1 312 ? 0.189 -20.875 -23.469 1 96.62 312 TRP A N 1
ATOM 2416 C CA . TRP A 1 312 ? 1.278 -20.594 -22.547 1 96.62 312 TRP A CA 1
ATOM 2417 C C . TRP A 1 312 ? 2.178 -21.812 -22.375 1 96.62 312 TRP A C 1
ATOM 2419 O O . TRP A 1 312 ? 2.322 -22.328 -21.266 1 96.62 312 TRP A O 1
ATOM 2429 N N . PRO A 1 313 ? 2.762 -22.281 -23.469 1 97.44 313 PRO A N 1
ATOM 2430 C CA . PRO A 1 313 ? 3.754 -23.344 -23.297 1 97.44 313 PRO A CA 1
ATOM 2431 C C . PRO A 1 313 ? 5.016 -22.875 -22.594 1 97.44 313 PRO A C 1
ATOM 2433 O O . PRO A 1 313 ? 5.457 -21.734 -22.781 1 97.44 313 PRO A O 1
ATOM 2436 N N . VAL A 1 314 ? 5.531 -23.688 -21.703 1 95.75 314 VAL A N 1
ATOM 2437 C CA . VAL A 1 314 ? 6.848 -23.391 -21.141 1 95.75 314 VAL A CA 1
ATOM 2438 C C . VAL A 1 314 ? 7.871 -23.25 -22.266 1 95.75 314 VAL A C 1
ATOM 2440 O O . VAL A 1 314 ? 7.773 -23.938 -23.297 1 95.75 314 VAL A O 1
ATOM 2443 N N . PRO A 1 315 ? 8.844 -22.359 -22.125 1 88.62 315 PRO A N 1
ATOM 2444 C CA . PRO A 1 315 ? 9.836 -22.203 -23.188 1 88.62 315 PRO A CA 1
ATOM 2445 C C . PRO A 1 315 ? 10.469 -23.531 -23.594 1 88.62 315 PRO A C 1
ATOM 2447 O O . PRO A 1 315 ? 10.898 -24.312 -22.75 1 88.62 315 PRO A O 1
ATOM 2450 N N . GLY A 1 316 ? 10.523 -23.844 -24.891 1 89.25 316 GLY A N 1
ATOM 2451 C CA . GLY A 1 316 ? 11.102 -25.062 -25.422 1 89.25 316 GLY A CA 1
ATOM 2452 C C . GLY A 1 316 ? 10.055 -26.109 -25.781 1 89.25 316 GLY A C 1
ATOM 2453 O O . GLY A 1 316 ? 10.375 -27.156 -26.344 1 89.25 316 GLY A O 1
ATOM 2454 N N . PHE A 1 317 ? 8.844 -25.844 -25.469 1 92.88 317 PHE A N 1
ATOM 2455 C CA . PHE A 1 317 ? 7.762 -26.781 -25.734 1 92.88 317 PHE A CA 1
ATOM 2456 C C . PHE A 1 317 ? 6.777 -26.188 -26.734 1 92.88 317 PHE A C 1
ATOM 2458 O O . PHE A 1 317 ? 6.574 -24.969 -26.766 1 92.88 317 PHE A O 1
ATOM 2465 N N . MET B 1 1 ? 8.188 49.344 7.605 1 64.69 1 MET B N 1
ATOM 2466 C CA . MET B 1 1 ? 8.422 48.562 8.828 1 64.69 1 MET B CA 1
ATOM 2467 C C . MET B 1 1 ? 8.375 47.062 8.555 1 64.69 1 MET B C 1
ATOM 2469 O O . MET B 1 1 ? 7.566 46.625 7.754 1 64.69 1 MET B O 1
ATOM 2473 N N . THR B 1 2 ? 9.422 46.312 8.945 1 90.62 2 THR B N 1
ATOM 2474 C CA . THR B 1 2 ? 9.555 44.875 8.672 1 90.62 2 THR B CA 1
ATOM 2475 C C . THR B 1 2 ? 8.594 44.062 9.555 1 90.62 2 THR B C 1
ATOM 2477 O O . THR B 1 2 ? 8.555 44.25 10.766 1 90.62 2 THR B O 1
ATOM 2480 N N . TYR B 1 3 ? 7.645 43.406 8.898 1 97.44 3 TYR B N 1
ATOM 2481 C CA . TYR B 1 3 ? 6.711 42.562 9.656 1 97.44 3 TYR B CA 1
ATOM 2482 C C . TYR B 1 3 ? 7.441 41.438 10.383 1 97.44 3 TYR B C 1
ATOM 2484 O O . TYR B 1 3 ? 8.391 40.875 9.852 1 97.44 3 TYR B O 1
ATOM 2492 N N . LYS B 1 4 ? 6.969 41.219 11.609 1 98.44 4 LYS B N 1
ATOM 2493 C CA . LYS B 1 4 ? 7.543 40.188 12.461 1 98.44 4 LYS B CA 1
ATOM 2494 C C . LYS B 1 4 ? 6.633 38.969 12.516 1 98.44 4 LYS B C 1
ATOM 2496 O O . LYS B 1 4 ? 5.43 39.094 12.758 1 98.44 4 LYS B O 1
ATOM 2501 N N . ILE B 1 5 ? 7.223 37.812 12.234 1 98.62 5 ILE B N 1
ATOM 2502 C CA . ILE B 1 5 ? 6.492 36.562 12.289 1 98.62 5 ILE B CA 1
ATOM 2503 C C . ILE B 1 5 ? 7.043 35.688 13.414 1 98.62 5 ILE B C 1
ATOM 2505 O O . ILE B 1 5 ? 8.227 35.312 13.406 1 98.62 5 ILE B O 1
ATOM 2509 N N . LEU B 1 6 ? 6.223 35.312 14.359 1 98.62 6 LEU B N 1
ATOM 2510 C CA . LEU B 1 6 ? 6.629 34.469 15.469 1 98.62 6 LEU B CA 1
ATOM 2511 C C . LEU B 1 6 ? 6.574 33 15.062 1 98.62 6 LEU B C 1
ATOM 2513 O O . LEU B 1 6 ? 5.578 32.531 14.492 1 98.62 6 LEU B O 1
ATOM 2517 N N . LEU B 1 7 ? 7.648 32.281 15.32 1 97.94 7 LEU B N 1
ATOM 2518 C CA . LEU B 1 7 ? 7.738 30.828 15.141 1 97.94 7 LEU B CA 1
ATOM 2519 C C . LEU B 1 7 ? 7.996 30.125 16.469 1 97.94 7 LEU B C 1
ATOM 2521 O O . LEU B 1 7 ? 9.148 29.906 16.859 1 97.94 7 LEU B O 1
ATOM 2525 N N . PRO B 1 8 ? 6.855 29.766 17.125 1 96.44 8 PRO B N 1
ATOM 2526 C CA . PRO B 1 8 ? 7.078 29.016 18.359 1 96.44 8 PRO B CA 1
ATOM 2527 C C . PRO B 1 8 ? 7.914 27.75 18.156 1 96.44 8 PRO B C 1
ATOM 2529 O O . PRO B 1 8 ? 8.648 27.344 19.047 1 96.44 8 PRO B O 1
ATOM 2532 N N . GLN B 1 9 ? 7.727 27.125 16.984 1 93.44 9 GLN B N 1
ATOM 2533 C CA . GLN B 1 9 ? 8.547 26.031 16.5 1 93.44 9 GLN B CA 1
ATOM 2534 C C . GLN B 1 9 ? 9.102 26.328 15.109 1 93.44 9 GLN B C 1
ATOM 2536 O O . GLN B 1 9 ? 8.438 26.984 14.297 1 93.44 9 GLN B O 1
ATOM 2541 N N . GLU B 1 10 ? 10.297 25.812 14.984 1 92.06 10 GLU B N 1
ATOM 2542 C CA . GLU B 1 10 ? 10.898 26.016 13.672 1 92.06 10 GLU B CA 1
ATOM 2543 C C . GLU B 1 10 ? 10.055 25.375 12.578 1 92.06 10 GLU B C 1
ATOM 2545 O O . GLU B 1 10 ? 9.375 24.375 12.812 1 92.06 10 GLU B O 1
ATOM 2550 N N . ILE B 1 11 ? 9.977 26.031 11.406 1 94.88 11 ILE B N 1
ATOM 2551 C CA . ILE B 1 11 ? 9.305 25.484 10.234 1 94.88 11 ILE B CA 1
ATOM 2552 C C . ILE B 1 11 ? 10.336 25 9.219 1 94.88 11 ILE B C 1
ATOM 2554 O O . ILE B 1 11 ? 11.539 25.125 9.445 1 94.88 11 ILE B O 1
ATOM 2558 N N . MET B 1 12 ? 9.875 24.438 8.156 1 95.31 12 MET B N 1
ATOM 2559 C CA . MET B 1 12 ? 10.789 23.891 7.164 1 95.31 12 MET B CA 1
ATOM 2560 C C . MET B 1 12 ? 11.406 24.984 6.32 1 95.31 12 MET B C 1
ATOM 2562 O O . MET B 1 12 ? 10.891 26.109 6.277 1 95.31 12 MET B O 1
ATOM 2566 N N . ALA B 1 13 ? 12.508 24.672 5.695 1 95.75 13 ALA B N 1
ATOM 2567 C CA . ALA B 1 13 ? 13.328 25.641 4.965 1 95.75 13 ALA B CA 1
ATOM 2568 C C . ALA B 1 13 ? 12.508 26.359 3.891 1 95.75 13 ALA B C 1
ATOM 2570 O O . ALA B 1 13 ? 12.688 27.547 3.656 1 95.75 13 ALA B O 1
ATOM 2571 N N . GLU B 1 14 ? 11.633 25.625 3.309 1 94.75 14 GLU B N 1
ATOM 2572 C CA . GLU B 1 14 ? 10.852 26.203 2.217 1 94.75 14 GLU B CA 1
ATOM 2573 C C . GLU B 1 14 ? 9.992 27.375 2.705 1 94.75 14 GLU B C 1
ATOM 2575 O O . GLU B 1 14 ? 9.891 28.391 2.031 1 94.75 14 GLU B O 1
ATOM 2580 N N . GLY B 1 15 ? 9.445 27.188 3.854 1 97.5 15 GLY B N 1
ATOM 2581 C CA . GLY B 1 15 ? 8.633 28.25 4.422 1 97.5 15 GLY B CA 1
ATOM 2582 C C . GLY B 1 15 ? 9.453 29.406 4.969 1 97.5 15 GLY B C 1
ATOM 2583 O O . GLY B 1 15 ? 9.117 30.562 4.75 1 97.5 15 GLY B O 1
ATOM 2584 N N . ARG B 1 16 ? 10.508 29.047 5.637 1 97.44 16 ARG B N 1
ATOM 2585 C CA . ARG B 1 16 ? 11.383 30.078 6.203 1 97.44 16 ARG B CA 1
ATOM 2586 C C . ARG B 1 16 ? 11.977 30.953 5.109 1 97.44 16 ARG B C 1
ATOM 2588 O O . ARG B 1 16 ? 11.93 32.188 5.199 1 97.44 16 ARG B O 1
ATOM 2595 N N . GLU B 1 17 ? 12.492 30.312 4.086 1 97.81 17 GLU B N 1
ATOM 2596 C CA . GLU B 1 17 ? 13.117 31.031 2.984 1 97.81 17 GLU B CA 1
ATOM 2597 C C . GLU B 1 17 ? 12.109 31.922 2.256 1 97.81 17 GLU B C 1
ATOM 2599 O O . GLU B 1 17 ? 12.438 33.031 1.833 1 97.81 17 GLU B O 1
ATOM 2604 N N . TYR B 1 18 ? 10.922 31.406 2.133 1 98 18 TYR B N 1
ATOM 2605 C CA . TYR B 1 18 ? 9.859 32.188 1.482 1 98 18 TYR B CA 1
ATOM 2606 C C . TYR B 1 18 ? 9.609 33.5 2.211 1 98 18 TYR B C 1
ATOM 2608 O O . TYR B 1 18 ? 9.523 34.531 1.582 1 98 18 TYR B O 1
ATOM 2616 N N . LEU B 1 19 ? 9.602 33.469 3.516 1 98.12 19 LEU B N 1
ATOM 2617 C CA . LEU B 1 19 ? 9.312 34.656 4.32 1 98.12 19 LEU B CA 1
ATOM 2618 C C . LEU B 1 19 ? 10.523 35.594 4.402 1 98.12 19 LEU B C 1
ATOM 2620 O O . LEU B 1 19 ? 10.398 36.781 4.207 1 98.12 19 LEU B O 1
ATOM 2624 N N . GLU B 1 20 ? 11.648 35 4.59 1 97.69 20 GLU B N 1
ATOM 2625 C CA . GLU B 1 20 ? 12.867 35.781 4.738 1 97.69 20 GLU B CA 1
ATOM 2626 C C . GLU B 1 20 ? 13.211 36.5 3.441 1 97.69 20 GLU B C 1
ATOM 2628 O O . GLU B 1 20 ? 13.625 37.688 3.467 1 97.69 20 GLU B O 1
ATOM 2633 N N . SER B 1 21 ? 13.023 35.812 2.402 1 97.62 21 SER B N 1
ATOM 2634 C CA . SER B 1 21 ? 13.359 36.406 1.108 1 97.62 21 SER B CA 1
ATOM 2635 C C . SER B 1 21 ? 12.43 37.562 0.776 1 97.62 21 SER B C 1
ATOM 2637 O O . SER B 1 21 ? 12.727 38.375 -0.109 1 97.62 21 SER B O 1
ATOM 2639 N N . ARG B 1 22 ? 11.391 37.75 1.483 1 97 22 ARG B N 1
ATOM 2640 C CA . ARG B 1 22 ? 10.414 38.781 1.207 1 97 22 ARG B CA 1
ATOM 2641 C C . ARG B 1 22 ? 10.469 39.875 2.271 1 97 22 ARG B C 1
ATOM 2643 O O . ARG B 1 22 ? 9.617 40.781 2.293 1 97 22 ARG B O 1
ATOM 2650 N N . GLY B 1 23 ? 11.43 39.656 3.158 1 96.94 23 GLY B N 1
ATOM 2651 C CA . GLY B 1 23 ? 11.758 40.75 4.055 1 96.94 23 GLY B CA 1
ATOM 2652 C C . GLY B 1 23 ? 11.102 40.625 5.418 1 96.94 23 GLY B C 1
ATOM 2653 O O . GLY B 1 23 ? 11.172 41.562 6.234 1 96.94 23 GLY B O 1
ATOM 2654 N N . TYR B 1 24 ? 10.492 39.5 5.707 1 98.12 24 TYR B N 1
ATOM 2655 C CA . TYR B 1 24 ? 9.891 39.312 7.02 1 98.12 24 TYR B CA 1
ATOM 2656 C C . TYR B 1 24 ? 10.953 38.969 8.062 1 98.12 24 TYR B C 1
ATOM 2658 O O . TYR B 1 24 ? 11.953 38.344 7.754 1 98.12 24 TYR B O 1
ATOM 2666 N N . GLU B 1 25 ? 10.789 39.5 9.219 1 98.19 25 GLU B N 1
ATOM 2667 C CA . GLU B 1 25 ? 11.633 39.094 10.344 1 98.19 25 GLU B CA 1
ATOM 2668 C C . GLU B 1 25 ? 11.031 37.906 11.102 1 98.19 25 GLU B C 1
ATOM 2670 O O . GLU B 1 25 ? 9.898 38 11.578 1 98.19 25 GLU B O 1
ATOM 2675 N N . LEU B 1 26 ? 11.781 36.844 11.156 1 98.12 26 LEU B N 1
ATOM 2676 C CA . LEU B 1 26 ? 11.32 35.656 11.867 1 98.12 26 LEU B CA 1
ATOM 2677 C C . LEU B 1 26 ? 11.836 35.656 13.305 1 98.12 26 LEU B C 1
ATOM 2679 O O . LEU B 1 26 ? 13.031 35.781 13.539 1 98.12 26 LEU B O 1
ATOM 2683 N N . ILE B 1 27 ? 10.883 35.531 14.211 1 97.56 27 ILE B N 1
ATOM 2684 C CA . ILE B 1 27 ? 11.203 35.531 15.633 1 97.56 27 ILE B CA 1
ATOM 2685 C C . ILE B 1 27 ? 11.086 34.125 16.188 1 97.56 27 ILE B C 1
ATOM 2687 O O . ILE B 1 27 ? 10.023 33.5 16.109 1 97.56 27 ILE B O 1
ATOM 2691 N N . THR B 1 28 ? 12.188 33.625 16.734 1 96.81 28 THR B N 1
ATOM 2692 C CA . THR B 1 28 ? 12.164 32.281 17.359 1 96.81 28 THR B CA 1
ATOM 2693 C C . THR B 1 28 ? 11.508 32.375 18.734 1 96.81 28 THR B C 1
ATOM 2695 O O . THR B 1 28 ? 11.945 33.125 19.594 1 96.81 28 THR B O 1
ATOM 2698 N N . GLY B 1 29 ? 10.508 31.594 18.938 1 96 29 GLY B N 1
ATOM 2699 C CA . GLY B 1 29 ? 9.781 31.578 20.203 1 96 29 GLY B CA 1
ATOM 2700 C C . GLY B 1 29 ? 10.539 30.906 21.328 1 96 29 GLY B C 1
ATOM 2701 O O . GLY B 1 29 ? 11.484 30.141 21.062 1 96 29 GLY B O 1
ATOM 2702 N N . SER B 1 30 ? 10.133 31.188 22.531 1 95.62 30 SER B N 1
ATOM 2703 C CA . SER B 1 30 ? 10.766 30.625 23.719 1 95.62 30 SER B CA 1
ATOM 2704 C C . SER B 1 30 ? 10.172 29.266 24.078 1 95.62 30 SER B C 1
ATOM 2706 O O . SER B 1 30 ? 10.711 28.531 24.922 1 95.62 30 SER B O 1
ATOM 2708 N N . GLY B 1 31 ? 9.086 28.891 23.422 1 93.12 31 GLY B N 1
ATOM 2709 C CA . GLY B 1 31 ? 8.391 27.641 23.672 1 93.12 31 GLY B CA 1
ATOM 2710 C C . GLY B 1 31 ? 7.043 27.547 22.984 1 93.12 31 GLY B C 1
ATOM 2711 O O . GLY B 1 31 ? 6.66 28.453 22.25 1 93.12 31 GLY B O 1
ATOM 2712 N N . MET B 1 32 ? 6.395 26.453 23.266 1 92.56 32 MET B N 1
ATOM 2713 C CA . MET B 1 32 ? 5.16 26.188 22.547 1 92.56 32 MET B CA 1
ATOM 2714 C C . MET B 1 32 ? 3.943 26.328 23.453 1 92.56 32 MET B C 1
ATOM 2716 O O . MET B 1 32 ? 2.807 26.359 22.984 1 92.56 32 MET B O 1
ATOM 2720 N N . GLU B 1 33 ? 4.227 26.5 24.688 1 94.06 33 GLU B N 1
ATOM 2721 C CA . GLU B 1 33 ? 3.127 26.609 25.641 1 94.06 33 GLU B CA 1
ATOM 2722 C C . GLU B 1 33 ? 2.471 27.984 25.547 1 94.06 33 GLU B C 1
ATOM 2724 O O . GLU B 1 33 ? 3.094 28.953 25.109 1 94.06 33 GLU B O 1
ATOM 2729 N N . GLU B 1 34 ? 1.292 28.016 26.031 1 95.94 34 GLU B N 1
ATOM 2730 C CA . GLU B 1 34 ? 0.507 29.25 25.953 1 95.94 34 GLU B CA 1
ATOM 2731 C C . GLU B 1 34 ? 1.268 30.438 26.562 1 95.94 34 GLU B C 1
ATOM 2733 O O . GLU B 1 34 ? 1.324 31.5 25.953 1 95.94 34 GLU B O 1
ATOM 2738 N N . ASP B 1 35 ? 1.869 30.219 27.688 1 96.75 35 ASP B N 1
ATOM 2739 C CA . ASP B 1 35 ? 2.582 31.281 28.375 1 96.75 35 ASP B CA 1
ATOM 2740 C C . ASP B 1 35 ? 3.801 31.734 27.578 1 96.75 35 ASP B C 1
ATOM 2742 O O . ASP B 1 35 ? 4.164 32.906 27.609 1 96.75 35 ASP B O 1
ATOM 2746 N N . ASP B 1 36 ? 4.449 30.859 26.906 1 97.56 36 ASP B N 1
ATOM 2747 C CA . ASP B 1 36 ? 5.57 31.219 26.047 1 97.56 36 ASP B CA 1
ATOM 2748 C C . ASP B 1 36 ? 5.121 32.125 24.906 1 97.56 36 ASP B C 1
ATOM 2750 O O . ASP B 1 36 ? 5.785 33.125 24.594 1 97.56 36 ASP B O 1
ATOM 2754 N N . ILE B 1 37 ? 4.008 31.766 24.312 1 97.81 37 ILE B N 1
ATOM 2755 C CA . ILE B 1 37 ? 3.484 32.531 23.188 1 97.81 37 ILE B CA 1
ATOM 2756 C C . ILE B 1 37 ? 3.098 33.938 23.641 1 97.81 37 ILE B C 1
ATOM 2758 O O . ILE B 1 37 ? 3.398 34.906 22.953 1 97.81 37 ILE B O 1
ATOM 2762 N N . ILE B 1 38 ? 2.492 34.031 24.797 1 97.69 38 ILE B N 1
ATOM 2763 C CA . ILE B 1 38 ? 2.057 35.312 25.344 1 97.69 38 ILE B CA 1
ATOM 2764 C C . ILE B 1 38 ? 3.266 36.188 25.578 1 97.69 38 ILE B C 1
ATOM 2766 O O . ILE B 1 38 ? 3.225 37.406 25.266 1 97.69 38 ILE B O 1
ATOM 2770 N N . ARG B 1 39 ? 4.309 35.594 26 1 96.94 39 ARG B N 1
ATOM 2771 C CA . ARG B 1 39 ? 5.535 36.344 26.281 1 96.94 39 ARG B CA 1
ATOM 2772 C C . ARG B 1 39 ? 6.148 36.906 24.984 1 96.94 39 ARG B C 1
ATOM 2774 O O . ARG B 1 39 ? 6.68 38 24.969 1 96.94 39 ARG B O 1
ATOM 2781 N N . ASP B 1 40 ? 6.008 36.188 23.906 1 97.75 40 ASP B N 1
ATOM 2782 C CA . ASP B 1 40 ? 6.801 36.469 22.719 1 97.75 40 ASP B CA 1
ATOM 2783 C C . ASP B 1 40 ? 5.98 37.25 21.688 1 97.75 40 ASP B C 1
ATOM 2785 O O . ASP B 1 40 ? 6.535 37.844 20.766 1 97.75 40 ASP B O 1
ATOM 2789 N N . ILE B 1 41 ? 4.664 37.375 21.734 1 98 41 ILE B N 1
ATOM 2790 C CA . ILE B 1 41 ? 3.797 37.625 20.594 1 98 41 ILE B CA 1
ATOM 2791 C C . ILE B 1 41 ? 3.488 39.125 20.5 1 98 41 ILE B C 1
ATOM 2793 O O . ILE B 1 41 ? 2.986 39.594 19.469 1 98 41 ILE B O 1
ATOM 2797 N N . ALA B 1 42 ? 3.803 39.969 21.5 1 96.19 42 ALA B N 1
ATOM 2798 C CA . ALA B 1 42 ? 3.305 41.344 21.672 1 96.19 42 ALA B CA 1
ATOM 2799 C C . ALA B 1 42 ? 3.609 42.188 20.453 1 96.19 42 ALA B C 1
ATOM 2801 O O . ALA B 1 42 ? 2.775 43 20.031 1 96.19 42 ALA B O 1
ATOM 2802 N N . ASP B 1 43 ? 4.754 42.031 19.875 1 96.31 43 ASP B N 1
ATOM 2803 C CA . ASP B 1 43 ? 5.18 42.875 18.781 1 96.31 43 ASP B CA 1
ATOM 2804 C C . ASP B 1 43 ? 5.145 42.156 17.438 1 96.31 43 ASP B C 1
ATOM 2806 O O . ASP B 1 43 ? 5.738 42.625 16.453 1 96.31 43 ASP B O 1
ATOM 2810 N N . CYS B 1 44 ? 4.484 41 17.406 1 98.31 44 CYS B N 1
ATOM 2811 C CA . CYS B 1 44 ? 4.473 40.188 16.188 1 98.31 44 CYS B CA 1
ATOM 2812 C C . CYS B 1 44 ? 3.227 40.469 15.359 1 98.31 44 CYS B C 1
ATOM 2814 O O . CYS B 1 44 ? 2.141 40.688 15.914 1 98.31 44 CYS B O 1
ATOM 2816 N N . ASP B 1 45 ? 3.41 40.469 14.055 1 98.69 45 ASP B N 1
ATOM 2817 C CA . ASP B 1 45 ? 2.326 40.719 13.109 1 98.69 45 ASP B CA 1
ATOM 2818 C C . ASP B 1 45 ? 1.672 39.406 12.656 1 98.69 45 ASP B C 1
ATOM 2820 O O . ASP B 1 45 ? 0.532 39.406 12.188 1 98.69 45 ASP B O 1
ATOM 2824 N N . GLY B 1 46 ? 2.418 38.344 12.672 1 98.69 46 GLY B N 1
ATOM 2825 C CA . GLY B 1 46 ? 1.945 37 12.32 1 98.69 46 GLY B CA 1
ATOM 2826 C C . GLY B 1 46 ? 2.557 35.906 13.172 1 98.69 46 GLY B C 1
ATOM 2827 O O . GLY B 1 46 ? 3.547 36.156 13.875 1 98.69 46 GLY B O 1
ATOM 2828 N N . ILE B 1 47 ? 1.94 34.781 13.141 1 98.69 47 ILE B N 1
ATOM 2829 C CA . ILE B 1 47 ? 2.465 33.625 13.859 1 98.69 47 ILE B CA 1
ATOM 2830 C C . ILE B 1 47 ? 2.105 32.344 13.102 1 98.69 47 ILE B C 1
ATOM 2832 O O . ILE B 1 47 ? 1.02 32.25 12.531 1 98.69 47 ILE B O 1
ATOM 2836 N N . ILE B 1 48 ? 3.027 31.406 13.008 1 98.19 48 ILE B N 1
ATOM 2837 C CA . ILE B 1 48 ? 2.775 30.062 12.508 1 98.19 48 ILE B CA 1
ATOM 2838 C C . ILE B 1 48 ? 2.803 29.062 13.664 1 98.19 48 ILE B C 1
ATOM 2840 O O . ILE B 1 48 ? 3.801 28.969 14.383 1 98.19 48 ILE B O 1
ATOM 2844 N N . VAL B 1 49 ? 1.668 28.406 13.828 1 96.25 49 VAL B N 1
ATOM 2845 C CA . VAL B 1 49 ? 1.581 27.5 14.969 1 96.25 49 VAL B CA 1
ATOM 2846 C C . VAL B 1 49 ? 1.28 26.078 14.484 1 96.25 49 VAL B C 1
ATOM 2848 O O . VAL B 1 49 ? 0.692 25.891 13.414 1 96.25 49 VAL B O 1
ATOM 2851 N N . ARG B 1 50 ? 1.673 25.031 15.234 1 90.62 50 ARG B N 1
ATOM 2852 C CA . ARG B 1 50 ? 1.331 23.625 15.031 1 90.62 50 ARG B CA 1
ATOM 2853 C C . ARG B 1 50 ? 0.34 23.141 16.094 1 90.62 50 ARG B C 1
ATOM 2855 O O . ARG B 1 50 ? -0.873 23.172 15.867 1 90.62 50 ARG B O 1
ATOM 2862 N N . LEU B 1 51 ? 0.863 22.938 17.297 1 83.12 51 LEU B N 1
ATOM 2863 C CA . LEU B 1 51 ? 0.009 22.406 18.359 1 83.12 51 LEU B CA 1
ATOM 2864 C C . LEU B 1 51 ? -0.251 23.469 19.422 1 83.12 51 LEU B C 1
ATOM 2866 O O . LEU B 1 51 ? -1.065 23.25 20.328 1 83.12 51 LEU B O 1
ATOM 2870 N N . SER B 1 52 ? 0.346 24.594 19.312 1 90.81 52 SER B N 1
ATOM 2871 C CA . SER B 1 52 ? 0.19 25.641 20.312 1 90.81 52 SER B CA 1
ATOM 2872 C C . SER B 1 52 ? -1.252 26.125 20.375 1 90.81 52 SER B C 1
ATOM 2874 O O . SER B 1 52 ? -1.899 26.312 19.344 1 90.81 52 SER B O 1
ATOM 2876 N N . LYS B 1 53 ? -1.666 26.359 21.562 1 93.75 53 LYS B N 1
ATO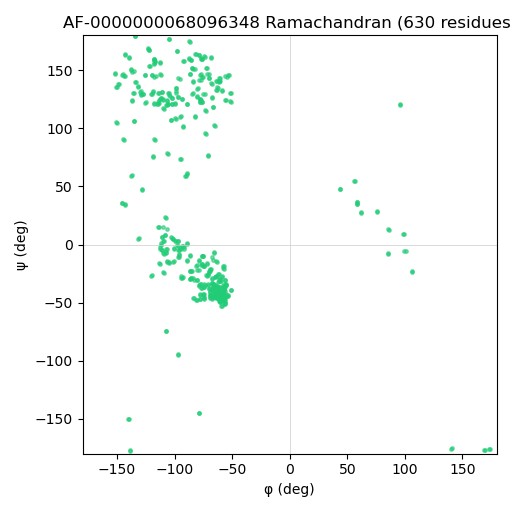M 2877 C CA . LYS B 1 53 ? -3.02 26.875 21.781 1 93.75 53 LYS B CA 1
ATOM 2878 C C . LYS B 1 53 ? -3.086 28.375 21.547 1 93.75 53 LYS B C 1
ATOM 2880 O O . LYS B 1 53 ? -2.316 29.141 22.141 1 93.75 53 LYS B O 1
ATOM 2885 N N . MET B 1 54 ? -3.955 28.797 20.75 1 97.56 54 MET B N 1
ATOM 2886 C CA . MET B 1 54 ? -4.246 30.203 20.5 1 97.56 54 MET B CA 1
ATOM 2887 C C . MET B 1 54 ? -5.559 30.609 21.172 1 97.56 54 MET B C 1
ATOM 2889 O O . MET B 1 54 ? -6.582 30.734 20.5 1 97.56 54 MET B O 1
ATOM 2893 N N . SER B 1 55 ? -5.445 30.812 22.469 1 97.62 55 SER B N 1
ATOM 2894 C CA . SER B 1 55 ? -6.605 31.125 23.281 1 97.62 55 SER B CA 1
ATOM 2895 C C . SER B 1 55 ? -6.879 32.625 23.297 1 97.62 55 SER B C 1
ATOM 2897 O O . SER B 1 55 ? -6.113 33.406 22.719 1 97.62 55 SER B O 1
ATOM 2899 N N . ASP B 1 56 ? -7.977 32.969 23.938 1 97.88 56 ASP B N 1
ATOM 2900 C CA . ASP B 1 56 ? -8.297 34.375 24.109 1 97.88 56 ASP B CA 1
ATOM 2901 C C . ASP B 1 56 ? -7.176 35.094 24.844 1 97.88 56 ASP B C 1
ATOM 2903 O O . ASP B 1 56 ? -6.895 36.25 24.547 1 97.88 56 ASP B O 1
ATOM 2907 N N . ARG B 1 57 ? -6.559 34.406 25.766 1 98.19 57 ARG B N 1
ATOM 2908 C CA . ARG B 1 57 ? -5.441 35 26.5 1 98.19 57 ARG B CA 1
ATOM 2909 C C . ARG B 1 57 ? -4.312 35.406 25.547 1 98.19 57 ARG B C 1
ATOM 2911 O O . ARG B 1 57 ? -3.703 36.469 25.703 1 98.19 57 ARG B O 1
ATOM 2918 N N . VAL B 1 58 ? -4.043 34.562 24.578 1 98.38 58 VAL B N 1
ATOM 2919 C CA . VAL B 1 58 ? -2.982 34.812 23.609 1 98.38 58 VAL B CA 1
ATOM 2920 C C . VAL B 1 58 ? -3.361 36 22.734 1 98.38 58 VAL B C 1
ATOM 2922 O O . VAL B 1 58 ? -2.549 36.906 22.516 1 98.38 58 VAL B O 1
ATOM 2925 N N . PHE B 1 59 ? -4.57 36.031 22.234 1 98.31 59 PHE B N 1
ATOM 2926 C CA . PHE B 1 59 ? -5.008 37.094 21.344 1 98.31 59 PHE B CA 1
ATOM 2927 C C . PHE B 1 59 ? -5.016 38.438 22.078 1 98.31 59 PHE B C 1
ATOM 2929 O O . PHE B 1 59 ? -4.727 39.5 21.484 1 98.31 59 PHE B O 1
ATOM 2936 N N . GLN B 1 60 ? -5.375 38.438 23.391 1 97.75 60 GLN B N 1
ATOM 2937 C CA . GLN B 1 60 ? -5.355 39.625 24.203 1 97.75 60 GLN B CA 1
ATOM 2938 C C . GLN B 1 60 ? -3.949 40.219 24.297 1 97.75 60 GLN B C 1
ATOM 2940 O O . GLN B 1 60 ? -3.779 41.438 24.328 1 97.75 60 GLN B O 1
ATOM 2945 N N . ALA B 1 61 ? -3.035 39.344 24.344 1 97.81 61 ALA B N 1
ATOM 2946 C CA . ALA B 1 61 ? -1.64 39.75 24.469 1 97.81 61 ALA B CA 1
ATOM 2947 C C . ALA B 1 61 ? -1.065 40.156 23.125 1 97.81 61 ALA B C 1
ATOM 2949 O O . ALA B 1 61 ? -0.012 40.812 23.062 1 97.81 61 ALA B O 1
ATOM 2950 N N . ALA B 1 62 ? -1.658 39.781 22 1 97.38 62 ALA B N 1
ATOM 2951 C CA . ALA B 1 62 ? -1.142 39.938 20.641 1 97.38 62 ALA B CA 1
ATOM 2952 C C . ALA B 1 62 ? -1.668 41.219 20 1 97.38 62 ALA B C 1
ATOM 2954 O O . ALA B 1 62 ? -2.359 41.188 18.984 1 97.38 62 ALA B O 1
ATOM 2955 N N . LYS B 1 63 ? -1.187 42.312 20.406 1 95.06 63 LYS B N 1
ATOM 2956 C CA . LYS B 1 63 ? -1.772 43.594 20.094 1 95.06 63 LYS B CA 1
ATOM 2957 C C . LYS B 1 63 ? -1.558 43.938 18.609 1 95.06 63 LYS B C 1
ATOM 2959 O O . LYS B 1 63 ? -2.373 44.656 18.016 1 95.06 63 LYS B O 1
ATOM 2964 N N . LYS B 1 64 ? -0.592 43.438 18.031 1 97.62 64 LYS B N 1
ATOM 2965 C CA . LYS B 1 64 ? -0.267 43.812 16.656 1 97.62 64 LYS B CA 1
ATOM 2966 C C . LYS B 1 64 ? -0.616 42.656 15.688 1 97.62 64 LYS B C 1
ATOM 2968 O O . LYS B 1 64 ? -0.493 42.812 14.469 1 97.62 64 LYS B O 1
ATOM 2973 N N . LEU B 1 65 ? -0.991 41.562 16.188 1 98.56 65 LEU B N 1
ATOM 2974 C CA . LEU B 1 65 ? -1.162 40.344 15.391 1 98.56 65 LEU B CA 1
ATOM 2975 C C . LEU B 1 65 ? -2.252 40.531 14.344 1 98.56 65 LEU B C 1
ATOM 2977 O O . LEU B 1 65 ? -3.342 41 14.656 1 98.56 65 LEU B O 1
ATOM 2981 N N . LYS B 1 66 ? -1.988 40.094 13.164 1 98.44 66 LYS B N 1
ATOM 2982 C CA . LYS B 1 66 ? -2.934 40.25 12.055 1 98.44 66 LYS B CA 1
ATOM 2983 C C . LYS B 1 66 ? -3.334 38.875 11.5 1 98.44 66 LYS B C 1
ATOM 2985 O O . LYS B 1 66 ? -4.414 38.719 10.93 1 98.44 66 LYS B O 1
ATOM 2990 N N . VAL B 1 67 ? -2.408 37.906 11.672 1 98.69 67 VAL B N 1
ATOM 2991 C CA . VAL B 1 67 ? -2.668 36.625 11.008 1 98.69 67 VAL B CA 1
ATOM 2992 C C . VAL B 1 67 ? -2.047 35.469 11.805 1 98.69 67 VAL B C 1
ATOM 2994 O O . VAL B 1 67 ? -0.942 35.625 12.336 1 98.69 67 VAL B O 1
ATOM 2997 N N . VAL B 1 68 ? -2.77 34.406 11.977 1 98.69 68 VAL B N 1
ATOM 2998 C CA . VAL B 1 68 ? -2.318 33.125 12.484 1 98.69 68 VAL B CA 1
ATOM 2999 C C . VAL B 1 68 ? -2.402 32.094 11.375 1 98.69 68 VAL B C 1
ATOM 3001 O O . VAL B 1 68 ? -3.447 31.922 10.742 1 98.69 68 VAL B O 1
ATOM 3004 N N . ALA B 1 69 ? -1.321 31.422 11.078 1 98.38 69 ALA B N 1
ATOM 3005 C CA . ALA B 1 69 ? -1.332 30.281 10.148 1 98.38 69 ALA B CA 1
ATOM 3006 C C . ALA B 1 69 ? -1.097 28.969 10.891 1 98.38 69 ALA B C 1
ATOM 3008 O O . ALA B 1 69 ? -0.065 28.797 11.547 1 98.38 69 ALA B O 1
ATOM 3009 N N . ARG B 1 70 ? -2.059 28.156 10.828 1 96.81 70 ARG B N 1
ATOM 3010 C CA . ARG B 1 70 ? -1.877 26.797 11.328 1 96.81 70 ARG B CA 1
ATOM 3011 C C . ARG B 1 70 ? -1.057 25.953 10.352 1 96.81 70 ARG B C 1
ATOM 3013 O O . ARG B 1 70 ? -1.423 25.812 9.188 1 96.81 70 ARG B O 1
ATOM 3020 N N . HIS B 1 71 ? 0.039 25.438 10.891 1 95.06 71 HIS B N 1
ATOM 3021 C CA . HIS B 1 71 ? 0.897 24.531 10.133 1 95.06 71 HIS B CA 1
ATOM 3022 C C . HIS B 1 71 ? 0.226 23.172 9.922 1 95.06 71 HIS B C 1
ATOM 3024 O O . HIS B 1 71 ? 0.583 22.188 10.578 1 95.06 71 HIS B O 1
ATOM 3030 N N . GLY B 1 72 ? -0.741 23.031 9.008 1 93.06 72 GLY B N 1
ATOM 3031 C CA . GLY B 1 72 ? -1.51 21.828 8.734 1 93.06 72 GLY B CA 1
ATOM 3032 C C . GLY B 1 72 ? -2.973 22.109 8.445 1 93.06 72 GLY B C 1
ATOM 3033 O O . GLY B 1 72 ? -3.385 23.266 8.359 1 93.06 72 GLY B O 1
ATOM 3034 N N . ALA B 1 73 ? -3.738 21.109 8.289 1 88.44 73 ALA B N 1
ATOM 3035 C CA . ALA B 1 73 ? -5.133 21.266 7.875 1 88.44 73 ALA B CA 1
ATOM 3036 C C . ALA B 1 73 ? -6.027 21.562 9.07 1 88.44 73 ALA B C 1
ATOM 3038 O O . ALA B 1 73 ? -7.062 22.219 8.93 1 88.44 73 ALA B O 1
ATOM 3039 N N . GLY B 1 74 ? -5.668 21.094 10.219 1 85.62 74 GLY B N 1
ATOM 3040 C CA . GLY B 1 74 ? -6.488 21.281 11.406 1 85.62 74 GLY B CA 1
ATOM 3041 C C . GLY B 1 74 ? -6.27 22.609 12.086 1 85.62 74 GLY B C 1
ATOM 3042 O O . GLY B 1 74 ? -5.18 23.188 12.016 1 85.62 74 GLY B O 1
ATOM 3043 N N . TYR B 1 75 ? -7.312 23.125 12.766 1 90.75 75 TYR B N 1
ATOM 3044 C CA . TYR B 1 75 ? -7.199 24.391 13.477 1 90.75 75 TYR B CA 1
ATOM 3045 C C . TYR B 1 75 ? -7.988 24.359 14.781 1 90.75 75 TYR B C 1
ATOM 3047 O O . TYR B 1 75 ? -8.523 25.375 15.219 1 90.75 75 TYR B O 1
ATOM 3055 N N . ASP B 1 76 ? -7.98 23.156 15.367 1 83.75 76 ASP B N 1
ATOM 3056 C CA . ASP B 1 76 ? -8.773 22.906 16.562 1 83.75 76 ASP B CA 1
ATOM 3057 C C . ASP B 1 76 ? -8.211 23.672 17.766 1 83.75 76 ASP B C 1
ATOM 3059 O O . ASP B 1 76 ? -8.93 23.953 18.719 1 83.75 76 ASP B O 1
ATOM 3063 N N . THR B 1 77 ? -7.004 24.062 17.75 1 90.88 77 THR B N 1
ATOM 3064 C CA . THR B 1 77 ? -6.336 24.688 18.875 1 90.88 77 THR B CA 1
ATOM 3065 C C . THR B 1 77 ? -6.527 26.203 18.844 1 90.88 77 THR B C 1
ATOM 3067 O O . THR B 1 77 ? -6.066 26.922 19.734 1 90.88 77 THR B O 1
ATOM 3070 N N . VAL B 1 78 ? -7.223 26.734 17.891 1 96.44 78 VAL B N 1
ATOM 3071 C CA . VAL B 1 78 ? -7.379 28.172 17.719 1 96.44 78 VAL B CA 1
ATOM 3072 C C . VAL B 1 78 ? -8.789 28.594 18.141 1 96.44 78 VAL B C 1
ATOM 3074 O O . VAL B 1 78 ? -9.773 28.031 17.672 1 96.44 78 VAL B O 1
ATOM 3077 N N . ASP B 1 79 ? -8.852 29.5 19.047 1 97.19 79 ASP B N 1
ATOM 3078 C CA . ASP B 1 79 ? -10.125 30.109 19.422 1 97.19 79 ASP B CA 1
ATOM 3079 C C . ASP B 1 79 ? -10.617 31.062 18.328 1 97.19 79 ASP B C 1
ATOM 3081 O O . ASP B 1 79 ? -10.297 32.25 18.344 1 97.19 79 ASP B O 1
ATOM 3085 N N . LEU B 1 80 ? -11.453 30.609 17.453 1 97.12 80 LEU B N 1
ATOM 3086 C CA . LEU B 1 80 ? -11.875 31.344 16.266 1 97.12 80 LEU B CA 1
ATOM 3087 C C . LEU B 1 80 ? -12.711 32.562 16.641 1 97.12 80 LEU B C 1
ATOM 3089 O O . LEU B 1 80 ? -12.609 33.594 16 1 97.12 80 LEU B O 1
ATOM 3093 N N . GLU B 1 81 ? -13.531 32.406 17.641 1 97 81 GLU B N 1
ATOM 3094 C CA . GLU B 1 81 ? -14.352 33.531 18.094 1 97 81 GLU B CA 1
ATOM 3095 C C . GLU B 1 81 ? -13.484 34.688 18.609 1 97 81 GLU B C 1
ATOM 3097 O O . GLU B 1 81 ? -13.727 35.844 18.297 1 97 81 GLU B O 1
ATOM 3102 N N . SER B 1 82 ? -12.547 34.344 19.391 1 97.88 82 SER B N 1
ATOM 3103 C CA . SER B 1 82 ? -11.625 35.375 19.906 1 97.88 82 SER B CA 1
ATOM 3104 C C . SER B 1 82 ? -10.828 36.031 18.781 1 97.88 82 SER B C 1
ATOM 3106 O O . SER B 1 82 ? -10.617 37.219 18.797 1 97.88 82 SER B O 1
ATOM 3108 N N . ALA B 1 83 ? -10.344 35.219 17.844 1 98.38 83 ALA B N 1
ATOM 3109 C CA . ALA B 1 83 ? -9.609 35.75 16.703 1 98.38 83 ALA B CA 1
ATOM 3110 C C . ALA B 1 83 ? -10.43 36.781 15.961 1 98.38 83 ALA B C 1
ATOM 3112 O O . ALA B 1 83 ? -9.906 37.844 15.602 1 98.38 83 ALA B O 1
ATOM 3113 N N . LYS B 1 84 ? -11.695 36.5 15.766 1 97.31 84 LYS B N 1
ATOM 3114 C CA . LYS B 1 84 ? -12.586 37.438 15.086 1 97.31 84 LYS B CA 1
ATOM 3115 C C . LYS B 1 84 ? -12.727 38.75 15.875 1 97.31 84 LYS B C 1
ATOM 3117 O O . LYS B 1 84 ? -12.672 39.844 15.305 1 97.31 84 LYS B O 1
ATOM 3122 N N . ARG B 1 85 ? -12.906 38.625 17.172 1 97.31 85 ARG B N 1
ATOM 3123 C CA . ARG B 1 85 ? -13.078 39.781 18.031 1 97.31 85 ARG B CA 1
ATOM 3124 C C . ARG B 1 85 ? -11.852 40.688 17.969 1 97.31 85 ARG B C 1
ATOM 3126 O O . ARG B 1 85 ? -11.969 41.906 18.094 1 97.31 85 ARG B O 1
ATOM 3133 N N . HIS B 1 86 ? -10.75 40.125 17.766 1 97.75 86 HIS B N 1
ATOM 3134 C CA . HIS B 1 86 ? -9.516 40.906 17.766 1 97.75 86 HIS B CA 1
ATOM 3135 C C . HIS B 1 86 ? -9.094 41.281 16.359 1 97.75 86 HIS B C 1
ATOM 3137 O O . HIS B 1 86 ? -8.031 41.875 16.156 1 97.75 86 HIS B O 1
ATOM 3143 N N . GLY B 1 87 ? -9.891 40.812 15.375 1 97.38 87 GLY B N 1
ATOM 3144 C CA . GLY B 1 87 ? -9.641 41.188 13.992 1 97.38 87 GLY B CA 1
ATOM 3145 C C . GLY B 1 87 ? -8.453 40.438 13.383 1 97.38 87 GLY B C 1
ATOM 3146 O O . GLY B 1 87 ? -7.75 40.969 12.531 1 97.38 87 GLY B O 1
ATOM 3147 N N . VAL B 1 88 ? -8.156 39.25 13.836 1 98.5 88 VAL B N 1
ATOM 3148 C CA . VAL B 1 88 ? -7.023 38.438 13.359 1 98.5 88 VAL B CA 1
ATOM 3149 C C . VAL B 1 88 ? -7.504 37.406 12.336 1 98.5 88 VAL B C 1
ATOM 3151 O O . VAL B 1 88 ? -8.469 36.688 12.578 1 98.5 88 VAL B O 1
ATOM 3154 N N . VAL B 1 89 ? -6.809 37.344 11.188 1 98.5 89 VAL B N 1
ATOM 3155 C CA . VAL B 1 89 ? -7.133 36.375 10.148 1 98.5 89 VAL B CA 1
ATOM 3156 C C . VAL B 1 89 ? -6.547 35 10.508 1 98.5 89 VAL B C 1
ATOM 3158 O O . VAL B 1 89 ? -5.406 34.906 10.969 1 98.5 89 VAL B O 1
ATOM 3161 N N . ILE B 1 90 ? -7.312 33.938 10.367 1 98.5 90 ILE B N 1
ATOM 3162 C CA . ILE B 1 90 ? -6.852 32.594 10.641 1 98.5 90 ILE B CA 1
ATOM 3163 C C . ILE B 1 90 ? -6.73 31.812 9.336 1 98.5 90 ILE B C 1
ATOM 3165 O O . ILE B 1 90 ? -7.684 31.75 8.555 1 98.5 90 ILE B O 1
ATOM 3169 N N . LEU B 1 91 ? -5.555 31.281 9.102 1 98.25 91 LEU B N 1
ATOM 3170 C CA . LEU B 1 91 ? -5.242 30.484 7.926 1 98.25 91 LEU B CA 1
ATOM 3171 C C . LEU B 1 91 ? -4.859 29.062 8.32 1 98.25 91 LEU B C 1
ATOM 3173 O O . LEU B 1 91 ? -4.504 28.812 9.477 1 98.25 91 LEU B O 1
ATOM 3177 N N . ASN B 1 92 ? -5.027 28.156 7.434 1 96.56 92 ASN B N 1
ATOM 3178 C CA . ASN B 1 92 ? -4.477 26.812 7.562 1 96.56 92 ASN B CA 1
ATOM 3179 C C . ASN B 1 92 ? -3.908 26.297 6.238 1 96.56 92 ASN B C 1
ATOM 3181 O O . ASN B 1 92 ? -3.666 27.094 5.324 1 96.56 92 ASN B O 1
ATOM 3185 N N . ALA B 1 93 ? -3.443 25.094 6.191 1 95.81 93 ALA B N 1
ATOM 3186 C CA . ALA B 1 93 ? -2.895 24.484 4.988 1 95.81 93 ALA B CA 1
ATOM 3187 C C . ALA B 1 93 ? -3.701 23.25 4.59 1 95.81 93 ALA B C 1
ATOM 3189 O O . ALA B 1 93 ? -3.209 22.125 4.676 1 95.81 93 ALA B O 1
ATOM 3190 N N . PRO B 1 94 ? -4.895 23.469 4.008 1 93.56 94 PRO B N 1
ATOM 3191 C CA . PRO B 1 94 ? -5.859 22.375 3.867 1 93.56 94 PRO B CA 1
ATOM 3192 C C . PRO B 1 94 ? -5.438 21.344 2.818 1 93.56 94 PRO B C 1
ATOM 3194 O O . PRO B 1 94 ? -5.965 20.234 2.793 1 93.56 94 PRO B O 1
ATOM 3197 N N . ILE B 1 95 ? -4.531 21.625 1.944 1 95.44 95 ILE B N 1
ATOM 3198 C CA . ILE B 1 95 ? -4.211 20.688 0.877 1 95.44 95 ILE B CA 1
ATOM 3199 C C . ILE B 1 95 ? -2.797 20.141 1.079 1 95.44 95 ILE B C 1
ATOM 3201 O O . ILE B 1 95 ? -2.338 19.297 0.313 1 95.44 95 ILE B O 1
ATOM 3205 N N . ALA B 1 96 ? -2.133 20.609 2.084 1 96.69 96 ALA B N 1
ATOM 3206 C CA . ALA B 1 96 ? -0.715 20.312 2.268 1 96.69 96 ALA B CA 1
ATOM 3207 C C . ALA B 1 96 ? -0.492 18.812 2.457 1 96.69 96 ALA B C 1
ATOM 3209 O O . ALA B 1 96 ? 0.533 18.281 2.031 1 96.69 96 ALA B O 1
ATOM 3210 N N . ASN B 1 97 ? -1.445 18.156 3.049 1 97.19 97 ASN B N 1
ATOM 3211 C CA . ASN B 1 97 ? -1.23 16.766 3.404 1 97.19 97 ASN B CA 1
ATOM 3212 C C . ASN B 1 97 ? -2.094 15.828 2.559 1 97.19 97 ASN B C 1
ATOM 3214 O O . ASN B 1 97 ? -2.096 14.617 2.771 1 97.19 97 ASN B O 1
ATOM 3218 N N . SER B 1 98 ? -2.814 16.359 1.55 1 97.88 98 SER B N 1
ATOM 3219 C CA . SER B 1 98 ? -3.824 15.594 0.829 1 97.88 98 SER B CA 1
ATOM 3220 C C . SER B 1 98 ? -3.203 14.398 0.105 1 97.88 98 SER B C 1
ATOM 3222 O O . SER B 1 98 ? -3.721 13.281 0.177 1 97.88 98 SER B O 1
ATOM 3224 N N . MET B 1 99 ? -2.064 14.664 -0.54 1 98.38 99 MET B N 1
ATOM 3225 C CA . MET B 1 99 ? -1.381 13.594 -1.26 1 98.38 99 MET B CA 1
ATOM 3226 C C . MET B 1 99 ? -0.883 12.516 -0.295 1 98.38 99 MET B C 1
ATOM 3228 O O . MET B 1 99 ? -1.084 11.328 -0.529 1 98.38 99 MET B O 1
ATOM 3232 N N . SER B 1 100 ? -0.302 12.977 0.771 1 98.69 100 SER B N 1
ATOM 3233 C CA . SER B 1 100 ? 0.259 12.086 1.781 1 98.69 100 SER B CA 1
ATOM 3234 C C . SER B 1 100 ? -0.812 11.18 2.373 1 98.69 100 SER B C 1
ATOM 3236 O O . SER B 1 100 ? -0.614 9.969 2.479 1 98.69 100 SER B O 1
ATOM 3238 N N . VAL B 1 101 ? -1.942 11.711 2.719 1 98.75 101 VAL B N 1
ATOM 3239 C CA . VAL B 1 101 ? -3.018 10.945 3.34 1 98.75 101 VAL B CA 1
ATOM 3240 C C . VAL B 1 101 ? -3.623 9.984 2.316 1 98.75 101 VAL B C 1
ATOM 3242 O O . VAL B 1 101 ? -3.98 8.852 2.652 1 98.75 101 VAL B O 1
ATOM 3245 N N . ALA B 1 102 ? -3.75 10.422 1.061 1 98.88 102 ALA B N 1
ATOM 3246 C CA . ALA B 1 102 ? -4.312 9.57 0.015 1 98.88 102 ALA B CA 1
ATOM 3247 C C . ALA B 1 102 ? -3.451 8.328 -0.203 1 98.88 102 ALA B C 1
ATOM 3249 O O . ALA B 1 102 ? -3.973 7.215 -0.327 1 98.88 102 ALA B O 1
ATOM 3250 N N . GLU B 1 103 ? -2.117 8.516 -0.234 1 98.94 103 GLU B N 1
ATOM 3251 C CA . GLU B 1 103 ? -1.21 7.383 -0.384 1 98.94 103 GLU B CA 1
ATOM 3252 C C . GLU B 1 103 ? -1.329 6.422 0.796 1 98.94 103 GLU B C 1
ATOM 3254 O O . GLU B 1 103 ? -1.322 5.203 0.614 1 98.94 103 GLU B O 1
ATOM 3259 N N . LEU B 1 104 ? -1.487 6.965 1.98 1 98.94 104 LEU B N 1
ATOM 3260 C CA . LEU B 1 104 ? -1.619 6.133 3.172 1 98.94 104 LEU B CA 1
ATOM 3261 C C . LEU B 1 104 ? -2.908 5.32 3.127 1 98.94 104 LEU B C 1
ATOM 3263 O O . LEU B 1 104 ? -2.938 4.168 3.566 1 98.94 104 LEU B O 1
ATOM 3267 N N . THR B 1 105 ? -3.953 5.926 2.598 1 98.94 105 THR B N 1
ATOM 3268 C CA . THR B 1 105 ? -5.223 5.227 2.457 1 98.94 105 THR B CA 1
ATOM 3269 C C . THR B 1 105 ? -5.062 3.98 1.589 1 98.94 105 THR B C 1
ATOM 3271 O O . THR B 1 105 ? -5.512 2.895 1.962 1 98.94 105 THR B O 1
ATOM 3274 N N . ILE B 1 106 ? -4.375 4.117 0.432 1 99 106 ILE B N 1
ATOM 3275 C CA . ILE B 1 106 ? -4.133 2.98 -0.45 1 99 106 ILE B CA 1
ATOM 3276 C C . ILE B 1 106 ? -3.273 1.943 0.268 1 99 106 ILE B C 1
ATOM 3278 O O . ILE B 1 106 ? -3.492 0.738 0.122 1 99 106 ILE B O 1
ATOM 3282 N N . PHE B 1 107 ? -2.303 2.426 1.102 1 98.94 107 PHE B N 1
ATOM 3283 C CA . PHE B 1 107 ? -1.477 1.534 1.906 1 98.94 107 PHE B CA 1
ATOM 3284 C C . PHE B 1 107 ? -2.342 0.644 2.789 1 98.94 107 PHE B C 1
ATOM 3286 O O . PHE B 1 107 ? -2.166 -0.577 2.812 1 98.94 107 PHE B O 1
ATOM 3293 N N . TYR B 1 108 ? -3.307 1.222 3.473 1 98.94 108 TYR B N 1
ATOM 3294 C CA . TYR B 1 108 ? -4.152 0.448 4.375 1 98.94 108 TYR B CA 1
ATOM 3295 C C . TYR B 1 108 ? -5.023 -0.532 3.602 1 98.94 108 TYR B C 1
ATOM 3297 O O . TYR B 1 108 ? -5.25 -1.659 4.047 1 98.94 108 TYR B O 1
ATOM 3305 N N . MET B 1 109 ? -5.531 -0.133 2.438 1 98.94 109 MET B N 1
ATOM 3306 C CA . MET B 1 109 ? -6.324 -1.04 1.61 1 98.94 109 MET B CA 1
ATOM 3307 C C . MET B 1 109 ? -5.5 -2.256 1.199 1 98.94 109 MET B C 1
ATOM 3309 O O . MET B 1 109 ? -5.969 -3.393 1.304 1 98.94 109 MET B O 1
ATOM 3313 N N . LEU B 1 110 ? -4.281 -2.012 0.789 1 98.94 110 LEU B N 1
ATOM 3314 C CA . LEU B 1 110 ? -3.42 -3.104 0.348 1 98.94 110 LEU B CA 1
ATOM 3315 C C . LEU B 1 110 ? -3.016 -3.986 1.524 1 98.94 110 LEU B C 1
ATOM 3317 O O . LEU B 1 110 ? -2.947 -5.211 1.393 1 98.94 110 LEU B O 1
ATOM 3321 N N . HIS B 1 111 ? -2.707 -3.35 2.678 1 98.94 111 HIS B N 1
ATOM 3322 C CA . HIS B 1 111 ? -2.373 -4.098 3.885 1 98.94 111 HIS B CA 1
ATOM 3323 C C . HIS B 1 111 ? -3.494 -5.062 4.262 1 98.94 111 HIS B C 1
ATOM 3325 O O . HIS B 1 111 ? -3.242 -6.242 4.523 1 98.94 111 HIS B O 1
ATOM 3331 N N . CYS B 1 112 ? -4.719 -4.574 4.191 1 98.88 112 CYS B N 1
ATOM 3332 C CA . CYS B 1 112 ? -5.898 -5.371 4.512 1 98.88 112 CYS B CA 1
ATOM 3333 C C . CYS B 1 112 ? -6.121 -6.461 3.467 1 98.88 112 CYS B C 1
ATOM 3335 O O . CYS B 1 112 ? -6.367 -7.617 3.811 1 98.88 112 CYS B O 1
ATOM 3337 N N . SER B 1 113 ? -5.98 -6.113 2.191 1 98.88 113 SER B N 1
ATOM 3338 C CA . SER B 1 113 ? -6.223 -7.055 1.103 1 98.88 113 SER B CA 1
ATOM 3339 C C . SER B 1 113 ? -5.312 -8.273 1.214 1 98.88 113 SER B C 1
ATOM 3341 O O . SER B 1 113 ? -5.695 -9.375 0.815 1 98.88 113 SER B O 1
ATOM 3343 N N . ARG B 1 114 ? -4.156 -8.055 1.837 1 98.88 114 ARG B N 1
ATOM 3344 C CA . ARG B 1 114 ? -3.176 -9.133 1.933 1 98.88 114 ARG B CA 1
ATOM 3345 C C . ARG B 1 114 ? -3.201 -9.773 3.316 1 98.88 114 ARG B C 1
ATOM 3347 O O . ARG B 1 114 ? -2.406 -10.672 3.605 1 98.88 114 ARG B O 1
ATOM 3354 N N . ASN B 1 115 ? -4.188 -9.305 4.172 1 98.75 115 ASN B N 1
ATOM 3355 C CA . ASN B 1 115 ? -4.23 -9.82 5.535 1 98.75 115 ASN B CA 1
ATOM 3356 C C . ASN B 1 115 ? -2.836 -9.898 6.148 1 98.75 115 ASN B C 1
ATOM 3358 O O . ASN B 1 115 ? -2.471 -10.914 6.742 1 98.75 115 ASN B O 1
ATOM 3362 N N . PHE B 1 116 ? -2.123 -8.844 6.004 1 98.88 116 PHE B N 1
ATOM 3363 C CA . PHE B 1 116 ? -0.678 -8.898 6.195 1 98.88 116 PHE B CA 1
ATOM 3364 C C . PHE B 1 116 ? -0.33 -9.016 7.672 1 98.88 116 PHE B C 1
ATOM 3366 O O . PHE B 1 116 ? 0.66 -9.648 8.039 1 98.88 116 PHE B O 1
ATOM 3373 N N . LYS B 1 117 ? -1.112 -8.375 8.555 1 98.69 117 LYS B N 1
ATOM 3374 C CA . LYS B 1 117 ? -0.845 -8.516 9.984 1 98.69 117 LYS B CA 1
ATOM 3375 C C . LYS B 1 117 ? -0.85 -9.984 10.406 1 98.69 117 LYS B C 1
ATOM 3377 O O . LYS B 1 117 ? 0.081 -10.453 11.062 1 98.69 117 LYS B O 1
ATOM 3382 N N . LEU B 1 118 ? -1.885 -10.695 10.016 1 98.62 118 LEU B N 1
ATOM 3383 C CA . LEU B 1 118 ? -1.979 -12.117 10.336 1 98.62 118 LEU B CA 1
ATOM 3384 C C . LEU B 1 118 ? -0.83 -12.898 9.695 1 98.62 118 LEU B C 1
ATOM 3386 O O . LEU B 1 118 ? -0.258 -13.789 10.328 1 98.62 118 LEU B O 1
ATOM 3390 N N . VAL B 1 119 ? -0.493 -12.57 8.461 1 98.75 119 VAL B N 1
ATOM 3391 C CA . VAL B 1 119 ? 0.618 -13.203 7.754 1 98.75 119 VAL B CA 1
ATOM 3392 C C . VAL B 1 119 ? 1.903 -13.031 8.562 1 98.75 119 VAL B C 1
ATOM 3394 O O . VAL B 1 119 ? 2.611 -14.008 8.828 1 98.75 119 VAL B O 1
ATOM 3397 N N . GLU B 1 120 ? 2.162 -11.805 8.93 1 98.25 120 GLU B N 1
ATOM 3398 C CA . GLU B 1 120 ? 3.383 -11.492 9.664 1 98.25 120 GLU B CA 1
ATOM 3399 C C . GLU B 1 120 ? 3.414 -12.203 11.016 1 98.25 120 GLU B C 1
ATOM 3401 O O . GLU B 1 120 ? 4.469 -12.664 11.453 1 98.25 120 GLU B O 1
ATOM 3406 N N . GLU B 1 121 ? 2.285 -12.305 11.648 1 97.75 121 GLU B N 1
ATOM 3407 C CA . GLU B 1 121 ? 2.178 -12.945 12.961 1 97.75 121 GLU B CA 1
ATOM 3408 C C . GLU B 1 121 ? 2.508 -14.438 12.867 1 97.75 121 GLU B C 1
ATOM 3410 O O . GLU B 1 121 ? 3.016 -15.023 13.828 1 97.75 121 GLU B O 1
ATOM 3415 N N . LYS B 1 122 ? 2.27 -15.039 11.672 1 98.38 122 LYS B N 1
ATOM 3416 C CA . LYS B 1 122 ? 2.262 -16.5 11.625 1 98.38 122 LYS B CA 1
ATOM 3417 C C . LYS B 1 122 ? 3.432 -17.031 10.797 1 98.38 122 LYS B C 1
ATOM 3419 O O . LYS B 1 122 ? 3.801 -18.203 10.914 1 98.38 122 LYS B O 1
ATOM 3424 N N . MET B 1 123 ? 4.086 -16.219 9.992 1 98.25 123 MET B N 1
ATOM 3425 C CA . MET B 1 123 ? 4.961 -16.688 8.922 1 98.25 123 MET B CA 1
ATOM 3426 C C . MET B 1 123 ? 6.199 -17.375 9.492 1 98.25 123 MET B C 1
ATOM 3428 O O . MET B 1 123 ? 6.77 -18.266 8.859 1 98.25 123 MET B O 1
ATOM 3432 N N . LEU B 1 124 ? 6.66 -16.984 10.688 1 98.19 124 LEU B N 1
ATOM 3433 C CA . LEU B 1 124 ? 7.848 -17.609 11.266 1 98.19 124 LEU B CA 1
ATOM 3434 C C . LEU B 1 124 ? 7.48 -18.859 12.039 1 98.19 124 LEU B C 1
ATOM 3436 O O . LEU B 1 124 ? 8.328 -19.734 12.25 1 98.19 124 LEU B O 1
ATOM 3440 N N . GLU B 1 125 ? 6.191 -18.953 12.484 1 97.62 125 GLU B N 1
ATOM 3441 C CA . GLU B 1 125 ? 5.684 -20.141 13.18 1 97.62 125 GLU B CA 1
ATOM 3442 C C . GLU B 1 125 ? 5.246 -21.219 12.188 1 97.62 125 GLU B C 1
ATOM 3444 O O . GLU B 1 125 ? 5.551 -22.391 12.375 1 97.62 125 GLU B O 1
ATOM 3449 N N . ASP B 1 126 ? 4.551 -20.859 11.219 1 97.88 126 ASP B N 1
ATOM 3450 C CA . ASP B 1 126 ? 4.012 -21.75 10.188 1 97.88 126 ASP B CA 1
ATOM 3451 C C . ASP B 1 126 ? 4.008 -21.062 8.828 1 97.88 126 ASP B C 1
ATOM 3453 O O . ASP B 1 126 ? 3.008 -20.453 8.438 1 97.88 126 ASP B O 1
ATOM 3457 N N . TYR B 1 127 ? 5.105 -21.25 8.125 1 97.31 127 TYR B N 1
ATOM 3458 C CA . TYR B 1 127 ? 5.367 -20.578 6.855 1 97.31 127 TYR B CA 1
ATOM 3459 C C . TYR B 1 127 ? 4.273 -20.891 5.84 1 97.31 127 TYR B C 1
ATOM 3461 O O . TYR B 1 127 ? 3.691 -19.969 5.25 1 97.31 127 TYR B O 1
ATOM 3469 N N . TYR B 1 128 ? 3.869 -22.078 5.691 1 95.12 128 TYR B N 1
ATOM 3470 C CA . TYR B 1 128 ? 2.936 -22.484 4.648 1 95.12 128 TYR B CA 1
ATOM 3471 C C . TYR B 1 128 ? 1.511 -22.078 5 1 95.12 128 TYR B C 1
ATOM 3473 O O . TYR B 1 128 ? 0.725 -21.734 4.117 1 95.12 128 TYR B O 1
ATOM 3481 N N . TRP B 1 129 ? 1.176 -22.172 6.266 1 96.5 129 TRP B N 1
ATOM 3482 C CA . TRP B 1 129 ? -0.147 -21.688 6.664 1 96.5 129 TRP B CA 1
ATOM 3483 C C . TRP B 1 129 ? -0.308 -20.203 6.367 1 96.5 129 TRP B C 1
ATOM 3485 O O . TRP B 1 129 ? -1.306 -19.797 5.773 1 96.5 129 TRP B O 1
ATOM 3495 N N . ALA B 1 130 ? 0.71 -19.406 6.781 1 98.06 130 ALA B N 1
ATOM 3496 C CA . ALA B 1 130 ? 0.678 -17.969 6.535 1 98.06 130 ALA B CA 1
ATOM 3497 C C . ALA B 1 130 ? 0.564 -17.672 5.043 1 98.06 130 ALA B C 1
ATOM 3499 O O . ALA B 1 130 ? -0.213 -16.812 4.637 1 98.06 130 ALA B O 1
ATOM 3500 N N . LYS B 1 131 ? 1.22 -18.391 4.285 1 96.62 131 LYS B N 1
ATOM 3501 C CA . LYS B 1 131 ? 1.296 -18.172 2.842 1 96.62 131 LYS B CA 1
ATOM 3502 C C . LYS B 1 131 ? 0.002 -18.609 2.152 1 96.62 131 LYS B C 1
ATOM 3504 O O . LYS B 1 131 ? -0.549 -17.859 1.34 1 96.62 131 LYS B O 1
ATOM 3509 N N . LEU B 1 132 ? -0.495 -19.75 2.551 1 92.88 132 LEU B N 1
ATOM 3510 C CA . LEU B 1 132 ? -1.485 -20.406 1.705 1 92.88 132 LEU B CA 1
ATOM 3511 C C . LEU B 1 132 ? -2.865 -20.375 2.354 1 92.88 132 LEU B C 1
ATOM 3513 O O . LEU B 1 132 ? -3.881 -20.484 1.666 1 92.88 132 LEU B O 1
ATOM 3517 N N . ARG B 1 133 ? -2.918 -20.25 3.658 1 95.19 133 ARG B N 1
ATOM 3518 C CA . ARG B 1 133 ? -4.199 -20.453 4.328 1 95.19 133 ARG B CA 1
ATOM 3519 C C . ARG B 1 133 ? -4.781 -19.125 4.809 1 95.19 133 ARG B C 1
ATOM 3521 O O . ARG B 1 133 ? -5.949 -19.062 5.191 1 95.19 133 ARG B O 1
ATOM 3528 N N . THR B 1 134 ? -4.023 -18.062 4.859 1 97.31 134 THR B N 1
ATOM 3529 C CA . THR B 1 134 ? -4.535 -16.734 5.164 1 97.31 134 THR B CA 1
ATOM 3530 C C . THR B 1 134 ? -5.234 -16.125 3.949 1 97.31 134 THR B C 1
ATOM 3532 O O . THR B 1 134 ? -4.652 -16.047 2.867 1 97.31 134 THR B O 1
ATOM 3535 N N . PRO B 1 135 ? -6.48 -15.758 4.051 1 97.06 135 PRO B N 1
ATOM 3536 C CA . PRO B 1 135 ? -7.199 -15.211 2.895 1 97.06 135 PRO B CA 1
ATOM 3537 C C . PRO B 1 135 ? -6.605 -13.898 2.396 1 97.06 135 PRO B C 1
ATOM 3539 O O . PRO B 1 135 ? -6.262 -13.023 3.199 1 97.06 135 PRO B O 1
ATOM 3542 N N . LYS B 1 136 ? -6.422 -13.805 1.139 1 98.62 136 LYS B N 1
ATOM 3543 C CA . LYS B 1 136 ? -5.934 -12.594 0.483 1 98.62 136 LYS B CA 1
ATOM 3544 C C . LYS B 1 136 ? -6.695 -12.32 -0.812 1 98.62 136 LYS B C 1
ATOM 3546 O O . LYS B 1 136 ? -7.141 -13.258 -1.482 1 98.62 136 LYS B O 1
ATOM 3551 N N . VAL B 1 137 ? -6.809 -11.023 -1.179 1 98.75 137 VAL B N 1
ATOM 3552 C CA . VAL B 1 137 ? -7.539 -10.656 -2.389 1 98.75 137 VAL B CA 1
ATOM 3553 C C . VAL B 1 137 ? -6.793 -9.547 -3.121 1 98.75 137 VAL B C 1
ATOM 3555 O O . VAL B 1 137 ? -5.91 -8.898 -2.551 1 98.75 137 VAL B O 1
ATOM 3558 N N . GLU B 1 138 ? -7.078 -9.359 -4.387 1 98.88 138 GLU B N 1
ATOM 3559 C CA . GLU B 1 138 ? -6.609 -8.227 -5.176 1 98.88 138 GLU B CA 1
ATOM 3560 C C . GLU B 1 138 ? -7.543 -7.023 -5.016 1 98.88 138 GLU B C 1
ATOM 3562 O O . GLU B 1 138 ? -8.695 -7.18 -4.605 1 98.88 138 GLU B O 1
ATOM 3567 N N . LEU B 1 139 ? -7.047 -5.793 -5.305 1 98.94 139 LEU B N 1
ATOM 3568 C CA . LEU B 1 139 ? -7.887 -4.605 -5.426 1 98.94 139 LEU B CA 1
ATOM 3569 C C . LEU B 1 139 ? -8.547 -4.547 -6.801 1 98.94 139 LEU B C 1
ATOM 3571 O O . LEU B 1 139 ? -9.648 -4.016 -6.941 1 98.94 139 LEU B O 1
ATOM 3575 N N . ASP B 1 140 ? -7.84 -5.09 -7.742 1 98.75 140 ASP B N 1
ATOM 3576 C CA . ASP B 1 140 ? -8.289 -5.059 -9.133 1 98.75 140 ASP B CA 1
ATOM 3577 C C . ASP B 1 140 ? -9.727 -5.559 -9.258 1 98.75 140 ASP B C 1
ATOM 3579 O O . ASP B 1 140 ? -10.047 -6.66 -8.805 1 98.75 140 ASP B O 1
ATOM 3583 N N . GLY B 1 141 ? -10.547 -4.707 -9.812 1 98.5 141 GLY B N 1
ATOM 3584 C CA . GLY B 1 141 ? -11.922 -5.086 -10.086 1 98.5 141 GLY B CA 1
ATOM 3585 C C . GLY B 1 141 ? -12.844 -4.895 -8.898 1 98.5 141 GLY B C 1
ATOM 3586 O O . GLY B 1 141 ? -14.062 -5.043 -9.016 1 98.5 141 GLY B O 1
ATOM 3587 N N . LYS B 1 142 ? -12.352 -4.578 -7.73 1 98.88 142 LYS B N 1
ATOM 3588 C CA . LYS B 1 142 ? -13.156 -4.414 -6.527 1 98.88 142 LYS B CA 1
ATOM 3589 C C . LYS B 1 142 ? -13.805 -3.033 -6.484 1 98.88 142 LYS B C 1
ATOM 3591 O O . LYS B 1 142 ? -13.391 -2.127 -7.207 1 98.88 142 LYS B O 1
ATOM 3596 N N . THR B 1 143 ? -14.773 -2.881 -5.656 1 98.94 143 THR B N 1
ATOM 3597 C CA . THR B 1 143 ? -15.492 -1.622 -5.5 1 98.94 143 THR B CA 1
ATOM 3598 C C . THR B 1 143 ? -15.031 -0.889 -4.246 1 98.94 143 THR B C 1
ATOM 3600 O O . THR B 1 143 ? -15.008 -1.465 -3.154 1 98.94 143 THR B O 1
ATOM 3603 N N . LEU B 1 144 ? -14.641 0.345 -4.438 1 98.94 144 LEU B N 1
ATOM 3604 C CA . LEU B 1 144 ? -14.328 1.249 -3.336 1 98.94 144 LEU B CA 1
ATOM 3605 C C . LEU B 1 144 ? -15.469 2.234 -3.1 1 98.94 144 LEU B C 1
ATOM 3607 O O . LEU B 1 144 ? -15.883 2.943 -4.02 1 98.94 144 LEU B O 1
ATOM 3611 N N . GLY B 1 145 ? -16.016 2.197 -1.894 1 98.94 145 GLY B N 1
ATOM 3612 C CA . GLY B 1 145 ? -16.969 3.209 -1.468 1 98.94 145 GLY B CA 1
ATOM 3613 C C . GLY B 1 145 ? -16.328 4.316 -0.646 1 98.94 145 GLY B C 1
ATOM 3614 O O . GLY B 1 145 ? -15.68 4.051 0.363 1 98.94 145 GLY B O 1
ATOM 3615 N N . LEU B 1 146 ? -16.547 5.555 -1.054 1 98.94 146 LEU B N 1
ATOM 3616 C CA . LEU B 1 146 ? -15.984 6.715 -0.367 1 98.94 146 LEU B CA 1
ATOM 3617 C C . LEU B 1 146 ? -17.078 7.523 0.316 1 98.94 146 LEU B C 1
ATOM 3619 O O . LEU B 1 146 ? -18.125 7.785 -0.28 1 98.94 146 LEU B O 1
ATOM 3623 N N . ILE B 1 147 ? -16.859 7.84 1.545 1 98.81 147 ILE B N 1
ATOM 3624 C CA . ILE B 1 147 ? -17.641 8.883 2.207 1 98.81 147 ILE B CA 1
ATOM 3625 C C . ILE B 1 147 ? -16.828 10.164 2.299 1 98.81 147 ILE B C 1
ATOM 3627 O O . ILE B 1 147 ? -15.922 10.273 3.133 1 98.81 147 ILE B O 1
ATOM 3631 N N . GLY B 1 148 ? -17.188 11.102 1.504 1 98.19 148 GLY B N 1
ATOM 3632 C CA . GLY B 1 148 ? -16.391 12.305 1.333 1 98.19 148 GLY B CA 1
ATOM 3633 C C . GLY B 1 148 ? -15.461 12.242 0.131 1 98.19 148 GLY B C 1
ATOM 3634 O O . GLY B 1 148 ? -14.617 11.352 0.036 1 98.19 148 GLY B O 1
ATOM 3635 N N . VAL B 1 149 ? -15.672 13.211 -0.807 1 98 149 VAL B N 1
ATOM 3636 C CA . VAL B 1 149 ? -14.828 13.266 -1.992 1 98 149 VAL B CA 1
ATOM 3637 C C . VAL B 1 149 ? -14.266 14.68 -2.162 1 98 149 VAL B C 1
ATOM 3639 O O . VAL B 1 149 ? -14.406 15.281 -3.229 1 98 149 VAL B O 1
ATOM 3642 N N . GLY B 1 150 ? -13.734 15.188 -1.011 1 96.31 150 GLY B N 1
ATOM 3643 C CA . GLY B 1 150 ? -12.992 16.438 -1.046 1 96.31 150 GLY B CA 1
ATOM 3644 C C . GLY B 1 150 ? -11.57 16.266 -1.549 1 96.31 150 GLY B C 1
ATOM 3645 O O . GLY B 1 150 ? -11.312 15.469 -2.451 1 96.31 150 GLY B O 1
ATOM 3646 N N . ASN B 1 151 ? -10.609 17.031 -1.008 1 95 151 ASN B N 1
ATOM 3647 C CA . ASN B 1 151 ? -9.219 17.031 -1.456 1 95 151 ASN B CA 1
ATOM 3648 C C . ASN B 1 151 ? -8.602 15.641 -1.354 1 95 151 ASN B C 1
ATOM 3650 O O . ASN B 1 151 ? -7.977 15.164 -2.303 1 95 151 ASN B O 1
ATOM 3654 N N . ILE B 1 152 ? -8.812 14.992 -0.235 1 97.75 152 ILE B N 1
ATOM 3655 C CA . ILE B 1 152 ? -8.188 13.695 0.003 1 97.75 152 ILE B CA 1
ATOM 3656 C C . ILE B 1 152 ? -8.984 12.602 -0.701 1 97.75 152 ILE B C 1
ATOM 3658 O O . ILE B 1 152 ? -8.422 11.797 -1.447 1 97.75 152 ILE B O 1
ATOM 3662 N N . GLY B 1 153 ? -10.336 12.578 -0.542 1 98.56 153 GLY B N 1
ATOM 3663 C CA . GLY B 1 153 ? -11.188 11.562 -1.151 1 98.56 153 GLY B CA 1
ATOM 3664 C C . GLY B 1 153 ? -11.047 11.5 -2.66 1 98.56 153 GLY B C 1
ATOM 3665 O O . GLY B 1 153 ? -11.047 10.414 -3.242 1 98.56 153 GLY B O 1
ATOM 3666 N N . SER B 1 154 ? -10.914 12.641 -3.281 1 98.69 154 SER B N 1
ATOM 3667 C CA . SER B 1 154 ? -10.75 12.695 -4.73 1 98.69 154 SER B CA 1
ATOM 3668 C C . SER B 1 154 ? -9.438 12.055 -5.16 1 98.69 154 SER B C 1
ATOM 3670 O O . SER B 1 154 ? -9.391 11.336 -6.164 1 98.69 154 SER B O 1
ATOM 3672 N N . ARG B 1 155 ? -8.391 12.344 -4.418 1 98.75 155 ARG B N 1
ATOM 3673 C CA . ARG B 1 155 ? -7.094 11.758 -4.738 1 98.75 155 ARG B CA 1
ATOM 3674 C C . ARG B 1 155 ? -7.105 10.25 -4.527 1 98.75 155 ARG B C 1
ATOM 3676 O O . ARG B 1 155 ? -6.504 9.508 -5.301 1 98.75 155 ARG B O 1
ATOM 3683 N N . VAL B 1 156 ? -7.805 9.781 -3.467 1 98.94 156 VAL B N 1
ATOM 3684 C CA . VAL B 1 156 ? -7.949 8.344 -3.234 1 98.94 156 VAL B CA 1
ATOM 3685 C C . VAL B 1 156 ? -8.695 7.707 -4.402 1 98.94 156 VAL B C 1
ATOM 3687 O O . VAL B 1 156 ? -8.297 6.648 -4.898 1 98.94 156 VAL B O 1
ATOM 3690 N N . ALA B 1 157 ? -9.75 8.375 -4.863 1 98.94 157 ALA B N 1
ATOM 3691 C CA . ALA B 1 157 ? -10.531 7.875 -5.992 1 98.94 157 ALA B CA 1
ATOM 3692 C C . ALA B 1 157 ? -9.656 7.707 -7.234 1 98.94 157 ALA B C 1
ATOM 3694 O O . ALA B 1 157 ? -9.688 6.66 -7.887 1 98.94 157 ALA B O 1
ATOM 3695 N N . LEU B 1 158 ? -8.891 8.695 -7.52 1 98.88 158 LEU B N 1
ATOM 3696 C CA . LEU B 1 158 ? -8.047 8.68 -8.711 1 98.88 158 LEU B CA 1
ATOM 3697 C C . LEU B 1 158 ? -7.004 7.566 -8.617 1 98.88 158 LEU B C 1
ATOM 3699 O O . LEU B 1 158 ? -6.785 6.84 -9.594 1 98.88 158 LEU B O 1
ATOM 3703 N N . LYS B 1 159 ? -6.398 7.449 -7.469 1 98.94 159 LYS B N 1
ATOM 3704 C CA . LYS B 1 159 ? -5.41 6.395 -7.281 1 98.94 159 LYS B CA 1
ATOM 3705 C C . LYS B 1 159 ? -6.043 5.012 -7.422 1 98.94 159 LYS B C 1
ATOM 3707 O O . LYS B 1 159 ? -5.441 4.105 -8 1 98.94 159 LYS B O 1
ATOM 3712 N N . ALA B 1 160 ? -7.234 4.832 -6.855 1 98.94 160 ALA B N 1
ATOM 3713 C CA . ALA B 1 160 ? -7.945 3.553 -6.898 1 98.94 160 ALA B CA 1
ATOM 3714 C C . ALA B 1 160 ? -8.328 3.188 -8.328 1 98.94 160 ALA B C 1
ATOM 3716 O O . ALA B 1 160 ? -8.141 2.045 -8.758 1 98.94 160 ALA B O 1
ATOM 3717 N N . MET B 1 161 ? -8.828 4.129 -9.086 1 98.88 161 MET B N 1
ATOM 3718 C CA . MET B 1 161 ? -9.297 3.877 -10.445 1 98.88 161 MET B CA 1
ATOM 3719 C C . MET B 1 161 ? -8.125 3.701 -11.406 1 98.88 161 MET B C 1
ATOM 3721 O O . MET B 1 161 ? -8.039 2.697 -12.117 1 98.88 161 MET B O 1
ATOM 3725 N N . ASN B 1 162 ? -7.141 4.605 -11.312 1 98.69 162 ASN B N 1
ATOM 3726 C CA . ASN B 1 162 ? -6.086 4.648 -12.32 1 98.69 162 ASN B CA 1
ATOM 3727 C C . ASN B 1 162 ? -4.949 3.689 -11.984 1 98.69 162 ASN B C 1
ATOM 3729 O O . ASN B 1 162 ? -4.277 3.174 -12.883 1 98.69 162 ASN B O 1
ATOM 3733 N N . GLY B 1 163 ? -4.727 3.453 -10.766 1 98.69 163 GLY B N 1
ATOM 3734 C CA . GLY B 1 163 ? -3.627 2.6 -10.352 1 98.69 163 GLY B CA 1
ATOM 3735 C C . GLY B 1 163 ? -4.039 1.153 -10.141 1 98.69 163 GLY B C 1
ATOM 3736 O O . GLY B 1 163 ? -3.24 0.239 -10.352 1 98.69 163 GLY B O 1
ATOM 3737 N N . PHE B 1 164 ? -5.344 0.971 -9.758 1 98.88 164 PHE B N 1
ATOM 3738 C CA . PHE B 1 164 ? -5.676 -0.368 -9.289 1 98.88 164 PHE B CA 1
ATOM 3739 C C . PHE B 1 164 ? -6.938 -0.883 -9.969 1 98.88 164 PHE B C 1
ATOM 3741 O O . PHE B 1 164 ? -7.445 -1.952 -9.625 1 98.88 164 PHE B O 1
ATOM 3748 N N . ASN B 1 165 ? -7.469 -0.152 -10.914 1 98.69 165 ASN B N 1
ATOM 3749 C CA . ASN B 1 165 ? -8.617 -0.558 -11.719 1 98.69 165 ASN B CA 1
ATOM 3750 C C . ASN B 1 165 ? -9.836 -0.854 -10.852 1 98.69 165 ASN B C 1
ATOM 3752 O O . ASN B 1 165 ? -10.555 -1.818 -11.102 1 98.69 165 ASN B O 1
ATOM 3756 N N . MET B 1 166 ? -10.047 -0.121 -9.789 1 98.88 166 MET B N 1
ATOM 3757 C CA . MET B 1 166 ? -11.211 -0.271 -8.93 1 98.88 166 MET B CA 1
ATOM 3758 C C . MET B 1 166 ? -12.398 0.515 -9.477 1 98.88 166 MET B C 1
ATOM 3760 O O . MET B 1 166 ? -12.219 1.481 -10.219 1 98.88 166 MET B O 1
ATOM 3764 N N . GLN B 1 167 ? -13.555 0.031 -9.164 1 98.88 167 GLN B N 1
ATOM 3765 C CA . GLN B 1 167 ? -14.758 0.848 -9.289 1 98.88 167 GLN B CA 1
ATOM 3766 C C . GLN B 1 167 ? -14.961 1.72 -8.055 1 98.88 167 GLN B C 1
ATOM 3768 O O . GLN B 1 167 ? -14.719 1.278 -6.93 1 98.88 167 GLN B O 1
ATOM 3773 N N . VAL B 1 168 ? -15.391 2.979 -8.281 1 98.94 168 VAL B N 1
ATOM 3774 C CA . VAL B 1 168 ? -15.516 3.875 -7.133 1 98.94 168 VAL B CA 1
ATOM 3775 C C . VAL B 1 168 ? -16.938 4.445 -7.074 1 98.94 168 VAL B C 1
ATOM 3777 O O . VAL B 1 168 ? -17.422 5.027 -8.047 1 98.94 168 VAL B O 1
ATOM 3780 N N . ILE B 1 169 ? -17.625 4.254 -6.012 1 98.94 169 ILE B N 1
ATOM 3781 C CA . ILE B 1 169 ? -18.875 4.93 -5.684 1 98.94 169 ILE B CA 1
ATOM 3782 C C . ILE B 1 169 ? -18.656 5.852 -4.484 1 98.94 169 ILE B C 1
ATOM 3784 O O . ILE B 1 169 ? -17.828 5.566 -3.611 1 98.94 169 ILE B O 1
ATOM 3788 N N . ALA B 1 170 ? -19.359 6.961 -4.465 1 98.88 170 ALA B N 1
ATOM 3789 C CA . ALA B 1 170 ? -19.062 7.93 -3.418 1 98.88 170 ALA B CA 1
ATOM 3790 C C . ALA B 1 170 ? -20.328 8.648 -2.953 1 98.88 170 ALA B C 1
ATOM 3792 O O . ALA B 1 170 ? -21.266 8.836 -3.732 1 98.88 170 ALA B O 1
ATOM 3793 N N . TYR B 1 171 ? -20.328 8.961 -1.707 1 98.75 171 TYR B N 1
ATOM 3794 C CA . TYR B 1 171 ? -21.328 9.805 -1.077 1 98.75 171 TYR B CA 1
ATOM 3795 C C . TYR B 1 171 ? -20.703 11.07 -0.508 1 98.75 171 TYR B C 1
ATOM 3797 O O . TYR B 1 171 ? -19.797 11 0.32 1 98.75 171 TYR B O 1
ATOM 3805 N N . ASP B 1 172 ? -21.078 12.164 -0.883 1 97.88 172 ASP B N 1
ATOM 3806 C CA . ASP B 1 172 ? -20.734 13.5 -0.403 1 97.88 172 ASP B CA 1
ATOM 3807 C C . ASP B 1 172 ? -21.891 14.477 -0.617 1 97.88 172 ASP B C 1
ATOM 3809 O O . ASP B 1 172 ? -22.156 14.891 -1.746 1 97.88 172 ASP B O 1
ATOM 3813 N N . PRO B 1 173 ? -22.578 14.812 0.442 1 96.06 173 PRO B N 1
ATOM 3814 C CA . PRO B 1 173 ? -23.781 15.633 0.28 1 96.06 173 PRO B CA 1
ATOM 3815 C C . PRO B 1 173 ? -23.469 17.031 -0.241 1 96.06 173 PRO B C 1
ATOM 3817 O O . PRO B 1 173 ? -24.391 17.766 -0.63 1 96.06 173 PRO B O 1
ATOM 3820 N N . TYR B 1 174 ? -22.281 17.406 -0.354 1 95 174 TYR B N 1
ATOM 3821 C CA . TYR B 1 174 ? -21.938 18.781 -0.736 1 95 174 TYR B CA 1
ATOM 3822 C C . TYR B 1 174 ? -21.312 18.812 -2.127 1 95 174 TYR B C 1
ATOM 3824 O O . TYR B 1 174 ? -20.844 19.859 -2.576 1 95 174 TYR B O 1
ATOM 3832 N N . LYS B 1 175 ? -21.188 17.719 -2.758 1 96.75 175 LYS B N 1
ATOM 3833 C CA . LYS B 1 175 ? -20.578 17.625 -4.086 1 96.75 175 LYS B CA 1
ATOM 3834 C C . LYS B 1 175 ? -21.594 17.109 -5.109 1 96.75 175 LYS B C 1
ATOM 3836 O O . LYS B 1 175 ? -22.438 16.266 -4.793 1 96.75 175 LYS B O 1
ATOM 3841 N N . THR B 1 176 ? -21.469 17.641 -6.305 1 97.12 176 THR B N 1
ATOM 3842 C CA . THR B 1 176 ? -22.188 17.109 -7.453 1 97.12 176 THR B CA 1
ATOM 3843 C C . THR B 1 176 ? -21.297 16.188 -8.273 1 97.12 176 THR B C 1
ATOM 3845 O O . THR B 1 176 ? -20.094 16.141 -8.07 1 97.12 176 THR B O 1
ATOM 3848 N N . GLN B 1 177 ? -21.953 15.406 -9.203 1 97.69 177 GLN B N 1
ATOM 3849 C CA . GLN B 1 177 ? -21.219 14.477 -10.062 1 97.69 177 GLN B CA 1
ATOM 3850 C C . GLN B 1 177 ? -20.125 15.188 -10.852 1 97.69 177 GLN B C 1
ATOM 3852 O O . GLN B 1 177 ? -19.062 14.625 -11.086 1 97.69 177 GLN B O 1
ATOM 3857 N N . GLN B 1 178 ? -20.375 16.469 -11.164 1 97.38 178 GLN B N 1
ATOM 3858 C CA . GLN B 1 178 ? -19.453 17.234 -11.992 1 97.38 178 GLN B CA 1
ATOM 3859 C C . GLN B 1 178 ? -18.266 17.719 -11.18 1 97.38 178 GLN B C 1
ATOM 3861 O O . GLN B 1 178 ? -17.234 18.125 -11.742 1 97.38 178 GLN B O 1
ATOM 3866 N N . GLN B 1 179 ? -18.375 17.641 -9.859 1 97.44 179 GLN B N 1
ATOM 3867 C CA . GLN B 1 179 ? -17.359 18.203 -8.984 1 97.44 179 GLN B CA 1
ATOM 3868 C C . GLN B 1 179 ? -16.391 17.141 -8.477 1 97.44 179 GLN B C 1
ATOM 3870 O O . GLN B 1 179 ? -15.492 17.422 -7.688 1 97.44 179 GLN B O 1
ATOM 3875 N N . VAL B 1 180 ? -16.625 15.914 -8.984 1 97.94 180 VAL B N 1
ATOM 3876 C CA . VAL B 1 180 ? -15.773 14.82 -8.539 1 97.94 180 VAL B CA 1
ATOM 3877 C C . VAL B 1 180 ? -15.016 14.25 -9.734 1 97.94 180 VAL B C 1
ATOM 3879 O O . VAL B 1 180 ? -15.367 14.508 -10.891 1 97.94 180 VAL B O 1
ATOM 3882 N N . PRO B 1 181 ? -13.906 13.547 -9.5 1 98.25 181 PRO B N 1
ATOM 3883 C CA . PRO B 1 181 ? -13.133 13 -10.617 1 98.25 181 PRO B CA 1
ATOM 3884 C C . PRO B 1 181 ? -13.984 12.156 -11.562 1 98.25 181 PRO B C 1
ATOM 3886 O O . PRO B 1 181 ? -14.867 11.414 -11.117 1 98.25 181 PRO B O 1
ATOM 3889 N N . GLN B 1 182 ? -13.625 12.234 -12.852 1 98.25 182 GLN B N 1
ATOM 3890 C CA . GLN B 1 182 ? -14.305 11.414 -13.852 1 98.25 182 GLN B CA 1
ATOM 3891 C C . GLN B 1 182 ? -14.172 9.93 -13.516 1 98.25 182 GLN B C 1
ATOM 3893 O O . GLN B 1 182 ? -13.102 9.469 -13.133 1 98.25 182 GLN B O 1
ATOM 3898 N N . GLY B 1 183 ? -15.266 9.211 -13.57 1 98.5 183 GLY B N 1
ATOM 3899 C CA . GLY B 1 183 ? -15.258 7.781 -13.297 1 98.5 183 GLY B CA 1
ATOM 3900 C C . GLY B 1 183 ? -15.859 7.434 -11.945 1 98.5 183 GLY B C 1
ATOM 3901 O O . GLY B 1 183 ? -16.266 6.293 -11.719 1 98.5 183 GLY B O 1
ATOM 3902 N N . VAL B 1 184 ? -15.844 8.438 -11.008 1 98.81 184 VAL B N 1
ATOM 3903 C CA . VAL B 1 184 ? -16.484 8.227 -9.711 1 98.81 184 VAL B CA 1
ATOM 3904 C C . VAL B 1 184 ? -18 8.273 -9.875 1 98.81 184 VAL B C 1
ATOM 3906 O O . VAL B 1 184 ? -18.531 9.188 -10.508 1 98.81 184 VAL B O 1
ATOM 3909 N N . GLN B 1 185 ? -18.688 7.309 -9.383 1 98.81 185 GLN B N 1
ATOM 3910 C CA . GLN B 1 185 ? -20.141 7.297 -9.406 1 98.81 185 GLN B CA 1
ATOM 3911 C C . GLN B 1 185 ? -20.719 7.832 -8.094 1 98.81 185 GLN B C 1
ATOM 3913 O O . GLN B 1 185 ? -20.672 7.148 -7.07 1 98.81 185 GLN B O 1
ATOM 3918 N N . MET B 1 186 ? -21.312 8.992 -8.141 1 98.62 186 MET B N 1
ATOM 3919 C CA . MET B 1 186 ? -21.922 9.57 -6.949 1 98.62 186 MET B CA 1
ATOM 3920 C C . MET B 1 186 ? -23.266 8.914 -6.648 1 98.62 186 MET B C 1
ATOM 3922 O O . MET B 1 186 ? -23.953 8.461 -7.562 1 98.62 186 MET B O 1
ATOM 3926 N N . THR B 1 187 ? -23.594 8.805 -5.426 1 98.44 187 THR B N 1
ATOM 3927 C CA . THR B 1 187 ? -24.891 8.32 -4.984 1 98.44 187 THR B CA 1
ATOM 3928 C C . THR B 1 187 ? -25.422 9.18 -3.84 1 98.44 187 THR B C 1
ATOM 3930 O O . THR B 1 187 ? -24.641 9.711 -3.039 1 98.44 187 THR B O 1
ATOM 3933 N N . ASP B 1 188 ? -26.719 9.32 -3.744 1 97.5 188 ASP B N 1
ATOM 3934 C CA . ASP B 1 188 ? -27.375 9.992 -2.623 1 97.5 188 ASP B CA 1
ATOM 3935 C C . ASP B 1 188 ? -27.812 8.992 -1.56 1 97.5 188 ASP B C 1
ATOM 3937 O O . ASP B 1 188 ? -28.312 9.383 -0.502 1 97.5 188 ASP B O 1
ATOM 3941 N N . ASP B 1 189 ? -27.594 7.758 -1.869 1 97.94 189 ASP B N 1
ATOM 3942 C CA . ASP B 1 189 ? -27.922 6.691 -0.928 1 97.94 189 ASP B CA 1
ATOM 3943 C C . ASP B 1 189 ? -26.719 6.34 -0.054 1 97.94 189 ASP B C 1
ATOM 3945 O O . ASP B 1 189 ? -25.875 5.535 -0.448 1 97.94 189 ASP B O 1
ATOM 3949 N N . PHE B 1 190 ? -26.75 6.812 1.081 1 97.56 190 PHE B N 1
ATOM 3950 C CA . PHE B 1 190 ? -25.672 6.645 2.043 1 97.56 190 PHE B CA 1
ATOM 3951 C C . PHE B 1 190 ? -25.406 5.164 2.312 1 97.56 190 PHE B C 1
ATOM 3953 O O . PHE B 1 190 ? -24.25 4.73 2.35 1 97.56 190 PHE B O 1
ATOM 3960 N N . GLU B 1 191 ? -26.375 4.375 2.439 1 98.12 191 GLU B N 1
ATOM 3961 C CA . GLU B 1 191 ? -26.234 2.969 2.814 1 98.12 191 GLU B CA 1
ATOM 3962 C C . GLU B 1 191 ? -25.656 2.146 1.669 1 98.12 191 GLU B C 1
ATOM 3964 O O . GLU B 1 191 ? -25.031 1.108 1.899 1 98.12 191 GLU B O 1
ATOM 3969 N N . ARG B 1 192 ? -25.875 2.604 0.425 1 98.38 192 ARG B N 1
ATOM 3970 C CA . ARG B 1 192 ? -25.328 1.93 -0.749 1 98.38 192 ARG B CA 1
ATOM 3971 C C . ARG B 1 192 ? -23.812 1.778 -0.641 1 98.38 192 ARG B C 1
ATOM 3973 O O . ARG B 1 192 ? -23.25 0.766 -1.066 1 98.38 192 ARG B O 1
ATOM 3980 N N . ILE B 1 193 ? -23.203 2.756 -0.039 1 98.88 193 ILE B N 1
ATOM 3981 C CA . ILE B 1 193 ? -21.75 2.756 0.114 1 98.88 193 ILE B CA 1
ATOM 3982 C C . ILE B 1 193 ? -21.312 1.527 0.911 1 98.88 193 ILE B C 1
ATOM 3984 O O . ILE B 1 193 ? -20.359 0.837 0.531 1 98.88 193 ILE B O 1
ATOM 3988 N N . PHE B 1 194 ? -22 1.242 1.941 1 98.88 194 PHE B N 1
ATOM 3989 C CA . PHE B 1 194 ? -21.656 0.138 2.826 1 98.88 194 PHE B CA 1
ATOM 3990 C C . PHE B 1 194 ? -22.094 -1.195 2.227 1 98.88 194 PHE B C 1
ATOM 3992 O O . PHE B 1 194 ? -21.359 -2.186 2.311 1 98.88 194 PHE B O 1
ATOM 3999 N N . LYS B 1 195 ? -23.188 -1.289 1.532 1 98.75 195 LYS B N 1
ATOM 4000 C CA . LYS B 1 195 ? -23.781 -2.52 1.026 1 98.75 195 LYS B CA 1
ATOM 4001 C C . LYS B 1 195 ? -23 -3.064 -0.166 1 98.75 195 LYS B C 1
ATOM 4003 O O . LYS B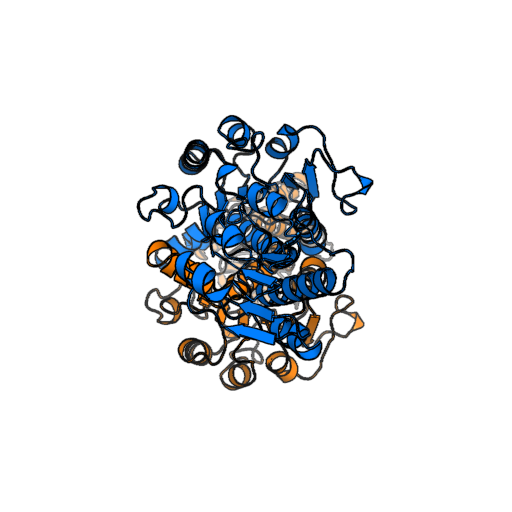 1 195 ? -22.828 -4.277 -0.303 1 98.75 195 LYS B O 1
ATOM 4008 N N . GLU B 1 196 ? -22.516 -2.209 -0.974 1 98.75 196 GLU B N 1
ATOM 4009 C CA . GLU B 1 196 ? -22.031 -2.648 -2.281 1 98.75 196 GLU B CA 1
ATOM 4010 C C . GLU B 1 196 ? -20.516 -2.684 -2.326 1 98.75 196 GLU B C 1
ATOM 4012 O O . GLU B 1 196 ? -19.922 -3.303 -3.217 1 98.75 196 GLU B O 1
ATOM 4017 N N . SER B 1 197 ? -19.891 -2.074 -1.412 1 98.94 197 SER B N 1
ATOM 4018 C CA . SER B 1 197 ? -18.453 -1.867 -1.508 1 98.94 197 SER B CA 1
ATOM 4019 C C . SER B 1 197 ? -17.672 -3.064 -0.957 1 98.94 197 SER B C 1
ATOM 4021 O O . SER B 1 197 ? -18.141 -3.74 -0.039 1 98.94 197 SER B O 1
ATOM 4023 N N . ASP B 1 198 ? -16.516 -3.33 -1.567 1 98.94 198 ASP B N 1
ATOM 4024 C CA . ASP B 1 198 ? -15.539 -4.262 -1.019 1 98.94 198 ASP B CA 1
ATOM 4025 C C . ASP B 1 198 ? -14.617 -3.562 -0.027 1 98.94 198 ASP B C 1
ATOM 4027 O O . ASP B 1 198 ? -14.07 -4.199 0.88 1 98.94 198 ASP B O 1
ATOM 4031 N N . PHE B 1 199 ? -14.398 -2.273 -0.201 1 98.94 199 PHE B N 1
ATOM 4032 C CA . PHE B 1 199 ? -13.695 -1.359 0.692 1 98.94 199 PHE B CA 1
ATOM 4033 C C . PHE B 1 199 ? -14.523 -0.105 0.943 1 98.94 199 PHE B C 1
ATOM 4035 O O . PHE B 1 199 ? -15.062 0.486 0.006 1 98.94 199 PHE B O 1
ATOM 4042 N N . VAL B 1 200 ? -14.672 0.274 2.164 1 99 200 VAL B N 1
ATOM 4043 C CA . VAL B 1 200 ? -15.281 1.543 2.539 1 99 200 VAL B CA 1
ATOM 4044 C C . VAL B 1 200 ? -14.242 2.445 3.201 1 99 200 VAL B C 1
ATOM 4046 O O . VAL B 1 200 ? -13.531 2.016 4.113 1 99 200 VAL B O 1
ATOM 4049 N N . SER B 1 201 ? -14.133 3.672 2.758 1 98.94 201 SER B N 1
ATOM 4050 C CA . SER B 1 201 ? -13.133 4.582 3.299 1 98.94 201 SER B CA 1
ATOM 4051 C C . SER B 1 201 ? -13.742 5.938 3.646 1 98.94 201 SER B C 1
ATOM 4053 O O . SER B 1 201 ? -14.547 6.477 2.881 1 98.94 201 SER B O 1
ATOM 4055 N N . LEU B 1 202 ? -13.398 6.477 4.785 1 98.88 202 LEU B N 1
ATOM 4056 C CA . LEU B 1 202 ? -13.945 7.738 5.281 1 98.88 202 LEU B CA 1
ATOM 4057 C C . LEU B 1 202 ? -12.984 8.891 5.008 1 98.88 202 LEU B C 1
ATOM 4059 O O . LEU B 1 202 ? -11.789 8.789 5.289 1 98.88 202 LEU B O 1
ATOM 4063 N N . HIS B 1 203 ? -13.508 10.008 4.516 1 98.12 203 HIS B N 1
ATOM 4064 C CA . HIS B 1 203 ? -12.734 11.203 4.203 1 98.12 203 HIS B CA 1
ATOM 4065 C C . HIS B 1 203 ? -13.539 12.469 4.477 1 98.12 203 HIS B C 1
ATOM 4067 O O . HIS B 1 203 ? -13.453 13.445 3.721 1 98.12 203 HIS B O 1
ATOM 4073 N N . CYS B 1 204 ? -14.352 12.469 5.512 1 95.81 204 CYS B N 1
ATOM 4074 C CA . CYS B 1 204 ? -15.172 13.617 5.875 1 95.81 204 CYS B CA 1
ATOM 4075 C C . CYS B 1 204 ? -14.797 14.141 7.258 1 95.81 204 CYS B C 1
ATOM 4077 O O . CYS B 1 204 ? -14.18 13.43 8.047 1 95.81 204 CYS B O 1
ATOM 4079 N N . PRO B 1 205 ? -15.102 15.383 7.598 1 91.62 205 PRO B N 1
ATOM 4080 C CA . PRO B 1 205 ? -14.781 15.953 8.906 1 91.62 205 PRO B CA 1
ATOM 4081 C C . PRO B 1 205 ? -15.758 15.5 10 1 91.62 205 PRO B C 1
ATOM 4083 O O . PRO B 1 205 ? -16.812 14.945 9.695 1 91.62 205 PRO B O 1
ATOM 4086 N N . THR B 1 206 ? -15.328 15.695 11.211 1 91.94 206 THR B N 1
ATOM 4087 C CA . THR B 1 206 ? -16.234 15.5 12.336 1 91.94 206 THR B CA 1
ATOM 4088 C C . THR B 1 206 ? -17.172 16.703 12.492 1 91.94 206 THR B C 1
ATOM 4090 O O . THR B 1 206 ? -16.719 17.844 12.508 1 91.94 206 THR B O 1
ATOM 4093 N N . THR B 1 207 ? -18.375 16.5 12.5 1 91 207 THR B N 1
ATOM 4094 C CA . THR B 1 207 ? -19.453 17.453 12.789 1 91 207 THR B CA 1
ATOM 4095 C C . THR B 1 207 ? -20.469 16.844 13.742 1 91 207 THR B C 1
ATOM 4097 O O . THR B 1 207 ? -20.328 15.688 14.164 1 91 207 THR B O 1
ATOM 4100 N N . ALA B 1 208 ? -21.438 17.594 14.07 1 93.31 208 ALA B N 1
ATOM 4101 C CA . ALA B 1 208 ? -22.5 17.047 14.898 1 93.31 208 ALA B CA 1
ATOM 4102 C C . ALA B 1 208 ? -23.203 15.891 14.195 1 93.31 208 ALA B C 1
ATOM 4104 O O . ALA B 1 208 ? -23.625 14.922 14.844 1 93.31 208 ALA B O 1
ATOM 4105 N N . GLU B 1 209 ? -23.203 15.977 12.922 1 94.06 209 GLU B N 1
ATOM 4106 C CA . GLU B 1 209 ? -23.906 14.977 12.125 1 94.06 209 GLU B CA 1
ATOM 4107 C C . GLU B 1 209 ? -23.031 13.758 11.867 1 94.06 209 GLU B C 1
ATOM 4109 O O . GLU B 1 209 ? -23.547 12.664 11.625 1 94.06 209 GLU B O 1
ATOM 4114 N N . THR B 1 210 ? -21.719 13.891 11.938 1 96.38 210 THR B N 1
ATOM 4115 C CA . THR B 1 210 ? -20.859 12.797 11.508 1 96.38 210 THR B CA 1
ATOM 4116 C C . THR B 1 210 ? -20.219 12.109 12.703 1 96.38 210 THR B C 1
ATOM 4118 O O . THR B 1 210 ? -19.484 11.125 12.547 1 96.38 210 THR B O 1
ATOM 4121 N N . THR B 1 211 ? -20.453 12.617 13.891 1 97.5 211 THR B N 1
ATOM 4122 C CA . THR B 1 211 ? -19.938 11.953 15.078 1 97.5 211 THR B CA 1
ATOM 4123 C C . THR B 1 211 ? -20.609 10.602 15.281 1 97.5 211 THR B C 1
ATOM 4125 O O . THR B 1 211 ? -21.844 10.516 15.391 1 97.5 211 THR B O 1
ATOM 4128 N N . ASP B 1 212 ? -19.859 9.531 15.25 1 98.19 212 ASP B N 1
ATOM 4129 C CA . ASP B 1 212 ? -20.297 8.156 15.484 1 98.19 212 ASP B CA 1
ATOM 4130 C C . ASP B 1 212 ? -21.328 7.719 14.453 1 98.19 212 ASP B C 1
ATOM 4132 O O . ASP B 1 212 ? -22.188 6.887 14.75 1 98.19 212 ASP B O 1
ATOM 4136 N N . PHE B 1 213 ? -21.266 8.328 13.227 1 98 213 PHE B N 1
ATOM 4137 C CA . PHE B 1 213 ? -22.297 8 12.242 1 98 213 PHE B CA 1
ATOM 4138 C C . PHE B 1 213 ? -22.031 6.629 11.633 1 98 213 PHE B C 1
ATOM 4140 O O . PHE B 1 213 ? -22.922 6.051 11 1 98 213 PHE B O 1
ATOM 4147 N N . VAL B 1 214 ? -20.859 6.074 11.75 1 98.75 214 VAL B N 1
ATOM 4148 C CA . VAL B 1 214 ? -20.594 4.688 11.375 1 98.75 214 VAL B CA 1
ATOM 4149 C C . VAL B 1 214 ? -20.609 3.805 12.625 1 98.75 214 VAL B C 1
ATOM 4151 O O . VAL B 1 214 ? -19.719 3.891 13.469 1 98.75 214 VAL B O 1
ATOM 4154 N N . GLY B 1 215 ? -21.562 3.043 12.742 1 98.62 215 GLY B N 1
ATOM 4155 C CA . GLY B 1 215 ? -21.75 2.176 13.898 1 98.62 215 GLY B CA 1
ATOM 4156 C C . GLY B 1 215 ? -22.266 0.795 13.523 1 98.62 215 GLY B C 1
ATOM 4157 O O . GLY B 1 215 ? -21.891 0.252 12.484 1 98.62 215 GLY B O 1
ATOM 4158 N N . GLU B 1 216 ? -22.984 0.212 14.383 1 98.56 216 GLU B N 1
ATOM 4159 C CA . GLU B 1 216 ? -23.453 -1.162 14.242 1 98.56 216 GLU B CA 1
ATOM 4160 C C . GLU B 1 216 ? -24.234 -1.346 12.945 1 98.56 216 GLU B C 1
ATOM 4162 O O . GLU B 1 216 ? -24.047 -2.328 12.227 1 98.56 216 GLU B O 1
ATOM 4167 N N . LYS B 1 217 ? -25.094 -0.424 12.703 1 98.69 217 LYS B N 1
ATOM 4168 C CA . LYS B 1 217 ? -25.938 -0.527 11.508 1 98.69 217 LYS B CA 1
ATOM 4169 C C . LYS B 1 217 ? -25.078 -0.571 10.242 1 98.69 217 LYS B C 1
ATOM 4171 O O . LYS B 1 217 ? -25.25 -1.455 9.398 1 98.69 217 LYS B O 1
ATOM 4176 N N . GLN B 1 218 ? -24.203 0.371 10.078 1 98.88 218 GLN B N 1
ATOM 4177 C CA . GLN B 1 218 ? -23.359 0.456 8.883 1 98.88 218 GLN B CA 1
ATOM 4178 C C . GLN B 1 218 ? -22.5 -0.792 8.734 1 98.88 218 GLN B C 1
ATOM 4180 O O . GLN B 1 218 ? -22.406 -1.353 7.641 1 98.88 218 GLN B O 1
ATOM 4185 N N . PHE B 1 219 ? -21.906 -1.277 9.82 1 98.88 219 PHE B N 1
ATOM 4186 C CA . PHE B 1 219 ? -21.062 -2.465 9.766 1 98.88 219 PHE B CA 1
ATOM 4187 C C . PHE B 1 219 ? -21.891 -3.693 9.383 1 98.88 219 PHE B C 1
ATOM 4189 O O . PHE B 1 219 ? -21.406 -4.574 8.672 1 98.88 219 PHE B O 1
ATOM 4196 N N . SER B 1 220 ? -23.141 -3.736 9.836 1 98.69 220 SER B N 1
ATOM 4197 C CA . SER B 1 220 ? -23.984 -4.879 9.523 1 98.69 220 SER B CA 1
ATOM 4198 C C . SER B 1 220 ? -24.375 -4.895 8.047 1 98.69 220 SER B C 1
ATOM 4200 O O . SER B 1 220 ? -24.734 -5.941 7.508 1 98.69 220 SER B O 1
ATOM 4202 N N . LEU B 1 221 ? -24.328 -3.756 7.402 1 98.81 221 LEU B N 1
ATOM 4203 C CA . LEU B 1 221 ? -24.688 -3.648 5.988 1 98.81 221 LEU B CA 1
ATOM 4204 C C . LEU B 1 221 ? -23.516 -4.09 5.109 1 98.81 221 LEU B C 1
ATOM 4206 O O . LEU B 1 221 ? -23.719 -4.434 3.941 1 98.81 221 LEU B O 1
ATOM 4210 N N . MET B 1 222 ? -22.328 -4.07 5.602 1 98.88 222 MET B N 1
ATOM 4211 C CA . MET B 1 222 ? -21.141 -4.41 4.812 1 98.88 222 MET B CA 1
ATOM 4212 C C . MET B 1 222 ? -21.078 -5.906 4.539 1 98.88 222 MET B C 1
ATOM 4214 O O . MET B 1 222 ? -21.578 -6.711 5.332 1 98.88 222 MET B O 1
ATOM 4218 N N . LYS B 1 223 ? -20.438 -6.297 3.395 1 98.5 223 LYS B N 1
ATOM 4219 C CA . LYS B 1 223 ? -20.125 -7.699 3.123 1 98.5 223 LYS B CA 1
ATOM 4220 C C . LYS B 1 223 ? -19.188 -8.273 4.176 1 98.5 223 LYS B C 1
ATOM 4222 O O . LYS B 1 223 ? -18.266 -7.59 4.617 1 98.5 223 LYS B O 1
ATOM 4227 N N . PRO B 1 224 ? -19.391 -9.477 4.586 1 98.56 224 PRO B N 1
ATOM 4228 C CA . PRO B 1 224 ? -18.438 -10.094 5.512 1 98.56 224 PRO B CA 1
ATOM 4229 C C . PRO B 1 224 ? -17.016 -10.117 4.965 1 98.56 224 PRO B C 1
ATOM 4231 O O . PRO B 1 224 ? -16.062 -10.258 5.73 1 98.56 224 PRO B O 1
ATOM 4234 N N . THR B 1 225 ? -16.844 -9.961 3.645 1 98.69 225 THR B N 1
ATOM 4235 C CA . THR B 1 225 ? -15.531 -9.977 2.992 1 98.69 225 THR B CA 1
ATOM 4236 C C . THR B 1 225 ? -14.977 -8.562 2.859 1 98.69 225 THR B C 1
ATOM 4238 O O . THR B 1 225 ? -13.867 -8.367 2.365 1 98.69 225 THR B O 1
ATOM 4241 N N . ALA B 1 226 ? -15.711 -7.535 3.291 1 98.88 226 ALA B N 1
ATOM 4242 C CA . ALA B 1 226 ? -15.344 -6.145 3.033 1 98.88 226 ALA B CA 1
ATOM 4243 C C . ALA B 1 226 ? -14.406 -5.613 4.117 1 98.88 226 ALA B C 1
ATOM 4245 O O . ALA B 1 226 ? -14.344 -6.168 5.219 1 98.88 226 ALA B O 1
ATOM 4246 N N . TYR B 1 227 ? -13.703 -4.551 3.781 1 98.94 227 TYR B N 1
ATOM 4247 C CA . TYR B 1 227 ? -12.766 -3.889 4.68 1 98.94 227 TYR B CA 1
ATOM 4248 C C . TYR B 1 227 ? -13.172 -2.441 4.93 1 98.94 227 TYR B C 1
ATOM 4250 O O . TYR B 1 227 ? -13.742 -1.789 4.047 1 98.94 227 TYR B O 1
ATOM 4258 N N . PHE B 1 228 ? -12.914 -1.976 6.133 1 98.94 228 PHE B N 1
ATOM 4259 C CA . PHE B 1 228 ? -13.227 -0.612 6.547 1 98.94 228 PHE B CA 1
ATOM 4260 C C . PHE B 1 228 ? -11.945 0.191 6.766 1 98.94 228 PHE B C 1
ATOM 4262 O O . PHE B 1 228 ? -11.062 -0.234 7.508 1 98.94 228 PHE B O 1
ATOM 4269 N N . ILE B 1 229 ? -11.836 1.368 6.09 1 99 229 ILE B N 1
ATOM 4270 C CA . ILE B 1 229 ? -10.656 2.219 6.164 1 99 229 ILE B CA 1
ATOM 4271 C C . ILE B 1 229 ? -11.031 3.578 6.746 1 99 229 ILE B C 1
ATOM 4273 O O . ILE B 1 229 ? -12.023 4.184 6.332 1 99 229 ILE B O 1
ATOM 4277 N N . ASN B 1 230 ? -10.258 4.043 7.727 1 98.88 230 ASN B N 1
ATOM 4278 C CA . ASN B 1 230 ? -10.469 5.375 8.281 1 98.88 230 ASN B CA 1
ATOM 4279 C C . ASN B 1 230 ? -9.156 6.129 8.453 1 98.88 230 ASN B C 1
ATOM 4281 O O . ASN B 1 230 ? -8.367 5.812 9.344 1 98.88 230 ASN B O 1
ATOM 4285 N N . THR B 1 231 ? -8.906 7.098 7.613 1 98.5 231 THR B N 1
ATOM 4286 C CA . THR B 1 231 ? -7.762 7.996 7.715 1 98.5 231 THR B CA 1
ATOM 4287 C C . THR B 1 231 ? -8.219 9.422 8.008 1 98.5 231 THR B C 1
ATOM 4289 O O . THR B 1 231 ? -7.477 10.375 7.754 1 98.5 231 THR B O 1
ATOM 4292 N N . ALA B 1 232 ? -9.445 9.562 8.406 1 96.69 232 ALA B N 1
ATOM 4293 C CA . ALA B 1 232 ? -10.031 10.867 8.695 1 96.69 232 ALA B CA 1
ATOM 4294 C C . ALA B 1 232 ? -9.977 11.172 10.188 1 96.69 232 ALA B C 1
ATOM 4296 O O . ALA B 1 232 ? -8.922 11.516 10.727 1 96.69 232 ALA B O 1
ATOM 4297 N N . ARG B 1 233 ? -11.109 10.852 10.93 1 95.5 233 ARG B N 1
ATOM 4298 C CA . ARG B 1 233 ? -11.188 11.125 12.367 1 95.5 233 ARG B CA 1
ATOM 4299 C C . ARG B 1 233 ? -11.742 9.93 13.125 1 95.5 233 ARG B C 1
ATOM 4301 O O . ARG B 1 233 ? -12.68 9.281 12.664 1 95.5 233 ARG B O 1
ATOM 4308 N N . GLY B 1 234 ? -11.133 9.656 14.32 1 97.56 234 GLY B N 1
ATOM 4309 C CA . GLY B 1 234 ? -11.617 8.562 15.141 1 97.56 234 GLY B CA 1
ATOM 4310 C C . GLY B 1 234 ? -13.047 8.758 15.602 1 97.56 234 GLY B C 1
ATOM 4311 O O . GLY B 1 234 ? -13.789 7.785 15.773 1 97.56 234 GLY B O 1
ATOM 4312 N N . LYS B 1 235 ? -13.508 10.008 15.688 1 96.81 235 LYS B N 1
ATOM 4313 C CA . LYS B 1 235 ? -14.805 10.359 16.25 1 96.81 235 LYS B CA 1
ATOM 4314 C C . LYS B 1 235 ? -15.93 10.023 15.273 1 96.81 235 LYS B C 1
ATOM 4316 O O . LYS B 1 235 ? -17.109 10.016 15.648 1 96.81 235 LYS B O 1
ATOM 4321 N N . LEU B 1 236 ? -15.625 9.688 14.086 1 98.25 236 LEU B N 1
ATOM 4322 C CA . LEU B 1 236 ? -16.625 9.359 13.078 1 98.25 236 LEU B CA 1
ATOM 4323 C C . LEU B 1 236 ? -17.219 7.98 13.328 1 98.25 236 LEU B C 1
ATOM 4325 O O . LEU B 1 236 ? -18.297 7.652 12.805 1 98.25 236 LEU B O 1
ATOM 4329 N N . VAL B 1 237 ? -16.5 7.168 14.133 1 98.81 237 VAL B N 1
ATOM 4330 C CA . VAL B 1 237 ? -16.812 5.742 14.227 1 98.81 237 VAL B CA 1
ATOM 4331 C C . VAL B 1 237 ? -17.156 5.383 15.664 1 98.81 237 VAL B C 1
ATOM 4333 O O . VAL B 1 237 ? -16.484 5.809 16.609 1 98.81 237 VAL B O 1
ATOM 4336 N N . ASP B 1 238 ? -18.266 4.715 15.859 1 98.69 238 ASP B N 1
ATOM 4337 C CA . ASP B 1 238 ? -18.5 4.027 17.125 1 98.69 238 ASP B CA 1
ATOM 4338 C C . ASP B 1 238 ? -17.5 2.889 17.328 1 98.69 238 ASP B C 1
ATOM 4340 O O . ASP B 1 238 ? -17.672 1.797 16.781 1 98.69 238 ASP B O 1
ATOM 4344 N N . GLU B 1 239 ? -16.531 3.117 18.125 1 98.25 239 GLU B N 1
ATOM 4345 C CA . GLU B 1 239 ? -15.391 2.207 18.234 1 98.25 239 GLU B CA 1
ATOM 4346 C C . GLU B 1 239 ? -15.812 0.872 18.844 1 98.25 239 GLU B C 1
ATOM 4348 O O . GLU B 1 239 ? -15.211 -0.165 18.562 1 98.25 239 GLU B O 1
ATOM 4353 N N . LYS B 1 240 ? -16.766 0.943 19.734 1 98.38 240 LYS B N 1
ATOM 4354 C CA . LYS B 1 240 ? -17.281 -0.311 20.297 1 98.38 240 LYS B CA 1
ATOM 4355 C C . LYS B 1 240 ? -17.906 -1.174 19.203 1 98.38 240 LYS B C 1
ATOM 4357 O O . LYS B 1 240 ? -17.703 -2.389 19.156 1 98.38 240 LYS B O 1
ATOM 4362 N N . ALA B 1 241 ? -18.703 -0.571 18.375 1 98.81 241 ALA B N 1
ATOM 4363 C CA . ALA B 1 241 ? -19.312 -1.274 17.25 1 98.81 241 ALA B CA 1
ATOM 4364 C C . ALA B 1 241 ? -18.234 -1.812 16.297 1 98.81 241 ALA B C 1
ATOM 4366 O O . ALA B 1 241 ? -18.359 -2.926 15.781 1 98.81 241 ALA B O 1
ATOM 4367 N N . LEU B 1 242 ? -17.25 -1.021 16.062 1 98.88 242 LEU B N 1
ATOM 4368 C CA . LEU B 1 242 ? -16.156 -1.449 15.211 1 98.88 242 LEU B CA 1
ATOM 4369 C C . LEU B 1 242 ? -15.453 -2.674 15.789 1 98.88 242 LEU B C 1
ATOM 4371 O O . LEU B 1 242 ? -15.195 -3.646 15.078 1 98.88 242 LEU B O 1
ATOM 4375 N N . TYR B 1 243 ? -15.109 -2.586 17.109 1 98.81 243 TYR B N 1
ATOM 4376 C CA . TYR B 1 243 ? -14.461 -3.717 17.766 1 98.81 243 TYR B CA 1
ATOM 4377 C C . TYR B 1 243 ? -15.312 -4.977 17.641 1 98.81 243 TYR B C 1
ATOM 4379 O O . TYR B 1 243 ? -14.789 -6.055 17.344 1 98.81 243 TYR B O 1
ATOM 4387 N N . HIS B 1 244 ? -16.578 -4.805 17.875 1 98.75 244 HIS B N 1
ATOM 4388 C CA . HIS B 1 244 ? -17.5 -5.941 17.75 1 98.75 244 HIS B CA 1
ATOM 4389 C C . HIS B 1 244 ? -17.484 -6.508 16.344 1 98.75 244 HIS B C 1
ATOM 4391 O O . HIS B 1 244 ? -17.406 -7.727 16.156 1 98.75 244 HIS B O 1
ATOM 4397 N N . ALA B 1 245 ? -17.594 -5.66 15.344 1 98.88 245 ALA B N 1
ATOM 4398 C CA . ALA B 1 245 ? -17.609 -6.078 13.945 1 98.88 245 ALA B CA 1
ATOM 4399 C C . ALA B 1 245 ? -16.359 -6.855 13.586 1 98.88 245 ALA B C 1
ATOM 4401 O O . ALA B 1 245 ? -16.422 -7.863 12.875 1 98.88 245 ALA B O 1
ATOM 4402 N N . LEU B 1 246 ? -15.242 -6.445 14.102 1 98.88 246 LEU B N 1
ATOM 4403 C CA . LEU B 1 246 ? -13.961 -7.078 13.797 1 98.88 246 LEU B CA 1
ATOM 4404 C C . LEU B 1 246 ? -13.797 -8.383 14.57 1 98.88 246 LEU B C 1
ATOM 4406 O O . LEU B 1 246 ? -13.43 -9.406 13.992 1 98.88 246 LEU B O 1
ATOM 4410 N N . SER B 1 247 ? -14.094 -8.344 15.867 1 98.69 247 SER B N 1
ATOM 4411 C CA . SER B 1 247 ? -13.852 -9.492 16.719 1 98.69 247 SER B CA 1
ATOM 4412 C C . SER B 1 247 ? -14.797 -10.641 16.391 1 98.69 247 SER B C 1
ATOM 4414 O O . SER B 1 247 ? -14.484 -11.805 16.641 1 98.69 247 SER B O 1
ATOM 4416 N N . HIS B 1 248 ? -15.969 -10.305 15.742 1 98.44 248 HIS B N 1
ATOM 4417 C CA . HIS B 1 248 ? -16.938 -11.328 15.383 1 98.44 248 HIS B CA 1
ATOM 4418 C C . HIS B 1 248 ? -16.969 -11.562 13.875 1 98.44 248 HIS B C 1
ATOM 4420 O O . HIS B 1 248 ? -17.859 -12.242 13.367 1 98.44 248 HIS B O 1
ATOM 4426 N N . ASN B 1 249 ? -16.062 -10.977 13.188 1 98.38 249 ASN B N 1
ATOM 4427 C CA . ASN B 1 249 ? -15.883 -11.164 11.75 1 98.38 249 ASN B CA 1
ATOM 4428 C C . ASN B 1 249 ? -17.141 -10.797 10.977 1 98.38 249 ASN B C 1
ATOM 4430 O O . ASN B 1 249 ? -17.531 -11.5 10.039 1 98.38 249 ASN B O 1
ATOM 4434 N N . VAL B 1 250 ? -17.797 -9.75 11.539 1 98.69 250 VAL B N 1
ATOM 4435 C CA . VAL B 1 250 ? -18.891 -9.18 10.766 1 98.69 250 VAL B CA 1
ATOM 4436 C C . VAL B 1 250 ? -18.359 -8.594 9.461 1 98.69 250 VAL B C 1
ATOM 4438 O O . VAL B 1 250 ? -19.031 -8.633 8.43 1 98.69 250 VAL B O 1
ATOM 4441 N N . ILE B 1 251 ? -17.219 -8.031 9.477 1 98.88 251 ILE B N 1
ATOM 4442 C CA . ILE B 1 251 ? -16.453 -7.594 8.32 1 98.88 251 ILE B CA 1
ATOM 4443 C C . ILE B 1 251 ? -15.086 -8.281 8.32 1 98.88 251 ILE B C 1
ATOM 4445 O O . ILE B 1 251 ? -14.688 -8.883 9.32 1 98.88 251 ILE B O 1
ATOM 4449 N N . ALA B 1 252 ? -14.367 -8.195 7.223 1 98.81 252 ALA B N 1
ATOM 4450 C CA . ALA B 1 252 ? -13.125 -8.953 7.059 1 98.81 252 ALA B CA 1
ATOM 4451 C C . ALA B 1 252 ? -11.984 -8.305 7.84 1 98.81 252 ALA B C 1
ATOM 4453 O O . ALA B 1 252 ? -11.086 -9 8.328 1 98.81 252 ALA B O 1
ATOM 4454 N N . GLY B 1 253 ? -12 -6.992 7.926 1 98.88 253 GLY B N 1
ATOM 4455 C CA . GLY B 1 253 ? -10.922 -6.289 8.602 1 98.88 253 GLY B CA 1
ATOM 4456 C C . GLY B 1 253 ? -11.016 -4.781 8.469 1 98.88 253 GLY B C 1
ATOM 4457 O O . GLY B 1 253 ? -11.984 -4.262 7.922 1 98.88 253 GLY B O 1
ATOM 4458 N N . ALA B 1 254 ? -10 -4.074 8.992 1 98.94 254 ALA B N 1
ATOM 4459 C CA . ALA B 1 254 ? -10.008 -2.615 8.938 1 98.94 254 ALA B CA 1
ATOM 4460 C C . ALA B 1 254 ? -8.594 -2.061 8.93 1 98.94 254 ALA B C 1
ATOM 4462 O O . ALA B 1 254 ? -7.664 -2.699 9.43 1 98.94 254 ALA B O 1
ATOM 4463 N N . GLY B 1 255 ? -8.367 -0.961 8.273 1 98.94 255 GLY B N 1
ATOM 4464 C CA . GLY B 1 255 ? -7.191 -0.112 8.352 1 98.94 255 GLY B CA 1
ATOM 4465 C C . GLY B 1 255 ? -7.484 1.266 8.914 1 98.94 255 GLY B C 1
ATOM 4466 O O . GLY B 1 255 ? -8.305 2.006 8.367 1 98.94 255 GLY B O 1
ATOM 4467 N N . LEU B 1 256 ? -6.832 1.624 10.008 1 98.94 256 LEU B N 1
ATOM 4468 C CA . LEU B 1 256 ? -7.156 2.83 10.766 1 98.94 256 LEU B CA 1
ATOM 4469 C C . LEU B 1 256 ? -5.906 3.666 11.016 1 98.94 256 LEU B C 1
ATOM 4471 O O . LEU B 1 256 ? -4.918 3.162 11.555 1 98.94 256 LEU B O 1
ATOM 4475 N N . ASP B 1 257 ? -5.996 4.922 10.695 1 98.75 257 ASP B N 1
ATOM 4476 C CA . ASP B 1 257 ? -4.906 5.824 11.039 1 98.75 257 ASP B CA 1
ATOM 4477 C C . ASP B 1 257 ? -5.242 6.637 12.289 1 98.75 257 ASP B C 1
ATOM 4479 O O . ASP B 1 257 ? -4.453 7.484 12.719 1 98.75 257 ASP B O 1
ATOM 4483 N N . VAL B 1 258 ? -6.492 6.461 12.82 1 98.06 258 VAL B N 1
ATOM 4484 C CA . VAL B 1 258 ? -6.984 7.266 13.938 1 98.06 258 VAL B CA 1
ATOM 4485 C C . VAL B 1 258 ? -7.844 6.406 14.859 1 98.06 258 VAL B C 1
ATOM 4487 O O . VAL B 1 258 ? -8.492 5.457 14.406 1 98.06 258 VAL B O 1
ATOM 4490 N N . LEU B 1 259 ? -7.797 6.637 16.062 1 98.06 259 LEU B N 1
ATOM 4491 C CA . LEU B 1 259 ? -8.758 6.195 17.062 1 98.06 259 LEU B CA 1
ATOM 4492 C C . LEU B 1 259 ? -9.336 7.387 17.812 1 98.06 259 LEU B C 1
ATOM 4494 O O . LEU B 1 259 ? -8.867 8.516 17.656 1 98.06 259 LEU B O 1
ATOM 4498 N N . LYS B 1 260 ? -10.336 7.152 18.562 1 97.12 260 LYS B N 1
ATOM 4499 C CA . LYS B 1 260 ? -10.969 8.242 19.297 1 97.12 260 LYS B CA 1
ATOM 4500 C C . LYS B 1 260 ? -10.008 8.852 20.312 1 97.12 260 LYS B C 1
ATOM 4502 O O . LYS B 1 260 ? -9.953 10.07 20.469 1 97.12 260 LYS B O 1
ATOM 4507 N N . LYS B 1 261 ? -9.367 7.977 20.969 1 96.12 261 LYS B N 1
ATOM 4508 C CA . LYS B 1 261 ? -8.406 8.422 21.969 1 96.12 261 LYS B CA 1
ATOM 4509 C C . LYS B 1 261 ? -6.98 8.359 21.422 1 96.12 261 LYS B C 1
ATOM 4511 O O . LYS B 1 261 ? -6.484 7.285 21.078 1 96.12 261 LYS B O 1
ATOM 4516 N N . GLU B 1 262 ? -6.293 9.484 21.406 1 95.06 262 GLU B N 1
ATOM 4517 C CA . GLU B 1 262 ? -4.895 9.633 21.031 1 95.06 262 GLU B CA 1
ATOM 4518 C C . GLU B 1 262 ? -4.152 10.555 21.984 1 95.06 262 GLU B C 1
ATOM 4520 O O . GLU B 1 262 ? -4.648 11.641 22.312 1 95.06 262 GLU B O 1
ATOM 4525 N N . PRO B 1 263 ? -3.107 10.141 22.594 1 96.19 263 PRO B N 1
ATOM 4526 C CA . PRO B 1 263 ? -2.336 8.922 22.328 1 96.19 263 PRO B CA 1
ATOM 4527 C C . PRO B 1 263 ? -3.098 7.648 22.672 1 96.19 263 PRO B C 1
ATOM 4529 O O . PRO B 1 263 ? -4 7.68 23.516 1 96.19 263 PRO B O 1
ATOM 4532 N N . PHE B 1 264 ? -2.607 6.535 22.078 1 97.75 264 PHE B N 1
ATOM 4533 C CA . PHE B 1 264 ? -3.305 5.258 22.203 1 97.75 264 PHE B CA 1
ATOM 4534 C C . PHE B 1 264 ? -3.199 4.715 23.625 1 97.75 264 PHE B C 1
ATOM 4536 O O . PHE B 1 264 ? -2.217 4.973 24.312 1 97.75 264 PHE B O 1
ATOM 4543 N N . ASP B 1 265 ? -4.27 4.094 24.062 1 97.12 265 ASP B N 1
ATOM 4544 C CA . ASP B 1 265 ? -4.203 3.227 25.234 1 97.12 265 ASP B CA 1
ATOM 4545 C C . ASP B 1 265 ? -3.691 1.838 24.859 1 97.12 265 ASP B C 1
ATOM 4547 O O . ASP B 1 265 ? -4.391 1.072 24.203 1 97.12 265 ASP B O 1
ATOM 4551 N N . ALA B 1 266 ? -2.51 1.546 25.297 1 96.62 266 ALA B N 1
ATOM 4552 C CA . ALA B 1 266 ? -1.869 0.286 24.938 1 96.62 266 ALA B CA 1
ATOM 4553 C C . ALA B 1 266 ? -2.729 -0.907 25.344 1 96.62 266 ALA B C 1
ATOM 4555 O O . ALA B 1 266 ? -2.582 -2.002 24.797 1 96.62 266 ALA B O 1
ATOM 4556 N N . ASN B 1 267 ? -3.641 -0.71 26.281 1 97.12 267 ASN B N 1
ATOM 4557 C CA . ASN B 1 267 ? -4.469 -1.801 26.781 1 97.12 267 ASN B CA 1
ATOM 4558 C C . ASN B 1 267 ? -5.773 -1.921 26 1 97.12 267 ASN B C 1
ATOM 4560 O O . ASN B 1 267 ? -6.598 -2.791 26.281 1 97.12 267 ASN B O 1
ATOM 4564 N N . ASP B 1 268 ? -5.957 -1.068 25.109 1 97.81 268 ASP B N 1
ATOM 4565 C CA . ASP B 1 268 ? -7.145 -1.191 24.266 1 97.81 268 ASP B CA 1
ATOM 4566 C C . ASP B 1 268 ? -7.184 -2.551 23.578 1 97.81 268 ASP B C 1
ATOM 4568 O O . ASP B 1 268 ? -6.246 -2.918 22.859 1 97.81 268 ASP B O 1
ATOM 4572 N N . PRO B 1 269 ? -8.25 -3.322 23.734 1 98.06 269 PRO B N 1
ATOM 4573 C CA . PRO B 1 269 ? -8.328 -4.68 23.188 1 98.06 269 PRO B CA 1
ATOM 4574 C C . PRO B 1 269 ? -8.258 -4.711 21.656 1 98.06 269 PRO B C 1
ATOM 4576 O O . PRO B 1 269 ? -8.016 -5.77 21.078 1 98.06 269 PRO B O 1
ATOM 4579 N N . ILE B 1 270 ? -8.438 -3.596 21.047 1 98.5 270 ILE B N 1
ATOM 4580 C CA . ILE B 1 270 ? -8.445 -3.557 19.578 1 98.5 270 ILE B CA 1
ATOM 4581 C C . ILE B 1 270 ? -7.07 -3.963 19.047 1 98.5 270 ILE B C 1
ATOM 4583 O O . ILE B 1 270 ? -6.961 -4.512 17.953 1 98.5 270 ILE B O 1
ATOM 4587 N N . PHE B 1 271 ? -6.016 -3.744 19.828 1 98.31 271 PHE B N 1
ATOM 4588 C CA . PHE B 1 271 ? -4.648 -4.004 19.391 1 98.31 271 PHE B CA 1
ATOM 4589 C C . PHE B 1 271 ? -4.352 -5.5 19.406 1 98.31 271 PHE B C 1
ATOM 4591 O O . PHE B 1 271 ? -3.342 -5.945 18.844 1 98.31 271 PHE B O 1
ATOM 4598 N N . SER B 1 272 ? -5.211 -6.316 19.969 1 97.5 272 SER B N 1
ATOM 4599 C CA . SER B 1 272 ? -5.008 -7.762 20.031 1 97.5 272 SER B CA 1
ATOM 4600 C C . SER B 1 272 ? -5.598 -8.445 18.797 1 97.5 272 SER B C 1
ATOM 4602 O O . SER B 1 272 ? -5.32 -9.625 18.547 1 97.5 272 SER B O 1
ATOM 4604 N N . LEU B 1 273 ? -6.41 -7.734 18.031 1 98.5 273 LEU B N 1
ATOM 4605 C CA . LEU B 1 273 ? -7.047 -8.32 16.859 1 98.5 273 LEU B CA 1
ATOM 4606 C C . LEU B 1 273 ? -6.055 -8.445 15.711 1 98.5 273 LEU B C 1
ATOM 4608 O O . LEU B 1 273 ? -5.227 -7.555 15.5 1 98.5 273 LEU B O 1
ATOM 4612 N N . SER B 1 274 ? -6.125 -9.484 14.891 1 98.31 274 SER B N 1
ATOM 4613 C CA . SER B 1 274 ? -5.18 -9.75 13.805 1 98.31 274 SER B CA 1
ATOM 4614 C C . SER B 1 274 ? -5.703 -9.234 12.477 1 98.31 274 SER B C 1
ATOM 4616 O O . SER B 1 274 ? -4.977 -9.211 11.484 1 98.31 274 SER B O 1
ATOM 4618 N N . ASN B 1 275 ? -6.996 -8.789 12.469 1 98.69 275 ASN B N 1
ATOM 4619 C CA . ASN B 1 275 ? -7.598 -8.352 11.211 1 98.69 275 ASN B CA 1
ATOM 4620 C C . ASN B 1 275 ? -7.777 -6.84 11.164 1 98.69 275 ASN B C 1
ATOM 4622 O O . ASN B 1 275 ? -8.648 -6.336 10.453 1 98.69 275 ASN B O 1
ATOM 4626 N N . VAL B 1 276 ? -6.984 -6.098 11.953 1 98.88 276 VAL B N 1
ATOM 4627 C CA . VAL B 1 276 ? -6.984 -4.641 11.906 1 98.88 276 VAL B CA 1
ATOM 4628 C C . VAL B 1 276 ? -5.547 -4.121 11.93 1 98.88 276 VAL B C 1
ATOM 4630 O O . VAL B 1 276 ? -4.707 -4.629 12.672 1 98.88 276 VAL B O 1
ATOM 4633 N N . VAL B 1 277 ? -5.199 -3.242 11.031 1 98.88 277 VAL B N 1
ATOM 4634 C CA . VAL B 1 277 ? -3.934 -2.518 11.047 1 98.88 277 VAL B CA 1
ATOM 4635 C C . VAL B 1 277 ? -4.168 -1.075 11.492 1 98.88 277 VAL B C 1
ATOM 4637 O O . VAL B 1 277 ? -5.117 -0.427 11.039 1 98.88 277 VAL B O 1
ATOM 4640 N N . ILE B 1 278 ? -3.408 -0.598 12.43 1 98.81 278 ILE B N 1
ATOM 4641 C CA . ILE B 1 278 ? -3.609 0.715 13.031 1 98.81 278 ILE B CA 1
ATOM 4642 C C . ILE B 1 278 ? -2.311 1.517 12.969 1 98.81 278 ILE B C 1
ATOM 4644 O O . ILE B 1 278 ? -1.235 0.995 13.266 1 98.81 278 ILE B O 1
ATOM 4648 N N . GLY B 1 279 ? -2.328 2.715 12.492 1 98.75 279 GLY B N 1
ATOM 4649 C CA . GLY B 1 279 ? -1.245 3.68 12.594 1 98.75 279 GLY B CA 1
ATOM 4650 C C . GLY B 1 279 ? -1.59 4.867 13.477 1 98.75 279 GLY B C 1
ATOM 4651 O O . GLY B 1 279 ? -2.766 5.172 13.688 1 98.75 279 GLY B O 1
ATOM 4652 N N . PRO B 1 280 ? -0.577 5.562 14.039 1 98.5 280 PRO B N 1
ATOM 4653 C CA . PRO B 1 280 ? -0.786 6.66 14.984 1 98.5 280 PRO B CA 1
ATOM 4654 C C . PRO B 1 280 ? -0.918 8.016 14.297 1 98.5 280 PRO B C 1
ATOM 4656 O O . PRO B 1 280 ? -0.161 8.945 14.602 1 98.5 280 PRO B O 1
ATOM 4659 N N . HIS B 1 281 ? -1.97 8.086 13.453 1 97.06 281 HIS B N 1
ATOM 4660 C CA . HIS B 1 281 ? -2.318 9.344 12.812 1 97.06 281 HIS B CA 1
ATOM 4661 C C . HIS B 1 281 ? -1.138 9.914 12.031 1 97.06 281 HIS B C 1
ATOM 4663 O O . HIS B 1 281 ? -0.75 11.07 12.234 1 97.06 281 HIS B O 1
ATOM 4669 N N . ILE B 1 282 ? -0.585 9.133 11.133 1 98.31 282 ILE B N 1
ATOM 4670 C CA . ILE B 1 282 ? 0.65 9.484 10.438 1 98.31 282 ILE B CA 1
ATOM 4671 C C . ILE B 1 282 ? 0.332 9.969 9.023 1 98.31 282 ILE B C 1
ATOM 4673 O O . ILE B 1 282 ? 1.237 10.164 8.211 1 98.31 282 ILE B O 1
ATOM 4677 N N . GLY B 1 283 ? -0.91 10.109 8.672 1 97.38 283 GLY B N 1
ATOM 4678 C CA . GLY B 1 283 ? -1.309 10.477 7.32 1 97.38 283 GLY B CA 1
ATOM 4679 C C . GLY B 1 283 ? -0.588 11.703 6.797 1 97.38 283 GLY B C 1
ATOM 4680 O O . GLY B 1 283 ? -0.155 11.734 5.645 1 97.38 283 GLY B O 1
ATOM 4681 N N . ALA B 1 284 ? -0.402 12.656 7.664 1 95.5 284 ALA B N 1
ATOM 4682 C CA . ALA B 1 284 ? 0.191 13.93 7.254 1 95.5 284 ALA B CA 1
ATOM 4683 C C . ALA B 1 284 ? 1.692 13.945 7.523 1 95.5 284 ALA B C 1
ATOM 4685 O O . ALA B 1 284 ? 2.377 14.914 7.191 1 95.5 284 ALA B O 1
ATOM 4686 N N . ALA B 1 285 ? 2.215 12.93 8.141 1 95.81 285 ALA B N 1
ATOM 4687 C CA . ALA B 1 285 ? 3.561 12.961 8.703 1 95.81 285 ALA B CA 1
ATOM 4688 C C . ALA B 1 285 ? 4.594 12.484 7.684 1 95.81 285 ALA B C 1
ATOM 4690 O O . ALA B 1 285 ? 5.332 11.531 7.938 1 95.81 285 ALA B O 1
ATOM 4691 N N . THR B 1 286 ? 4.691 13.141 6.523 1 97.81 286 THR B N 1
ATOM 4692 C CA . THR B 1 286 ? 5.758 12.93 5.551 1 97.81 286 THR B CA 1
ATOM 4693 C C . THR B 1 286 ? 6.578 14.203 5.367 1 97.81 286 THR B C 1
ATOM 4695 O O . THR B 1 286 ? 6.102 15.305 5.66 1 97.81 286 THR B O 1
ATOM 4698 N N . ILE B 1 287 ? 7.754 14.016 4.918 1 97.44 287 ILE B N 1
ATOM 4699 C CA . ILE B 1 287 ? 8.641 15.141 4.652 1 97.44 287 ILE B CA 1
ATOM 4700 C C . ILE B 1 287 ? 7.977 16.094 3.666 1 97.44 287 ILE B C 1
ATOM 4702 O O . ILE B 1 287 ? 7.941 17.312 3.896 1 97.44 287 ILE B O 1
ATOM 4706 N N . GLU B 1 288 ? 7.41 15.57 2.646 1 98.25 288 GLU B N 1
ATOM 4707 C CA . GLU B 1 288 ? 6.805 16.375 1.591 1 98.25 288 GLU B CA 1
ATOM 4708 C C . GLU B 1 288 ? 5.602 17.156 2.113 1 98.25 288 GLU B C 1
ATOM 4710 O O . GLU B 1 288 ? 5.449 18.344 1.819 1 98.25 288 GLU B O 1
ATOM 4715 N N . ALA B 1 289 ? 4.742 16.484 2.871 1 97.69 289 ALA B N 1
ATOM 4716 C CA . ALA B 1 289 ? 3.559 17.141 3.418 1 97.69 289 ALA B CA 1
ATOM 4717 C C . ALA B 1 289 ? 3.947 18.266 4.375 1 97.69 289 ALA B C 1
ATOM 4719 O O . ALA B 1 289 ? 3.336 19.344 4.371 1 97.69 289 ALA B O 1
ATOM 4720 N N . THR B 1 290 ? 4.93 18.016 5.195 1 96.5 290 THR B N 1
ATOM 4721 C CA . THR B 1 290 ? 5.398 19 6.152 1 96.5 290 THR B CA 1
ATOM 4722 C C . THR B 1 290 ? 5.996 20.203 5.426 1 96.5 290 THR B C 1
ATOM 4724 O O . THR B 1 290 ? 5.754 21.359 5.812 1 96.5 290 THR B O 1
ATOM 4727 N N . ASP B 1 291 ? 6.766 19.922 4.402 1 97 291 ASP B N 1
ATOM 4728 C CA . ASP B 1 291 ? 7.324 21 3.588 1 97 291 ASP B CA 1
ATOM 4729 C C . ASP B 1 291 ? 6.219 21.859 2.971 1 97 291 ASP B C 1
ATOM 4731 O O . ASP B 1 291 ? 6.285 23.094 3.006 1 97 291 ASP B O 1
ATOM 4735 N N . ARG B 1 292 ? 5.234 21.203 2.477 1 97.56 292 ARG B N 1
ATOM 4736 C CA . ARG B 1 292 ? 4.113 21.922 1.876 1 97.56 292 ARG B CA 1
ATOM 4737 C C . ARG B 1 292 ? 3.363 22.75 2.922 1 97.56 292 ARG B C 1
ATOM 4739 O O . ARG B 1 292 ? 2.957 23.875 2.658 1 97.56 292 ARG B O 1
ATOM 4746 N N . ALA B 1 293 ? 3.16 22.141 4.078 1 97.19 293 ALA B N 1
ATOM 4747 C CA . ALA B 1 293 ? 2.457 22.859 5.145 1 97.19 293 ALA B CA 1
ATOM 4748 C C . ALA B 1 293 ? 3.195 24.125 5.531 1 97.19 293 ALA B C 1
ATOM 4750 O O . ALA B 1 293 ? 2.576 25.188 5.707 1 97.19 293 ALA B O 1
ATOM 4751 N N . SER B 1 294 ? 4.5 24.031 5.605 1 97.44 294 SER B N 1
ATOM 4752 C CA . SER B 1 294 ? 5.336 25.188 5.922 1 97.44 294 SER B CA 1
ATOM 4753 C C . SER B 1 294 ? 5.223 26.25 4.848 1 97.44 294 SER B C 1
ATOM 4755 O O . SER B 1 294 ? 5.031 27.438 5.156 1 97.44 294 SER B O 1
ATOM 4757 N N . LEU B 1 295 ? 5.293 25.844 3.672 1 98.25 295 LEU B N 1
ATOM 4758 C CA . LEU B 1 295 ? 5.258 26.781 2.553 1 98.25 295 LEU B CA 1
ATOM 4759 C C . LEU B 1 295 ? 3.883 27.422 2.432 1 98.25 295 LEU B C 1
ATOM 4761 O O . LEU B 1 295 ? 3.779 28.641 2.225 1 98.25 295 LEU B O 1
ATOM 4765 N N . HIS B 1 296 ? 2.859 26.609 2.547 1 98.06 296 HIS B N 1
ATOM 4766 C CA . HIS B 1 296 ? 1.503 27.141 2.457 1 98.06 296 HIS B CA 1
ATOM 4767 C C . HIS B 1 296 ? 1.229 28.156 3.568 1 98.06 296 HIS B C 1
ATOM 4769 O O . HIS B 1 296 ? 0.583 29.172 3.34 1 98.06 296 HIS B O 1
ATOM 4775 N N . SER B 1 297 ? 1.7 27.828 4.746 1 98.06 297 SER B N 1
ATOM 4776 C CA . SER B 1 297 ? 1.562 28.75 5.863 1 98.06 297 SER B CA 1
ATOM 4777 C C . SER B 1 297 ? 2.266 30.078 5.57 1 98.06 297 SER B C 1
ATOM 4779 O O . SER B 1 297 ? 1.699 31.141 5.793 1 98.06 297 SER B O 1
ATOM 4781 N N . ALA B 1 298 ? 3.457 30 5.023 1 98.44 298 ALA B N 1
ATOM 4782 C CA . ALA B 1 298 ? 4.254 31.188 4.695 1 98.44 298 ALA B CA 1
ATOM 4783 C C . ALA B 1 298 ? 3.57 32.031 3.621 1 98.44 298 ALA B C 1
ATOM 4785 O O . ALA B 1 298 ? 3.479 33.25 3.746 1 98.44 298 ALA B O 1
ATOM 4786 N N . ILE B 1 299 ? 3.096 31.344 2.635 1 98.44 299 ILE B N 1
ATOM 4787 C CA . ILE B 1 299 ? 2.406 32.031 1.541 1 98.44 299 ILE B CA 1
ATOM 4788 C C . ILE B 1 299 ? 1.184 32.75 2.082 1 98.44 299 ILE B C 1
ATOM 4790 O O . ILE B 1 299 ? 0.958 33.938 1.75 1 98.44 299 ILE B O 1
ATOM 4794 N N . GLY B 1 300 ? 0.437 32.094 2.893 1 98.31 300 GLY B N 1
ATOM 4795 C CA . GLY B 1 300 ? -0.743 32.719 3.475 1 98.31 300 GLY B CA 1
ATOM 4796 C C . GLY B 1 300 ? -0.426 33.938 4.289 1 98.31 300 GLY B C 1
ATOM 4797 O O . GLY B 1 300 ? -1.101 34.969 4.156 1 98.31 300 GLY B O 1
ATOM 4798 N N . ILE B 1 301 ? 0.603 33.875 5.113 1 98.38 301 ILE B N 1
ATOM 4799 C CA . ILE B 1 301 ? 1.038 35.031 5.926 1 98.38 301 ILE B CA 1
ATOM 4800 C C . ILE B 1 301 ? 1.414 36.188 5.02 1 98.38 301 ILE B C 1
ATOM 4802 O O . ILE B 1 301 ? 0.984 37.312 5.246 1 98.38 301 ILE B O 1
ATOM 4806 N N . ASP B 1 302 ? 2.146 35.906 4.02 1 98.44 302 ASP B N 1
ATOM 4807 C CA . ASP B 1 302 ? 2.57 36.938 3.064 1 98.44 302 ASP B CA 1
ATOM 4808 C C . ASP B 1 302 ? 1.367 37.562 2.383 1 98.44 302 ASP B C 1
ATOM 4810 O O . ASP B 1 302 ? 1.328 38.781 2.209 1 98.44 302 ASP B O 1
ATOM 4814 N N . GLU B 1 303 ? 0.444 36.719 2.029 1 98.5 303 GLU B N 1
ATOM 4815 C CA . GLU B 1 303 ? -0.746 37.219 1.36 1 98.5 303 GLU B CA 1
ATOM 4816 C C . GLU B 1 303 ? -1.51 38.188 2.26 1 98.5 303 GLU B C 1
ATOM 4818 O O . GLU B 1 303 ? -1.841 39.312 1.846 1 98.5 303 GLU B O 1
ATOM 4823 N N . VAL B 1 304 ? -1.698 37.875 3.469 1 98.38 304 VAL B N 1
ATOM 4824 C CA . VAL B 1 304 ? -2.475 38.688 4.398 1 98.38 304 VAL B CA 1
ATOM 4825 C C . VAL B 1 304 ? -1.722 39.969 4.703 1 98.38 304 VAL B C 1
ATOM 4827 O O . VAL B 1 304 ? -2.291 41.062 4.621 1 98.38 304 VAL B O 1
ATOM 4830 N N . LEU B 1 305 ? -0.467 39.906 4.973 1 98.12 305 LEU B N 1
ATOM 4831 C CA . LEU B 1 305 ? 0.302 41.094 5.418 1 98.12 305 LEU B CA 1
ATOM 4832 C C . LEU B 1 305 ? 0.598 42 4.246 1 98.12 305 LEU B C 1
ATOM 4834 O O . LEU B 1 305 ? 0.913 43.188 4.449 1 98.12 305 LEU B O 1
ATOM 4838 N N . SER B 1 306 ? 0.469 41.5 3.104 1 97.19 306 SER B N 1
ATOM 4839 C CA . SER B 1 306 ? 0.678 42.344 1.93 1 97.19 306 SER B CA 1
ATOM 4840 C C . SER B 1 306 ? -0.645 42.875 1.386 1 97.19 306 SER B C 1
ATOM 4842 O O . SER B 1 306 ? -0.685 43.5 0.31 1 97.19 306 SER B O 1
ATOM 4844 N N . GLY B 1 307 ? -1.709 42.562 2.057 1 96.56 307 GLY B N 1
ATOM 4845 C CA . GLY B 1 307 ? -3 43.125 1.687 1 96.56 307 GLY B CA 1
ATOM 4846 C C . GLY B 1 307 ? -3.699 42.312 0.595 1 96.56 307 GLY B C 1
ATOM 4847 O O . GLY B 1 307 ? -4.641 42.812 -0.029 1 96.56 307 GLY B O 1
ATOM 4848 N N . LYS B 1 308 ? -3.229 41.125 0.304 1 97.5 308 LYS B N 1
ATOM 4849 C CA . LYS B 1 308 ? -3.85 40.281 -0.689 1 97.5 308 LYS B CA 1
ATOM 4850 C C . LYS B 1 308 ? -4.875 39.344 -0.042 1 97.5 308 LYS B C 1
ATOM 4852 O O . LYS B 1 308 ? -4.887 39.188 1.18 1 97.5 308 LYS B O 1
ATOM 4857 N N . LYS B 1 309 ? -5.781 38.875 -0.835 1 97.19 309 LYS B N 1
ATOM 4858 C CA . LYS B 1 309 ? -6.711 37.844 -0.368 1 97.19 309 LYS B CA 1
ATOM 4859 C C . LYS B 1 309 ? -5.988 36.531 -0.109 1 97.19 309 LYS B C 1
ATOM 4861 O O . LYS B 1 309 ? -5.277 36 -0.979 1 97.19 309 LYS B O 1
ATOM 4866 N N . PRO B 1 310 ? -6.156 35.969 1.082 1 97.88 310 PRO B N 1
ATOM 4867 C CA . PRO B 1 310 ? -5.434 34.75 1.356 1 97.88 310 PRO B CA 1
ATOM 4868 C C . PRO B 1 310 ? -5.988 33.562 0.573 1 97.88 310 PRO B C 1
ATOM 4870 O O . PRO B 1 310 ? -7.203 33.469 0.362 1 97.88 310 PRO B O 1
ATOM 4873 N N . SER B 1 311 ? -5.137 32.656 0.198 1 97.56 311 SER B N 1
ATOM 4874 C CA . SER B 1 311 ? -5.484 31.469 -0.585 1 97.56 311 SER B CA 1
ATOM 4875 C C . SER B 1 311 ? -6.281 30.469 0.245 1 97.56 311 SER B C 1
ATOM 4877 O O . SER B 1 311 ? -7.168 29.797 -0.275 1 97.56 311 SER B O 1
ATOM 4879 N N . TRP B 1 312 ? -6.016 30.328 1.593 1 96.69 312 TRP B N 1
ATOM 4880 C CA . TRP B 1 312 ? -6.609 29.25 2.393 1 96.69 312 TRP B CA 1
ATOM 4881 C C . TRP B 1 312 ? -7.062 29.781 3.75 1 96.69 312 TRP B C 1
ATOM 4883 O O . TRP B 1 312 ? -6.59 29.312 4.789 1 96.69 312 TRP B O 1
ATOM 4893 N N . PRO B 1 313 ? -7.961 30.766 3.746 1 97.5 313 PRO B N 1
ATOM 4894 C CA . PRO B 1 313 ? -8.531 31.172 5.031 1 97.5 313 PRO B CA 1
ATOM 4895 C C . PRO B 1 313 ? -9.414 30.094 5.656 1 97.5 313 PRO B C 1
ATOM 4897 O O . PRO B 1 313 ? -10.117 29.375 4.945 1 97.5 313 PRO B O 1
ATOM 4900 N N . VAL B 1 314 ? -9.297 29.906 6.949 1 95.81 314 VAL B N 1
ATOM 4901 C CA . VAL B 1 314 ? -10.258 29.062 7.645 1 95.81 314 VAL B CA 1
ATOM 4902 C C . VAL B 1 314 ? -11.68 29.547 7.379 1 95.81 314 VAL B C 1
ATOM 4904 O O . VAL B 1 314 ? -11.906 30.75 7.234 1 95.81 314 VAL B O 1
ATOM 4907 N N . PRO B 1 315 ? -12.633 28.641 7.266 1 88.81 315 PRO B N 1
ATOM 4908 C CA . PRO B 1 315 ? -14.008 29.078 7.016 1 88.81 315 PRO B CA 1
ATOM 4909 C C . PRO B 1 315 ? -14.477 30.156 7.996 1 88.81 315 PRO B C 1
ATOM 4911 O O . PRO B 1 315 ? -14.297 30 9.203 1 88.81 315 PRO B O 1
ATOM 4914 N N . GLY B 1 316 ? -15.039 31.25 7.52 1 89.69 316 GLY B N 1
ATOM 4915 C CA . GLY B 1 316 ? -15.523 32.344 8.344 1 89.69 316 GLY B CA 1
ATOM 4916 C C . GLY B 1 316 ? -14.555 33.5 8.414 1 89.69 316 GLY B C 1
ATOM 4917 O O . GLY B 1 316 ? -14.867 34.562 8.984 1 89.69 316 GLY B O 1
ATOM 4918 N N . PHE B 1 317 ? -13.414 33.344 7.859 1 92.88 317 PHE B N 1
ATOM 4919 C CA . PHE B 1 317 ? -12.398 34.406 7.879 1 92.88 317 PHE B CA 1
ATOM 4920 C C . PHE B 1 317 ? -12.094 34.875 6.465 1 92.88 317 PHE B C 1
ATOM 4922 O O . PHE B 1 317 ? -12.203 34.125 5.504 1 92.88 317 PHE B O 1
#

InterPro domains:
  IPR006139 D-isomer specific 2-hydroxyacid dehydrogenase, catalytic domain [PF00389] (9-314)
  IPR006140 D-isomer specific 2-hydroxyacid dehydrogenase, NAD-binding domain [PF02826] (107-283)
  IPR029753 D-isomer specific 2-hydroxyacid dehydrogenase, NAD-binding domain conserved site [PS00670] (193-215)
  IPR029753 D-isomer specific 2-hydroxyacid dehydrogenase, NAD-binding domain conserved site [PS00671] (222-238)
  IPR036291 NAD(P)-binding domain superfamily [SSF51735] (100-284)
  IPR050857 D-isomer specific 2-hydroxyacid dehydrogenases [PTHR42789] (25-311)

pLDDT: mean 97.26, std 2.93, range [64.69, 99.0]

Foldseek 3Di:
DAAEEEECDDADPLLVCLNVVVRHHYDHWPHQELVRLLVGQQRHQEYEHEQHAADLSNLVSNLNHAEYEYLAQDDVRHDVVSCVVSNHFYFYQNQLLQLLLLVVQVVLVQCLQLLVLVLVVCCVPPVCCSVPVDHHHALAAFEEEEEDQPSNNQSNVCCSCVVRVYQYEYEDPVDDPVRGDPRYHYDPDPLCSQQRGQEYEYDDADDPCQFQCAFQVSLLNHDLNHEYEYLYEQRSHPVVRVLVCQVVSSHQAYEEAYHNDPPDDPPPCSVVGSSYHYHPSCSQVDPSSSSSSSNLSSQQSCCRVVPHDGPGTDPPD/DAAEEEECDDADPLLVCLNVVVRHHYHHWPHQELVRLLVGQQRHQEYEHEQHAADLSNLVSNLNHAEYEYLAQDDVRHDVVSCVVSNHFYFYQNQLLLLLLLVVQVVLVQCLQLLVLVLVVCCVPPVCCSVPVDHHHALAAFEEEEEDQPSNNQSNVCCSCVVRVYQYEYEDPVDDPVRGDPRYHYDPDPLCSQQRGQEYEYDDADDPCQFQCAFQVSLLNHDLNHEYEYLYEQRNHPVVRVLVCQVVSSHQAYEEAYHNDPPDDPPPCSVVGSSYHYHPSCSQVDPSSSSSSSNLSSQQSCCRVVPHDGPGTDPPD